Protein AF-0000000070404806 (afdb_homodimer)

Organism: Crassostrea virginica (NCBI:txid6565)

Structure (mmCIF, N/CA/C/O backbone):
data_AF-0000000070404806-model_v1
#
loop_
_entity.id
_entity.type
_entity.pdbx_description
1 polymer 'Nuclease EXOG, mitochondrial-like'
#
loop_
_atom_site.group_PDB
_atom_site.id
_atom_site.type_symbol
_atom_site.label_atom_id
_atom_site.label_alt_id
_atom_site.label_comp_id
_atom_site.label_asym_id
_atom_site.label_entity_id
_atom_site.label_seq_id
_atom_site.pdbx_PDB_ins_code
_atom_site.Cartn_x
_atom_site.Cartn_y
_atom_site.Cartn_z
_atom_site.occupancy
_atom_site.B_iso_or_equiv
_atom_site.auth_seq_id
_atom_site.auth_comp_id
_atom_site.auth_asym_id
_atom_site.auth_atom_id
_atom_site.pdbx_PDB_model_num
ATOM 1 N N . MET A 1 1 ? -76.688 -57.844 -38.062 1 23.19 1 MET A N 1
ATOM 2 C CA . MET A 1 1 ? -76 -57.188 -39.188 1 23.19 1 MET A CA 1
ATOM 3 C C . MET A 1 1 ? -75.875 -55.688 -38.969 1 23.19 1 MET A C 1
ATOM 5 O O . MET A 1 1 ? -75.75 -54.938 -39.938 1 23.19 1 MET A O 1
ATOM 9 N N . SER A 1 2 ? -76.188 -55.188 -37.781 1 25.5 2 SER A N 1
ATOM 10 C CA . SER A 1 2 ? -76.562 -53.875 -37.219 1 25.5 2 SER A CA 1
ATOM 11 C C . SER A 1 2 ? -75.375 -52.906 -37.312 1 25.5 2 SER A C 1
ATOM 13 O O . SER A 1 2 ? -74.5 -52.875 -36.469 1 25.5 2 SER A O 1
ATOM 15 N N . PHE A 1 3 ? -74.875 -52.625 -38.625 1 22.89 3 PHE A N 1
ATOM 16 C CA . PHE A 1 3 ? -73.625 -51.938 -38.938 1 22.89 3 PHE A CA 1
ATOM 17 C C . PHE A 1 3 ? -73.625 -50.531 -38.375 1 22.89 3 PHE A C 1
ATOM 19 O O . PHE A 1 3 ? -74.625 -49.969 -38.062 1 22.89 3 PHE A O 1
ATOM 26 N N . THR A 1 4 ? -72.438 -49.531 -38.531 1 22.14 4 THR A N 1
ATOM 27 C CA . THR A 1 4 ? -71.25 -48.781 -38.094 1 22.14 4 THR A CA 1
ATOM 28 C C . THR A 1 4 ? -71.438 -47.281 -38.406 1 22.14 4 THR A C 1
ATOM 30 O O . THR A 1 4 ? -70.5 -46.5 -38.219 1 22.14 4 THR A O 1
ATOM 33 N N . ARG A 1 5 ? -72.625 -46.75 -38.875 1 23.83 5 ARG A N 1
ATOM 34 C CA . ARG A 1 5 ? -72.375 -45.594 -39.719 1 23.83 5 ARG A CA 1
ATOM 35 C C . ARG A 1 5 ? -71.75 -44.438 -38.938 1 23.83 5 ARG A C 1
ATOM 37 O O . ARG A 1 5 ? -71.938 -44.344 -37.719 1 23.83 5 ARG A O 1
ATOM 44 N N . GLY A 1 6 ? -70.938 -43.438 -39.594 1 24.11 6 GLY A N 1
ATOM 45 C CA . GLY A 1 6 ? -69.812 -42.531 -39.688 1 24.11 6 GLY A CA 1
ATOM 46 C C . GLY A 1 6 ? -70.125 -41.125 -39.25 1 24.11 6 GLY A C 1
ATOM 47 O O . GLY A 1 6 ? -69.375 -40.188 -39.438 1 24.11 6 GLY A O 1
ATOM 48 N N . PHE A 1 7 ? -71.125 -40.844 -38.344 1 23.97 7 PHE A N 1
ATOM 49 C CA . PHE A 1 7 ? -71.562 -39.469 -38.312 1 23.97 7 PHE A CA 1
ATOM 50 C C . PHE A 1 7 ? -70.438 -38.531 -37.938 1 23.97 7 PHE A C 1
ATOM 52 O O . PHE A 1 7 ? -69.75 -38.781 -36.938 1 23.97 7 PHE A O 1
ATOM 59 N N . PHE A 1 8 ? -69.812 -37.688 -38.906 1 24.73 8 PHE A N 1
ATOM 60 C CA . PHE A 1 8 ? -68.75 -36.75 -39.094 1 24.73 8 PHE A CA 1
ATOM 61 C C . PHE A 1 8 ? -68.938 -35.469 -38.312 1 24.73 8 PHE A C 1
ATOM 63 O O . PHE A 1 8 ? -69.812 -34.625 -38.688 1 24.73 8 PHE A O 1
ATOM 70 N N . THR A 1 9 ? -69.375 -35.5 -37 1 24.45 9 THR A N 1
ATOM 71 C CA . THR A 1 9 ? -69.75 -34.25 -36.375 1 24.45 9 THR A CA 1
ATOM 72 C C . THR A 1 9 ? -68.625 -33.25 -36.406 1 24.45 9 THR A C 1
ATOM 74 O O . THR A 1 9 ? -67.5 -33.625 -36.094 1 24.45 9 THR A O 1
ATOM 77 N N . GLY A 1 10 ? -68.625 -32.188 -37.25 1 24.06 10 GLY A N 1
ATOM 78 C CA . GLY A 1 10 ? -67.812 -31.078 -37.656 1 24.06 10 GLY A CA 1
ATOM 79 C C . GLY A 1 10 ? -67.438 -30.125 -36.531 1 24.06 10 GLY A C 1
ATOM 80 O O . GLY A 1 10 ? -68.25 -29.219 -36.219 1 24.06 10 GLY A O 1
ATOM 81 N N . THR A 1 11 ? -67.062 -30.578 -35.312 1 23.62 11 THR A N 1
ATOM 82 C CA . THR A 1 11 ? -66.938 -29.625 -34.219 1 23.62 11 THR A CA 1
ATOM 83 C C . THR A 1 11 ? -65.938 -28.531 -34.531 1 23.62 11 THR A C 1
ATOM 85 O O . THR A 1 11 ? -64.812 -28.828 -34.906 1 23.62 11 THR A O 1
ATOM 88 N N . VAL A 1 12 ? -66.375 -27.359 -35.031 1 27.27 12 VAL A N 1
ATOM 89 C CA . VAL A 1 12 ? -65.688 -26.141 -35.469 1 27.27 12 VAL A CA 1
ATOM 90 C C . VAL A 1 12 ? -64.875 -25.578 -34.312 1 27.27 12 VAL A C 1
ATOM 92 O O . VAL A 1 12 ? -65.438 -25.188 -33.281 1 27.27 12 VAL A O 1
ATOM 95 N N . THR A 1 13 ? -63.75 -26.188 -33.906 1 23.08 13 THR A N 1
ATOM 96 C CA . THR A 1 13 ? -62.906 -25.812 -32.781 1 23.08 13 THR A CA 1
ATOM 97 C C . THR A 1 13 ? -62.344 -24.406 -32.969 1 23.08 13 THR A C 1
ATOM 99 O O . THR A 1 13 ? -61.688 -24.141 -33.969 1 23.08 13 THR A O 1
ATOM 102 N N . THR A 1 14 ? -63.125 -23.375 -32.562 1 23.31 14 THR A N 1
ATOM 103 C CA . THR A 1 14 ? -62.781 -21.969 -32.594 1 23.31 14 THR A CA 1
ATOM 104 C C . THR A 1 14 ? -61.375 -21.75 -31.984 1 23.31 14 THR A C 1
ATOM 106 O O . THR A 1 14 ? -61.125 -22.141 -30.844 1 23.31 14 THR A O 1
ATOM 109 N N . LEU A 1 15 ? -60.344 -21.703 -32.781 1 22.75 15 LEU A N 1
ATOM 110 C CA . LEU A 1 15 ? -58.938 -21.484 -32.531 1 22.75 15 LEU A CA 1
ATOM 111 C C . LEU A 1 15 ? -58.688 -20.125 -31.891 1 22.75 15 LEU A C 1
ATOM 113 O O . LEU A 1 15 ? -59 -19.094 -32.5 1 22.75 15 LEU A O 1
ATOM 117 N N . PHE A 1 16 ? -59.219 -19.906 -30.656 1 23.62 16 PHE A N 1
ATOM 118 C CA . PHE A 1 16 ? -58.969 -18.609 -30.016 1 23.62 16 PHE A CA 1
ATOM 119 C C . PHE A 1 16 ? -57.469 -18.297 -30.078 1 23.62 16 PHE A C 1
ATOM 121 O O . PHE A 1 16 ? -56.625 -19.125 -29.719 1 23.62 16 PHE A O 1
ATOM 128 N N . ALA A 1 17 ? -57 -17.484 -31.016 1 22.84 17 ALA A N 1
ATOM 129 C CA . ALA A 1 17 ? -55.688 -16.891 -31.266 1 22.84 17 ALA A CA 1
ATOM 130 C C . ALA A 1 17 ? -55.188 -16.125 -30.047 1 22.84 17 ALA A C 1
ATOM 132 O O . ALA A 1 17 ? -55.781 -15.086 -29.688 1 22.84 17 ALA A O 1
ATOM 133 N N . VAL A 1 18 ? -55 -16.766 -28.906 1 23.72 18 VAL A N 1
ATOM 134 C CA . VAL A 1 18 ? -54.438 -16.047 -27.766 1 23.72 18 VAL A CA 1
ATOM 135 C C . VAL A 1 18 ? -53.219 -15.266 -28.188 1 23.72 18 VAL A C 1
ATOM 137 O O . VAL A 1 18 ? -52.25 -15.844 -28.703 1 23.72 18 VAL A O 1
ATOM 140 N N . GLY A 1 19 ? -53.375 -14.008 -28.656 1 23.64 19 GLY A N 1
ATOM 141 C CA . GLY A 1 19 ? -52.344 -13.031 -28.906 1 23.64 19 GLY A CA 1
ATOM 142 C C . GLY A 1 19 ? -51.312 -12.922 -27.781 1 23.64 19 GLY A C 1
ATOM 143 O O . GLY A 1 19 ? -51.688 -12.602 -26.641 1 23.64 19 GLY A O 1
ATOM 144 N N . VAL A 1 20 ? -50.406 -13.844 -27.688 1 24.48 20 VAL A N 1
ATOM 145 C CA . VAL A 1 20 ? -49.281 -13.781 -26.734 1 24.48 20 VAL A CA 1
ATOM 146 C C . VAL A 1 20 ? -48.594 -12.422 -26.844 1 24.48 20 VAL A C 1
ATOM 148 O O . VAL A 1 20 ? -48 -12.094 -27.891 1 24.48 20 VAL A O 1
ATOM 151 N N . TYR A 1 21 ? -49.25 -11.344 -26.406 1 24.95 21 TYR A N 1
ATOM 152 C CA . TYR A 1 21 ? -48.5 -10.102 -26.203 1 24.95 21 TYR A CA 1
ATOM 153 C C . TYR A 1 21 ? -47.188 -10.367 -25.5 1 24.95 21 TYR A C 1
ATOM 155 O O . TYR A 1 21 ? -47.156 -10.898 -24.391 1 24.95 21 TYR A O 1
ATOM 163 N N . GLN A 1 22 ? -46.156 -10.773 -26.266 1 23.86 22 GLN A N 1
ATOM 164 C CA . GLN A 1 22 ? -44.75 -10.812 -25.812 1 23.86 22 GLN A CA 1
ATOM 165 C C . GLN A 1 22 ? -44.375 -9.516 -25.109 1 23.86 22 GLN A C 1
ATOM 167 O O . GLN A 1 22 ? -44.312 -8.461 -25.734 1 23.86 22 GLN A O 1
ATOM 172 N N . TYR A 1 23 ? -44.938 -9.219 -23.938 1 24.91 23 TYR A N 1
ATOM 173 C CA . TYR A 1 23 ? -44.344 -8.188 -23.094 1 24.91 23 TYR A CA 1
ATOM 174 C C . TYR A 1 23 ? -42.812 -8.312 -23.078 1 24.91 23 TYR A C 1
ATOM 176 O O . TYR A 1 23 ? -42.281 -9.305 -22.578 1 24.91 23 TYR A O 1
ATOM 184 N N . SER A 1 24 ? -42.156 -7.961 -24.188 1 26.05 24 SER A N 1
ATOM 185 C CA . SER A 1 24 ? -40.719 -7.73 -24.125 1 26.05 24 SER A CA 1
ATOM 186 C C . SER A 1 24 ? -40.344 -6.887 -22.922 1 26.05 24 SER A C 1
ATOM 188 O O . SER A 1 24 ? -40.719 -5.715 -22.828 1 26.05 24 SER A O 1
ATOM 190 N N . ASN A 1 25 ? -40.531 -7.395 -21.75 1 27.98 25 ASN A N 1
ATOM 191 C CA . ASN A 1 25 ? -39.938 -6.742 -20.594 1 27.98 25 ASN A CA 1
ATOM 192 C C . ASN A 1 25 ? -38.5 -6.316 -20.891 1 27.98 25 ASN A C 1
ATOM 194 O O . ASN A 1 25 ? -37.594 -7.148 -20.906 1 27.98 25 ASN A O 1
ATOM 198 N N . GLU A 1 26 ? -38.312 -5.488 -21.922 1 28.86 26 GLU A N 1
ATOM 199 C CA . GLU A 1 26 ? -37.031 -4.82 -21.922 1 28.86 26 GLU A CA 1
ATOM 200 C C . GLU A 1 26 ? -36.594 -4.414 -20.5 1 28.86 26 GLU A C 1
ATOM 202 O O . GLU A 1 26 ? -37.25 -3.576 -19.875 1 28.86 26 GLU A O 1
ATOM 207 N N . LEU A 1 27 ? -36.25 -5.355 -19.703 1 27.11 27 LEU A N 1
ATOM 208 C CA . LEU A 1 27 ? -35.594 -4.887 -18.5 1 27.11 27 LEU A CA 1
ATOM 209 C C . LEU A 1 27 ? -34.656 -3.725 -18.797 1 27.11 27 LEU A C 1
ATOM 211 O O . LEU A 1 27 ? -33.844 -3.797 -19.75 1 27.11 27 LEU A O 1
ATOM 215 N N . PRO A 1 28 ? -35.094 -2.5 -18.641 1 31.17 28 PRO A N 1
ATOM 216 C CA . PRO A 1 28 ? -34.094 -1.468 -18.906 1 31.17 28 PRO A CA 1
ATOM 217 C C . PRO A 1 28 ? -32.688 -1.881 -18.453 1 31.17 28 PRO A C 1
ATOM 219 O O . PRO A 1 28 ? -32.562 -2.713 -17.562 1 31.17 28 PRO A O 1
ATOM 222 N N . PRO A 1 29 ? -31.703 -1.835 -19.406 1 28.39 29 PRO A N 1
ATOM 223 C CA . PRO A 1 29 ? -30.359 -2.139 -18.906 1 28.39 29 PRO A CA 1
ATOM 224 C C . PRO A 1 29 ? -30.125 -1.625 -17.5 1 28.39 29 PRO A C 1
ATOM 226 O O . PRO A 1 29 ? -30.578 -0.529 -17.156 1 28.39 29 PRO A O 1
ATOM 229 N N . GLN A 1 30 ? -30.297 -2.465 -16.562 1 29.12 30 GLN A N 1
ATOM 230 C CA . GLN A 1 30 ? -29.734 -2.002 -15.305 1 29.12 30 GLN A CA 1
ATOM 231 C C . GLN A 1 30 ? -28.484 -1.146 -15.547 1 29.12 30 GLN A C 1
ATOM 233 O O . GLN A 1 30 ? -27.5 -1.626 -16.094 1 29.12 30 GLN A O 1
ATOM 238 N N . VAL A 1 31 ? -28.625 0.102 -15.961 1 28.36 31 VAL A N 1
ATOM 239 C CA . VAL A 1 31 ? -27.5 1.022 -15.828 1 28.36 31 VAL A CA 1
ATOM 240 C C . VAL A 1 31 ? -26.609 0.588 -14.664 1 28.36 31 VAL A C 1
ATOM 242 O O . VAL A 1 31 ? -27.062 0.504 -13.523 1 28.36 31 VAL A O 1
ATOM 245 N N . TYR A 1 32 ? -25.656 -0.231 -14.969 1 27.16 32 TYR A N 1
ATOM 246 C CA . TYR A 1 32 ? -24.562 -0.291 -13.992 1 27.16 32 TYR A CA 1
ATOM 247 C C . TYR A 1 32 ? -24.453 1.021 -13.227 1 27.16 32 TYR A C 1
ATOM 249 O O . TYR A 1 32 ? -24.234 2.08 -13.82 1 27.16 32 TYR A O 1
ATOM 257 N N . GLN A 1 33 ? -25.359 1.255 -12.352 1 31.94 33 GLN A N 1
ATOM 258 C CA . GLN A 1 33 ? -24.969 2.322 -11.438 1 31.94 33 GLN A CA 1
ATOM 259 C C . GLN A 1 33 ? -23.453 2.422 -11.336 1 31.94 33 GLN A C 1
ATOM 261 O O . GLN A 1 33 ? -22.781 1.444 -11 1 31.94 33 GLN A O 1
ATOM 266 N N . GLY A 1 34 ? -22.812 3.072 -12.281 1 31.02 34 GLY A N 1
ATOM 267 C CA . GLY A 1 34 ? -21.438 3.48 -12.102 1 31.02 34 GLY A CA 1
ATOM 268 C C . GLY A 1 34 ? -20.953 3.361 -10.664 1 31.02 34 GLY A C 1
ATOM 269 O O . GLY A 1 34 ? -21.766 3.301 -9.742 1 31.02 34 GLY A O 1
ATOM 270 N N . GLU A 1 35 ? -19.859 2.828 -10.469 1 34.16 35 GLU A N 1
ATOM 271 C CA . GLU A 1 35 ? -19.188 2.9 -9.18 1 34.16 35 GLU A CA 1
ATOM 272 C C . GLU A 1 35 ? -19.609 4.148 -8.406 1 34.16 35 GLU A C 1
ATOM 274 O O . GLU A 1 35 ? -19.422 5.27 -8.883 1 34.16 35 GLU A O 1
ATOM 279 N N . LYS A 1 36 ? -20.812 4.18 -7.816 1 38.28 36 LYS A N 1
ATOM 280 C CA . LYS A 1 36 ? -20.984 5.234 -6.824 1 38.28 36 LYS A CA 1
ATOM 281 C C . LYS A 1 36 ? -19.656 5.73 -6.293 1 38.28 36 LYS A C 1
ATOM 283 O O . LYS A 1 36 ? -18.953 5.008 -5.582 1 38.28 36 LYS A O 1
ATOM 288 N N . SER A 1 37 ? -18.938 6.301 -7.098 1 42.44 37 SER A N 1
ATOM 289 C CA . SER A 1 37 ? -17.953 7.086 -6.355 1 42.44 37 SER A CA 1
ATOM 290 C C . SER A 1 37 ? -18.516 7.547 -5.016 1 42.44 37 SER A C 1
ATOM 292 O O . SER A 1 37 ? -19.547 8.227 -4.965 1 42.44 37 SER A O 1
ATOM 294 N N . GLY A 1 38 ? -18.594 6.762 -4.082 1 48.91 38 GLY A N 1
ATOM 295 C CA . GLY A 1 38 ? -18.953 7.098 -2.711 1 48.91 38 GLY A CA 1
ATOM 296 C C . GLY A 1 38 ? -18.719 8.562 -2.377 1 48.91 38 GLY A C 1
ATOM 297 O O . GLY A 1 38 ? -18.359 8.898 -1.247 1 48.91 38 GLY A O 1
ATOM 298 N N . SER A 1 39 ? -18.656 9.289 -3.422 1 58.81 39 SER A N 1
ATOM 299 C CA . SER A 1 39 ? -18.422 10.672 -3.033 1 58.81 39 SER A CA 1
ATOM 300 C C . SER A 1 39 ? -19.609 11.242 -2.262 1 58.81 39 SER A C 1
ATOM 302 O O . SER A 1 39 ? -20.766 11.055 -2.66 1 58.81 39 SER A O 1
ATOM 304 N N . LEU A 1 40 ? -19.266 11.617 -1.059 1 71.12 40 LEU A N 1
ATOM 305 C CA . LEU A 1 40 ? -20.203 12.273 -0.147 1 71.12 40 LEU A CA 1
ATOM 306 C C . LEU A 1 40 ? -20.844 13.477 -0.812 1 71.12 40 LEU A C 1
ATOM 308 O O . LEU A 1 40 ? -21.875 13.977 -0.336 1 71.12 40 LEU A O 1
ATOM 312 N N . PHE A 1 41 ? -20.234 13.828 -2.051 1 83.25 41 PHE A N 1
ATOM 313 C CA . PHE A 1 41 ? -20.672 15.055 -2.707 1 83.25 41 PHE A CA 1
ATOM 314 C C . PHE A 1 41 ? -21.047 14.789 -4.16 1 83.25 41 PHE A C 1
ATOM 316 O O . PHE A 1 41 ? -20.562 13.836 -4.77 1 83.25 41 PHE A O 1
ATOM 323 N N . PRO A 1 42 ? -21.953 15.648 -4.645 1 86.44 42 PRO A N 1
ATOM 324 C CA . PRO A 1 42 ? -22.125 15.641 -6.098 1 86.44 42 PRO A CA 1
ATOM 325 C C . PRO A 1 42 ? -20.828 15.836 -6.863 1 86.44 42 PRO A C 1
ATOM 327 O O . PRO A 1 42 ? -19.875 16.438 -6.336 1 86.44 42 PRO A O 1
ATOM 330 N N . GLN A 1 43 ? -20.797 15.344 -8.031 1 86.81 43 GLN A N 1
ATOM 331 C CA . GLN A 1 43 ? -19.578 15.328 -8.844 1 86.81 43 GLN A CA 1
ATOM 332 C C . GLN A 1 43 ? -19 16.734 -8.977 1 86.81 43 GLN A C 1
ATOM 334 O O . GLN A 1 43 ? -17.781 16.922 -8.852 1 86.81 43 GLN A O 1
ATOM 339 N N . GLU A 1 44 ? -19.812 17.672 -9.227 1 88.5 44 GLU A N 1
ATOM 340 C CA . GLU A 1 44 ? -19.344 19.047 -9.414 1 88.5 44 GLU A CA 1
ATOM 341 C C . GLU A 1 44 ? -18.688 19.578 -8.156 1 88.5 44 GLU A C 1
ATOM 343 O O . GLU A 1 44 ? -17.656 20.25 -8.234 1 88.5 44 GLU A O 1
ATOM 348 N N . VAL A 1 45 ? -19.297 19.312 -7.039 1 90.38 45 VAL A N 1
ATOM 349 C CA . VAL A 1 45 ? -18.766 19.766 -5.762 1 90.38 45 VAL A CA 1
ATOM 350 C C . VAL A 1 45 ? -17.438 19.047 -5.477 1 90.38 45 VAL A C 1
ATOM 352 O O . VAL A 1 45 ? -16.469 19.672 -5.051 1 90.38 45 VAL A O 1
ATOM 355 N N . SER A 1 46 ? -17.406 17.812 -5.762 1 90.75 46 SER A N 1
ATOM 356 C CA . SER A 1 46 ? -16.188 17.031 -5.57 1 90.75 46 SER A CA 1
ATOM 357 C C . SER A 1 46 ? -15.047 17.578 -6.418 1 90.75 46 SER A C 1
ATOM 359 O O . SER A 1 46 ? -13.914 17.703 -5.938 1 90.75 46 SER A O 1
ATOM 361 N N . GLU A 1 47 ? -15.359 17.891 -7.613 1 92.31 47 GLU A N 1
ATOM 362 C CA . GLU A 1 47 ? -14.336 18.438 -8.508 1 92.31 47 GLU A CA 1
ATOM 363 C C . GLU A 1 47 ? -13.836 19.797 -8.016 1 92.31 47 GLU A C 1
ATOM 365 O O . GLU A 1 47 ? -12.648 20.094 -8.133 1 92.31 47 GLU A O 1
ATOM 370 N N . ALA A 1 48 ? -14.703 20.578 -7.52 1 93.94 48 ALA A N 1
ATOM 371 C CA . ALA A 1 48 ? -14.312 21.875 -6.98 1 93.94 48 ALA A CA 1
ATOM 372 C C . ALA A 1 48 ? -13.391 21.719 -5.773 1 93.94 48 ALA A C 1
ATOM 374 O O . ALA A 1 48 ? -12.414 22.438 -5.633 1 93.94 48 ALA A O 1
ATOM 375 N N . ILE A 1 49 ? -13.711 20.797 -4.945 1 95.06 49 ILE A N 1
ATOM 376 C CA . ILE A 1 49 ? -12.898 20.516 -3.764 1 95.06 49 ILE A CA 1
ATOM 377 C C . ILE A 1 49 ? -11.523 20.016 -4.191 1 95.06 49 ILE A C 1
ATOM 379 O O . ILE A 1 49 ? -10.5 20.469 -3.668 1 95.06 49 ILE A O 1
ATOM 383 N N . LYS A 1 50 ? -11.508 19.141 -5.141 1 94.75 50 LYS A N 1
ATOM 384 C CA . LYS A 1 50 ? -10.25 18.609 -5.652 1 94.75 50 LYS A CA 1
ATOM 385 C C . LYS A 1 50 ? -9.375 19.719 -6.223 1 94.75 50 LYS A C 1
ATOM 387 O O . LYS A 1 50 ? -8.172 19.766 -5.961 1 94.75 50 LYS A O 1
ATOM 392 N N . ARG A 1 51 ? -9.984 20.609 -6.926 1 94.56 51 ARG A N 1
ATOM 393 C CA . ARG A 1 51 ? -9.242 21.719 -7.531 1 94.56 51 ARG A CA 1
ATOM 394 C C . ARG A 1 51 ? -8.656 22.641 -6.461 1 94.56 51 ARG A C 1
ATOM 396 O O . ARG A 1 51 ? -7.551 23.156 -6.621 1 94.56 51 ARG A O 1
ATOM 403 N N . ARG A 1 52 ? -9.375 22.75 -5.43 1 95.12 52 ARG A N 1
ATOM 404 C CA . ARG A 1 52 ? -8.945 23.641 -4.359 1 95.12 52 ARG A CA 1
ATOM 405 C C . ARG A 1 52 ? -7.832 23.016 -3.533 1 95.12 52 ARG A C 1
ATOM 407 O O . ARG A 1 52 ? -6.809 23.641 -3.27 1 95.12 52 ARG A O 1
ATOM 414 N N . ILE A 1 53 ? -8.008 21.781 -3.174 1 96.88 53 ILE A N 1
ATOM 415 C CA . ILE A 1 53 ? -7.117 21.141 -2.215 1 96.88 53 ILE A CA 1
ATOM 416 C C . ILE A 1 53 ? -5.918 20.531 -2.945 1 96.88 53 ILE A C 1
ATOM 418 O O . ILE A 1 53 ? -4.785 20.609 -2.461 1 96.88 53 ILE A O 1
ATOM 422 N N . LEU A 1 54 ? -6.148 19.984 -4.07 1 96.75 54 LEU A N 1
ATOM 423 C CA . LEU A 1 54 ? -5.094 19.344 -4.848 1 96.75 54 LEU A CA 1
ATOM 424 C C . LEU A 1 54 ? -4.703 20.203 -6.047 1 96.75 54 LEU A C 1
ATOM 426 O O . LEU A 1 54 ? -4.617 19.703 -7.172 1 96.75 54 LEU A O 1
ATOM 430 N N . ARG A 1 55 ? -4.48 21.453 -5.758 1 94.25 55 ARG A N 1
ATOM 431 C CA . ARG A 1 55 ? -4.203 22.469 -6.758 1 94.25 55 ARG A CA 1
ATOM 432 C C . ARG A 1 55 ? -2.992 22.109 -7.609 1 94.25 55 ARG A C 1
ATOM 434 O O . ARG A 1 55 ? -2.936 22.438 -8.797 1 94.25 55 ARG A O 1
ATOM 441 N N . TYR A 1 56 ? -2.102 21.375 -7.027 1 95.81 56 TYR A N 1
ATOM 442 C CA . TYR A 1 56 ? -0.85 21.109 -7.727 1 95.81 56 TYR A CA 1
ATOM 443 C C . TYR A 1 56 ? -0.735 19.641 -8.109 1 95.81 56 TYR A C 1
ATOM 445 O O . TYR A 1 56 ? 0.369 19.109 -8.188 1 95.81 56 TYR A O 1
ATOM 453 N N . GLY A 1 57 ? -1.88 19.016 -8.258 1 96.12 57 GLY A N 1
ATOM 454 C CA . GLY A 1 57 ? -1.943 17.641 -8.758 1 96.12 57 GLY A CA 1
ATOM 455 C C . GLY A 1 57 ? -2.311 16.641 -7.691 1 96.12 57 GLY A C 1
ATOM 456 O O . GLY A 1 57 ? -1.982 16.812 -6.516 1 96.12 57 GLY A O 1
ATOM 457 N N . VAL A 1 58 ? -2.959 15.555 -8.141 1 96.06 58 VAL A N 1
ATOM 458 C CA . VAL A 1 58 ? -3.285 14.438 -7.262 1 96.06 58 VAL A CA 1
ATOM 459 C C . VAL A 1 58 ? -2.025 13.617 -6.973 1 96.06 58 VAL A C 1
ATOM 461 O O . VAL A 1 58 ? -1.321 13.211 -7.898 1 96.06 58 VAL A O 1
ATOM 464 N N . PRO A 1 59 ? -1.713 13.477 -5.664 1 97.31 59 PRO A N 1
ATOM 465 C CA . PRO A 1 59 ? -0.585 12.578 -5.383 1 97.31 59 PRO A CA 1
ATOM 466 C C . PRO A 1 59 ? -0.731 11.219 -6.051 1 97.31 59 PRO A C 1
ATOM 468 O O . PRO A 1 59 ? -1.82 10.641 -6.051 1 97.31 59 PRO A O 1
ATOM 471 N N . GLN A 1 60 ? 0.375 10.695 -6.641 1 94.19 60 GLN A N 1
ATOM 472 C CA . GLN A 1 60 ? 0.326 9.484 -7.449 1 94.19 60 GLN A CA 1
ATOM 473 C C . GLN A 1 60 ? 1.164 8.375 -6.824 1 94.19 60 GLN A C 1
ATOM 475 O O . GLN A 1 60 ? 2.355 8.555 -6.566 1 94.19 60 GLN A O 1
ATOM 480 N N . ARG A 1 61 ? 0.547 7.258 -6.652 1 92.88 61 ARG A N 1
ATOM 481 C CA . ARG A 1 61 ? 1.287 6.152 -6.055 1 92.88 61 ARG A CA 1
ATOM 482 C C . ARG A 1 61 ? 1.365 4.965 -7.012 1 92.88 61 ARG A C 1
ATOM 484 O O . ARG A 1 61 ? 1.624 3.838 -6.594 1 92.88 61 ARG A O 1
ATOM 491 N N . GLY A 1 62 ? 1.158 5.23 -8.273 1 88.25 62 GLY A N 1
ATOM 492 C CA . GLY A 1 62 ? 1.184 4.16 -9.258 1 88.25 62 GLY A CA 1
ATOM 493 C C . GLY A 1 62 ? -0.057 3.287 -9.219 1 88.25 62 GLY A C 1
ATOM 494 O O . GLY A 1 62 ? 0.041 2.061 -9.148 1 88.25 62 GLY A O 1
ATOM 495 N N . GLU A 1 63 ? -1.127 3.859 -9.414 1 82.31 63 GLU A N 1
ATOM 496 C CA . GLU A 1 63 ? -2.424 3.213 -9.234 1 82.31 63 GLU A CA 1
ATOM 497 C C . GLU A 1 63 ? -2.777 2.346 -10.438 1 82.31 63 GLU A C 1
ATOM 499 O O . GLU A 1 63 ? -3.412 1.299 -10.289 1 82.31 63 GLU A O 1
ATOM 504 N N . ALA A 1 64 ? -2.332 2.748 -11.555 1 88.62 64 ALA A N 1
ATOM 505 C CA . ALA A 1 64 ? -2.723 2.041 -12.773 1 88.62 64 ALA A CA 1
ATOM 506 C C . ALA A 1 64 ? -1.974 0.717 -12.898 1 88.62 64 ALA A C 1
ATOM 508 O O . ALA A 1 64 ? -0.767 0.652 -12.656 1 88.62 64 ALA A O 1
ATOM 509 N N . PRO A 1 65 ? -2.705 -0.317 -13.297 1 94.81 65 PRO A N 1
ATOM 510 C CA . PRO A 1 65 ? -2.02 -1.592 -13.523 1 94.81 65 PRO A CA 1
ATOM 511 C C . PRO A 1 65 ? -1.032 -1.533 -14.688 1 94.81 65 PRO A C 1
ATOM 513 O O . PRO A 1 65 ? -1.254 -0.798 -15.656 1 94.81 65 PRO A O 1
ATOM 516 N N . LEU A 1 66 ? 0.03 -2.27 -14.539 1 96.56 66 LEU A N 1
ATOM 517 C CA . LEU A 1 66 ? 0.997 -2.465 -15.617 1 96.56 66 LEU A CA 1
ATOM 518 C C . LEU A 1 66 ? 0.633 -3.682 -16.469 1 96.56 66 LEU A C 1
ATOM 520 O O . LEU A 1 66 ? 0.44 -4.777 -15.93 1 96.56 66 LEU A O 1
ATOM 524 N N . ILE A 1 67 ? 0.546 -3.451 -17.766 1 97.5 67 ILE A N 1
ATOM 525 C CA . ILE A 1 67 ? 0.069 -4.492 -18.672 1 97.5 67 ILE A CA 1
ATOM 526 C C . ILE A 1 67 ? 1.229 -5.02 -19.516 1 97.5 67 ILE A C 1
ATOM 528 O O . ILE A 1 67 ? 1.901 -4.246 -20.203 1 97.5 67 ILE A O 1
ATOM 532 N N . TYR A 1 68 ? 1.443 -6.32 -19.438 1 97.81 68 TYR A N 1
ATOM 533 C CA . TYR A 1 68 ? 2.439 -7.004 -20.25 1 97.81 68 TYR A CA 1
ATOM 534 C C . TYR A 1 68 ? 1.775 -7.992 -21.203 1 97.81 68 TYR A C 1
ATOM 536 O O . TYR A 1 68 ? 0.551 -7.992 -21.359 1 97.81 68 TYR A O 1
ATOM 544 N N . SER A 1 69 ? 2.559 -8.805 -21.875 1 96.88 69 SER A N 1
ATOM 545 C CA . SER A 1 69 ? 2.023 -9.688 -22.906 1 96.88 69 SER A CA 1
ATOM 546 C C . SER A 1 69 ? 1.101 -10.742 -22.312 1 96.88 69 SER A C 1
ATOM 548 O O . SER A 1 69 ? 0.088 -11.102 -22.906 1 96.88 69 SER A O 1
ATOM 550 N N . ASN A 1 70 ? 1.488 -11.25 -21.125 1 97.88 70 ASN A N 1
ATOM 551 C CA . ASN A 1 70 ? 0.715 -12.375 -20.609 1 97.88 70 ASN A CA 1
ATOM 552 C C . ASN A 1 70 ? 0.558 -12.305 -19.094 1 97.88 70 ASN A C 1
ATOM 554 O O . ASN A 1 70 ? 0.331 -13.32 -18.438 1 97.88 70 ASN A O 1
ATOM 558 N N . HIS A 1 71 ? 0.767 -11.148 -18.5 1 98.69 71 HIS A N 1
ATOM 559 C CA . HIS A 1 71 ? 0.433 -10.883 -17.109 1 98.69 71 HIS A CA 1
ATOM 560 C C . HIS A 1 71 ? 0.193 -9.398 -16.875 1 98.69 71 HIS A C 1
ATOM 562 O O . HIS A 1 71 ? 0.591 -8.562 -17.688 1 98.69 71 HIS A O 1
ATOM 568 N N . ILE A 1 72 ? -0.549 -9.133 -15.93 1 98.56 72 ILE A N 1
ATOM 569 C CA . ILE A 1 72 ? -0.864 -7.781 -15.477 1 98.56 72 ILE A CA 1
ATOM 570 C C . ILE A 1 72 ? -0.556 -7.652 -13.984 1 98.56 72 ILE A C 1
ATOM 572 O O . ILE A 1 72 ? -0.779 -8.586 -13.219 1 98.56 72 ILE A O 1
ATOM 576 N N . LEU A 1 73 ? -0.01 -6.473 -13.609 1 98.25 73 LEU A N 1
ATOM 577 C CA . LEU A 1 73 ? 0.292 -6.387 -12.188 1 98.25 73 LEU A CA 1
ATOM 578 C C . LEU A 1 73 ? 0.054 -4.973 -11.664 1 98.25 73 LEU A C 1
ATOM 580 O O . LEU A 1 73 ? -0.043 -4.027 -12.445 1 98.25 73 LEU A O 1
ATOM 584 N N . SER A 1 74 ? -0.263 -4.922 -10.406 1 97.81 74 SER A N 1
ATOM 585 C CA . SER A 1 74 ? -0.202 -3.705 -9.609 1 97.81 74 SER A CA 1
ATOM 586 C C . SER A 1 74 ? 1.07 -3.658 -8.766 1 97.81 74 SER A C 1
ATOM 588 O O . SER A 1 74 ? 1.489 -4.672 -8.211 1 97.81 74 SER A O 1
ATOM 590 N N . TYR A 1 75 ? 1.688 -2.465 -8.727 1 98 75 TYR A N 1
ATOM 591 C CA . TYR A 1 75 ? 3.018 -2.33 -8.141 1 98 75 TYR A CA 1
ATOM 592 C C . TYR A 1 75 ? 2.979 -1.456 -6.895 1 98 75 TYR A C 1
ATOM 594 O O . TYR A 1 75 ? 2.285 -0.436 -6.863 1 98 75 TYR A O 1
ATOM 602 N N . ASP A 1 76 ? 3.633 -1.895 -5.848 1 97.75 76 ASP A N 1
ATOM 603 C CA . ASP A 1 76 ? 3.854 -1.107 -4.637 1 97.75 76 ASP A CA 1
ATOM 604 C C . ASP A 1 76 ? 5.195 -0.376 -4.695 1 97.75 76 ASP A C 1
ATOM 606 O O . ASP A 1 76 ? 6.242 -0.971 -4.449 1 97.75 76 ASP A O 1
ATOM 610 N N . ARG A 1 77 ? 5.137 0.877 -4.891 1 97.81 77 ARG A N 1
ATOM 611 C CA . ARG A 1 77 ? 6.34 1.684 -5.086 1 97.81 77 ARG A CA 1
ATOM 612 C C . ARG A 1 77 ? 7.109 1.848 -3.781 1 97.81 77 ARG A C 1
ATOM 614 O O . ARG A 1 77 ? 8.32 2.088 -3.793 1 97.81 77 ARG A O 1
ATOM 621 N N . SER A 1 78 ? 6.473 1.762 -2.664 1 97.69 78 SER A N 1
ATOM 622 C CA . SER A 1 78 ? 7.141 1.921 -1.377 1 97.69 78 SER A CA 1
ATOM 623 C C . SER A 1 78 ? 7.934 0.67 -1.007 1 97.69 78 SER A C 1
ATOM 625 O O . SER A 1 78 ? 9.016 0.764 -0.427 1 97.69 78 SER A O 1
ATOM 627 N N . LYS A 1 79 ? 7.414 -0.477 -1.395 1 98.38 79 LYS A N 1
ATOM 628 C CA . LYS A 1 79 ? 8.062 -1.743 -1.059 1 98.38 79 LYS A CA 1
ATOM 629 C C . LYS A 1 79 ? 8.891 -2.266 -2.229 1 98.38 79 LYS A C 1
ATOM 631 O O . LYS A 1 79 ? 9.711 -3.172 -2.059 1 98.38 79 LYS A O 1
ATOM 636 N N . ARG A 1 80 ? 8.633 -1.75 -3.391 1 98.5 80 ARG A N 1
ATOM 637 C CA . ARG A 1 80 ? 9.289 -2.15 -4.633 1 98.5 80 ARG A CA 1
ATOM 638 C C . ARG A 1 80 ? 9.047 -3.627 -4.93 1 98.5 80 ARG A C 1
ATOM 640 O O . ARG A 1 80 ? 9.977 -4.355 -5.285 1 98.5 80 ARG A O 1
ATOM 647 N N . THR A 1 81 ? 7.836 -4.039 -4.699 1 98.62 81 THR A N 1
ATOM 648 C CA . THR A 1 81 ? 7.293 -5.355 -5.02 1 98.62 81 THR A CA 1
ATOM 649 C C . THR A 1 81 ? 5.891 -5.234 -5.609 1 98.62 81 THR A C 1
ATOM 651 O O . THR A 1 81 ? 5.242 -4.195 -5.473 1 98.62 81 THR A O 1
ATOM 654 N N . PRO A 1 82 ? 5.426 -6.289 -6.324 1 98.62 82 PRO A N 1
ATOM 655 C CA . PRO A 1 82 ? 4.031 -6.219 -6.758 1 98.62 82 PRO A CA 1
ATOM 656 C C . PRO A 1 82 ? 3.043 -6.289 -5.594 1 98.62 82 PRO A C 1
ATOM 658 O O . PRO A 1 82 ? 3.393 -6.766 -4.512 1 98.62 82 PRO A O 1
ATOM 661 N N . VAL A 1 83 ? 1.847 -5.691 -5.816 1 98.38 83 VAL A N 1
ATOM 662 C CA . VAL A 1 83 ? 0.718 -5.918 -4.922 1 98.38 83 VAL A CA 1
ATOM 663 C C . VAL A 1 83 ? -0.002 -7.207 -5.312 1 98.38 83 VAL A C 1
ATOM 665 O O . VAL A 1 83 ? -0.276 -8.055 -4.461 1 98.38 83 VAL A O 1
ATOM 668 N N . TRP A 1 84 ? -0.272 -7.312 -6.547 1 98.75 84 TRP A N 1
ATOM 669 C CA . TRP A 1 84 ? -0.812 -8.516 -7.168 1 98.75 84 TRP A CA 1
ATOM 670 C C . TRP A 1 84 ? -0.314 -8.664 -8.602 1 98.75 84 TRP A C 1
ATOM 672 O O . TRP A 1 84 ? -0.058 -7.668 -9.281 1 98.75 84 TRP A O 1
ATOM 682 N N . VAL A 1 85 ? -0.14 -9.867 -9 1 98.94 85 VAL A N 1
ATOM 683 C CA . VAL A 1 85 ? 0.145 -10.242 -10.383 1 98.94 85 VAL A CA 1
ATOM 684 C C . VAL A 1 85 ? -0.933 -11.195 -10.891 1 98.94 85 VAL A C 1
ATOM 686 O O . VAL A 1 85 ? -1.196 -12.234 -10.273 1 98.94 85 VAL A O 1
ATOM 689 N N . ALA A 1 86 ? -1.541 -10.844 -12.008 1 98.88 86 ALA A N 1
ATOM 690 C CA . ALA A 1 86 ? -2.631 -11.633 -12.578 1 98.88 86 ALA A CA 1
ATOM 691 C C . ALA A 1 86 ? -2.191 -12.336 -13.859 1 98.88 86 ALA A C 1
ATOM 693 O O . ALA A 1 86 ? -1.485 -11.742 -14.68 1 98.88 86 ALA A O 1
ATOM 694 N N . GLU A 1 87 ? -2.607 -13.547 -13.914 1 98.5 87 GLU A N 1
ATOM 695 C CA . GLU A 1 87 ? -2.414 -14.375 -15.102 1 98.5 87 GLU A CA 1
ATOM 696 C C . GLU A 1 87 ? -3.684 -15.148 -15.445 1 98.5 87 GLU A C 1
ATOM 698 O O . GLU A 1 87 ? -4.527 -15.391 -14.578 1 98.5 87 GLU A O 1
ATOM 703 N N . ARG A 1 88 ? -3.834 -15.398 -16.656 1 98.25 88 ARG A N 1
ATOM 704 C CA . ARG A 1 88 ? -4.719 -16.469 -17.109 1 98.25 88 ARG A CA 1
ATOM 705 C C . ARG A 1 88 ? -3.986 -17.406 -18.062 1 98.25 88 ARG A C 1
ATOM 707 O O . ARG A 1 88 ? -3.576 -17.016 -19.156 1 98.25 88 ARG A O 1
ATOM 714 N N . ILE A 1 89 ? -3.947 -18.688 -17.609 1 98 89 ILE A N 1
ATOM 715 C CA . ILE A 1 89 ? -3.129 -19.594 -18.406 1 98 89 ILE A CA 1
ATOM 716 C C . ILE A 1 89 ? -3.998 -20.719 -18.969 1 98 89 ILE A C 1
ATOM 718 O O . ILE A 1 89 ? -5.004 -21.094 -18.359 1 98 89 ILE A O 1
ATOM 722 N N . THR A 1 90 ? -3.617 -21.156 -20.094 1 97.25 90 THR A N 1
ATOM 723 C CA . THR A 1 90 ? -4.168 -22.328 -20.766 1 97.25 90 THR A CA 1
ATOM 724 C C . THR A 1 90 ? -3.07 -23.328 -21.094 1 97.25 90 THR A C 1
ATOM 726 O O . THR A 1 90 ? -1.883 -23.016 -21 1 97.25 90 THR A O 1
ATOM 729 N N . GLN A 1 91 ? -3.525 -24.469 -21.438 1 96.56 91 GLN A N 1
ATOM 730 C CA . GLN A 1 91 ? -2.557 -25.531 -21.734 1 96.56 91 GLN A CA 1
ATOM 731 C C . GLN A 1 91 ? -1.605 -25.094 -22.844 1 96.56 91 GLN A C 1
ATOM 733 O O . GLN A 1 91 ? -0.398 -25.328 -22.766 1 96.56 91 GLN A O 1
ATOM 738 N N . ASP A 1 92 ? -2.025 -24.453 -23.812 1 96.06 92 ASP A N 1
ATOM 739 C CA . ASP A 1 92 ? -1.232 -24.062 -24.984 1 96.06 92 ASP A CA 1
ATOM 740 C C . ASP A 1 92 ? -0.149 -23.062 -24.578 1 96.06 92 ASP A C 1
ATOM 742 O O . ASP A 1 92 ? 0.935 -23.047 -25.172 1 96.06 92 ASP A O 1
ATOM 746 N N . GLN A 1 93 ? -0.436 -22.25 -23.641 1 94.94 93 GLN A N 1
ATOM 747 C CA . GLN A 1 93 ? 0.499 -21.188 -23.25 1 94.94 93 GLN A CA 1
ATOM 748 C C . GLN A 1 93 ? 1.676 -21.766 -22.469 1 94.94 93 GLN A C 1
ATOM 750 O O . GLN A 1 93 ? 2.732 -21.141 -22.375 1 94.94 93 GLN A O 1
ATOM 755 N N . THR A 1 94 ? 1.464 -22.906 -21.844 1 95.38 94 THR A N 1
ATOM 756 C CA . THR A 1 94 ? 2.502 -23.5 -21 1 95.38 94 THR A CA 1
ATOM 757 C C . THR A 1 94 ? 3.414 -24.406 -21.812 1 95.38 94 THR A C 1
ATOM 759 O O . THR A 1 94 ? 4.336 -25.016 -21.281 1 95.38 94 THR A O 1
ATOM 762 N N . GLN A 1 95 ? 3.127 -24.484 -23.047 1 95.75 95 GLN A N 1
ATOM 763 C CA . GLN A 1 95 ? 3.93 -25.266 -24 1 95.75 95 GLN A CA 1
ATOM 764 C C . GLN A 1 95 ? 4.602 -24.359 -25.016 1 95.75 95 GLN A C 1
ATOM 766 O O . GLN A 1 95 ? 4.137 -23.234 -25.281 1 95.75 95 GLN A O 1
ATOM 771 N N . GLY A 1 96 ? 5.789 -24.844 -25.5 1 96.19 96 GLY A N 1
ATOM 772 C CA . GLY A 1 96 ? 6.484 -24.094 -26.531 1 96.19 96 GLY A CA 1
ATOM 773 C C . GLY A 1 96 ? 7.988 -24.031 -26.328 1 96.19 96 GLY A C 1
ATOM 774 O O . GLY A 1 96 ? 8.531 -24.781 -25.516 1 96.19 96 GLY A O 1
ATOM 775 N N . SER A 1 97 ? 8.617 -23.188 -27.094 1 96.56 97 SER A N 1
ATOM 776 C CA . SER A 1 97 ? 10.078 -23.25 -27.188 1 96.56 97 SER A CA 1
ATOM 777 C C . SER A 1 97 ? 10.734 -22.156 -26.359 1 96.56 97 SER A C 1
ATOM 779 O O . SER A 1 97 ? 11.953 -22.156 -26.188 1 96.56 97 SER A O 1
ATOM 781 N N . ALA A 1 98 ? 9.922 -21.25 -25.859 1 97.38 98 ALA A N 1
ATOM 782 C CA . ALA A 1 98 ? 10.539 -20.203 -25.031 1 97.38 98 ALA A CA 1
ATOM 783 C C . ALA A 1 98 ? 11.352 -20.812 -23.891 1 97.38 98 ALA A C 1
ATOM 785 O O . ALA A 1 98 ? 10.953 -21.828 -23.312 1 97.38 98 ALA A O 1
ATOM 786 N N . ASN A 1 99 ? 12.492 -20.188 -23.594 1 97.5 99 ASN A N 1
ATOM 787 C CA . ASN A 1 99 ? 13.445 -20.734 -22.641 1 97.5 99 ASN A CA 1
ATOM 788 C C . ASN A 1 99 ? 13.984 -19.656 -21.703 1 97.5 99 ASN A C 1
ATOM 790 O O . ASN A 1 99 ? 14.508 -18.641 -22.172 1 97.5 99 ASN A O 1
ATOM 794 N N . ARG A 1 100 ? 13.914 -19.953 -20.438 1 96.19 100 ARG A N 1
ATOM 795 C CA . ARG A 1 100 ? 14.297 -18.938 -19.438 1 96.19 100 ARG A CA 1
ATOM 796 C C . ARG A 1 100 ? 15.789 -18.656 -19.5 1 96.19 100 ARG A C 1
ATOM 798 O O . ARG A 1 100 ? 16.25 -17.625 -19 1 96.19 100 ARG A O 1
ATOM 805 N N . LYS A 1 101 ? 16.578 -19.5 -20.094 1 96.81 101 LYS A N 1
ATOM 806 C CA . LYS A 1 101 ? 18.016 -19.266 -20.266 1 96.81 101 LYS A CA 1
ATOM 807 C C . LYS A 1 101 ? 18.281 -18.031 -21.109 1 96.81 101 LYS A C 1
ATOM 809 O O . LYS A 1 101 ? 19.359 -17.453 -21.062 1 96.81 101 LYS A O 1
ATOM 814 N N . HIS A 1 102 ? 17.297 -17.641 -21.891 1 97.31 102 HIS A N 1
ATOM 815 C CA . HIS A 1 102 ? 17.438 -16.469 -22.766 1 97.31 102 HIS A CA 1
ATOM 816 C C . HIS A 1 102 ? 16.875 -15.219 -22.094 1 97.31 102 HIS A C 1
ATOM 818 O O . HIS A 1 102 ? 16.828 -14.148 -22.703 1 97.31 102 HIS A O 1
ATOM 824 N N . SER A 1 103 ? 16.422 -15.336 -20.906 1 98.44 103 SER A N 1
ATOM 825 C CA . SER A 1 103 ? 15.828 -14.227 -20.172 1 98.44 103 SER A CA 1
ATOM 826 C C . SER A 1 103 ? 16.766 -13.703 -19.094 1 98.44 103 SER A C 1
ATOM 828 O O . SER A 1 103 ? 17.547 -14.469 -18.516 1 98.44 103 SER A O 1
ATOM 830 N N . LYS A 1 104 ? 16.656 -12.375 -18.859 1 98.38 104 LYS A N 1
ATOM 831 C CA . LYS A 1 104 ? 17.484 -11.742 -17.828 1 98.38 104 LYS A CA 1
ATOM 832 C C . LYS A 1 104 ? 16.625 -10.875 -16.906 1 98.38 104 LYS A C 1
ATOM 834 O O . LYS A 1 104 ? 15.727 -10.172 -17.359 1 98.38 104 LYS A O 1
ATOM 839 N N . PHE A 1 105 ? 16.969 -11.008 -15.656 1 98.75 105 PHE A N 1
ATOM 840 C CA . PHE A 1 105 ? 16.328 -10.102 -14.711 1 98.75 105 PHE A CA 1
ATOM 841 C C . PHE A 1 105 ? 16.781 -8.664 -14.945 1 98.75 105 PHE A C 1
ATOM 843 O O . PHE A 1 105 ? 17.969 -8.375 -14.953 1 98.75 105 PHE A O 1
ATOM 850 N N . ILE A 1 106 ? 15.805 -7.754 -15.102 1 98.5 106 ILE A N 1
ATOM 851 C CA . ILE A 1 106 ? 16.125 -6.344 -15.305 1 98.5 106 ILE A CA 1
ATOM 852 C C . ILE A 1 106 ? 15.109 -5.469 -14.578 1 98.5 106 ILE A C 1
ATOM 854 O O . ILE A 1 106 ? 13.961 -5.883 -14.375 1 98.5 106 ILE A O 1
ATOM 858 N N . PRO A 1 107 ? 15.586 -4.258 -14.156 1 98.31 107 PRO A N 1
ATOM 859 C CA . PRO A 1 107 ? 14.578 -3.301 -13.695 1 98.31 107 PRO A CA 1
ATOM 860 C C . PRO A 1 107 ? 13.5 -3.033 -14.75 1 98.31 107 PRO A C 1
ATOM 862 O O . PRO A 1 107 ? 13.781 -3.055 -15.945 1 98.31 107 PRO A O 1
ATOM 865 N N . ASP A 1 108 ? 12.359 -2.861 -14.328 1 97.5 108 ASP A N 1
ATOM 866 C CA . ASP A 1 108 ? 11.258 -2.559 -15.242 1 97.5 108 ASP A CA 1
ATOM 867 C C . ASP A 1 108 ? 11.352 -1.127 -15.758 1 97.5 108 ASP A C 1
ATOM 869 O O . ASP A 1 108 ? 11.328 -0.173 -14.977 1 97.5 108 ASP A O 1
ATOM 873 N N . PRO A 1 109 ? 11.391 -0.899 -17.016 1 95.19 109 PRO A N 1
ATOM 874 C CA . PRO A 1 109 ? 11.547 0.447 -17.578 1 95.19 109 PRO A CA 1
ATOM 875 C C . PRO A 1 109 ? 10.312 1.323 -17.344 1 95.19 109 PRO A C 1
ATOM 877 O O . PRO A 1 109 ? 10.398 2.549 -17.453 1 95.19 109 PRO A O 1
ATOM 880 N N . GLY A 1 110 ? 9.234 0.704 -17.047 1 93.69 110 GLY A N 1
ATOM 881 C CA . GLY A 1 110 ? 8.008 1.459 -16.844 1 93.69 110 GLY A CA 1
ATOM 882 C C . GLY A 1 110 ? 7.91 2.076 -15.461 1 93.69 110 GLY A C 1
ATOM 883 O O . GLY A 1 110 ? 6.977 2.828 -15.172 1 93.69 110 GLY A O 1
ATOM 884 N N . ILE A 1 111 ? 8.828 1.812 -14.586 1 96.25 111 ILE A N 1
ATOM 885 C CA . ILE A 1 111 ? 8.812 2.32 -13.219 1 96.25 111 ILE A CA 1
ATOM 886 C C . ILE A 1 111 ? 9.828 3.445 -13.07 1 96.25 111 ILE A C 1
ATOM 888 O O . ILE A 1 111 ? 11.016 3.264 -13.375 1 96.25 111 ILE A O 1
ATOM 892 N N . PRO A 1 112 ? 9.375 4.641 -12.57 1 93.75 112 PRO A N 1
ATOM 893 C CA . PRO A 1 112 ? 10.352 5.703 -12.312 1 93.75 112 PRO A CA 1
ATOM 894 C C . PRO A 1 112 ? 11.477 5.258 -11.383 1 93.75 112 PRO A C 1
ATOM 896 O O . PRO A 1 112 ? 11.242 4.48 -10.453 1 93.75 112 PRO A O 1
ATOM 899 N N . SER A 1 113 ? 12.594 5.77 -11.547 1 92.19 113 SER A N 1
ATOM 900 C CA . SER A 1 113 ? 13.844 5.324 -10.945 1 92.19 113 SER A CA 1
ATOM 901 C C . SER A 1 113 ? 13.758 5.34 -9.422 1 92.19 113 SER A C 1
ATOM 903 O O . SER A 1 113 ? 14.203 4.398 -8.758 1 92.19 113 SER A O 1
ATOM 905 N N . PRO A 1 114 ? 13.148 6.305 -8.805 1 94.25 114 PRO A N 1
ATOM 906 C CA . PRO A 1 114 ? 13.148 6.301 -7.34 1 94.25 114 PRO A CA 1
ATOM 907 C C . PRO A 1 114 ? 12.32 5.16 -6.754 1 94.25 114 PRO A C 1
ATOM 909 O O . PRO A 1 114 ? 12.422 4.875 -5.555 1 94.25 114 PRO A O 1
ATOM 912 N N . PHE A 1 115 ? 11.547 4.52 -7.625 1 97 115 PHE A N 1
ATOM 913 C CA . PHE A 1 115 ? 10.602 3.529 -7.125 1 97 115 PHE A CA 1
ATOM 914 C C . PHE A 1 115 ? 10.969 2.133 -7.617 1 97 115 PHE A C 1
ATOM 916 O O . PHE A 1 115 ? 10.266 1.163 -7.328 1 97 115 PHE A O 1
ATOM 923 N N . THR A 1 116 ? 12.086 2.016 -8.305 1 95.81 116 THR A N 1
ATOM 924 C CA . THR A 1 116 ? 12.414 0.769 -8.992 1 95.81 116 THR A CA 1
ATOM 925 C C . THR A 1 116 ? 13.336 -0.094 -8.133 1 95.81 116 THR A C 1
ATOM 927 O O . THR A 1 116 ? 14.195 0.427 -7.414 1 95.81 116 THR A O 1
ATOM 930 N N . ALA A 1 117 ? 13.102 -1.39 -8.141 1 98.44 117 ALA A N 1
ATOM 931 C CA . ALA A 1 117 ? 14.102 -2.334 -7.645 1 98.44 117 ALA A CA 1
ATOM 932 C C . ALA A 1 117 ? 15.219 -2.529 -8.664 1 98.44 117 ALA A C 1
ATOM 934 O O . ALA A 1 117 ? 15 -2.396 -9.867 1 98.44 117 ALA A O 1
ATOM 935 N N . GLU A 1 118 ? 16.375 -2.82 -8.156 1 98.5 118 GLU A N 1
ATOM 936 C CA . GLU A 1 118 ? 17.547 -3.096 -8.992 1 98.5 118 GLU A CA 1
ATOM 937 C C . GLU A 1 118 ? 18.156 -4.445 -8.641 1 98.5 118 GLU A C 1
ATOM 939 O O . GLU A 1 118 ? 17.938 -4.977 -7.555 1 98.5 118 GLU A O 1
ATOM 944 N N . ASN A 1 119 ? 18.906 -4.977 -9.641 1 98.62 119 ASN A N 1
ATOM 945 C CA . ASN A 1 119 ? 19.594 -6.238 -9.375 1 98.62 119 ASN A CA 1
ATOM 946 C C . ASN A 1 119 ? 20.547 -6.125 -8.188 1 98.62 119 ASN A C 1
ATOM 948 O O . ASN A 1 119 ? 20.734 -7.09 -7.441 1 98.62 119 ASN A O 1
ATOM 952 N N . SER A 1 120 ? 21.109 -4.988 -7.996 1 98.44 120 SER A N 1
ATOM 953 C CA . SER A 1 120 ? 22.031 -4.75 -6.891 1 98.44 120 SER A CA 1
ATOM 954 C C . SER A 1 120 ? 21.328 -4.945 -5.543 1 98.44 120 SER A C 1
ATOM 956 O O . SER A 1 120 ? 21.984 -5.195 -4.531 1 98.44 120 SER A O 1
ATOM 958 N N . ASP A 1 121 ? 20.031 -4.84 -5.488 1 98.62 121 ASP A N 1
ATOM 959 C CA . ASP A 1 121 ? 19.297 -5.055 -4.25 1 98.62 121 ASP A CA 1
ATOM 960 C C . ASP A 1 121 ? 19.344 -6.523 -3.834 1 98.62 121 ASP A C 1
ATOM 962 O O . ASP A 1 121 ? 19.266 -6.84 -2.643 1 98.62 121 ASP A O 1
ATOM 966 N N . TYR A 1 122 ? 19.484 -7.379 -4.762 1 98.5 122 TYR A N 1
ATOM 967 C CA . TYR A 1 122 ? 19.359 -8.812 -4.512 1 98.5 122 TYR A CA 1
ATOM 968 C C . TYR A 1 122 ? 20.734 -9.453 -4.355 1 98.5 122 TYR A C 1
ATOM 970 O O . TYR A 1 122 ? 20.859 -10.555 -3.801 1 98.5 122 TYR A O 1
ATOM 978 N N . VAL A 1 123 ? 21.734 -8.867 -4.879 1 97.69 123 VAL A N 1
ATOM 979 C CA . VAL A 1 123 ? 23.094 -9.43 -4.832 1 97.69 123 VAL A CA 1
ATOM 980 C C . VAL A 1 123 ? 23.531 -9.586 -3.381 1 97.69 123 VAL A C 1
ATOM 982 O O . VAL A 1 123 ? 23.5 -8.625 -2.607 1 97.69 123 VAL A O 1
ATOM 985 N N . ARG A 1 124 ? 23.844 -10.789 -2.934 1 96 124 ARG A N 1
ATOM 986 C CA . ARG A 1 124 ? 24.344 -11.141 -1.605 1 96 124 ARG A CA 1
ATOM 987 C C . ARG A 1 124 ? 23.312 -10.781 -0.53 1 96 124 ARG A C 1
ATOM 989 O O . ARG A 1 124 ? 23.688 -10.359 0.568 1 96 124 ARG A O 1
ATOM 996 N N . SER A 1 125 ? 22.078 -10.82 -0.866 1 96.81 125 SER A N 1
ATOM 997 C CA . SER A 1 125 ? 21.016 -10.453 0.067 1 96.81 125 SER A CA 1
ATOM 998 C C . SER A 1 125 ? 20.625 -11.633 0.941 1 96.81 125 SER A C 1
ATOM 1000 O O . SER A 1 125 ? 20 -11.453 1.994 1 96.81 125 SER A O 1
ATOM 1002 N N . GLY A 1 126 ? 20.859 -12.82 0.454 1 96.38 126 GLY A N 1
ATOM 1003 C CA . GLY A 1 126 ? 20.375 -14.023 1.107 1 96.38 126 GLY A CA 1
ATOM 1004 C C . GLY A 1 126 ? 19 -14.445 0.628 1 96.38 126 GLY A C 1
ATOM 1005 O O . GLY A 1 126 ? 18.469 -15.469 1.071 1 96.38 126 GLY A O 1
ATOM 1006 N N . TRP A 1 127 ? 18.469 -13.727 -0.278 1 98.12 127 TRP A N 1
ATOM 1007 C CA . TRP A 1 127 ? 17.141 -14.023 -0.82 1 98.12 127 TRP A CA 1
ATOM 1008 C C . TRP A 1 127 ? 17.219 -14.25 -2.326 1 98.12 127 TRP A C 1
ATOM 1010 O O . TRP A 1 127 ? 18.031 -13.625 -3.018 1 98.12 127 TRP A O 1
ATOM 1020 N N . SER A 1 128 ? 16.344 -15.117 -2.791 1 98.56 128 SER A N 1
ATOM 1021 C CA . SER A 1 128 ? 16.25 -15.352 -4.23 1 98.56 128 SER A CA 1
ATOM 1022 C C . SER A 1 128 ? 15.242 -14.406 -4.879 1 98.56 128 SER A C 1
ATOM 1024 O O . SER A 1 128 ? 14.477 -13.742 -4.184 1 98.56 128 SER A O 1
ATOM 1026 N N . LYS A 1 129 ? 15.336 -14.312 -6.176 1 98.75 129 LYS A N 1
ATOM 1027 C CA . LYS A 1 129 ? 14.352 -13.594 -6.98 1 98.75 129 LYS A CA 1
ATOM 1028 C C . LYS A 1 129 ? 13.18 -14.492 -7.352 1 98.75 129 LYS A C 1
ATOM 1030 O O . LYS A 1 129 ? 13.242 -15.227 -8.336 1 98.75 129 LYS A O 1
ATOM 1035 N N . GLY A 1 130 ? 12.109 -14.367 -6.594 1 98.81 130 GLY A N 1
ATOM 1036 C CA . GLY A 1 130 ? 10.953 -15.227 -6.785 1 98.81 130 GLY A CA 1
ATOM 1037 C C . GLY A 1 130 ? 9.93 -14.641 -7.738 1 98.81 130 GLY A C 1
ATOM 1038 O O . GLY A 1 130 ? 9.438 -13.523 -7.527 1 98.81 130 GLY A O 1
ATOM 1039 N N . HIS A 1 131 ? 9.562 -15.398 -8.734 1 98.81 131 HIS A N 1
ATOM 1040 C CA . HIS A 1 131 ? 8.531 -14.984 -9.68 1 98.81 131 HIS A CA 1
ATOM 1041 C C . HIS A 1 131 ? 7.145 -15.055 -9.055 1 98.81 131 HIS A C 1
ATOM 1043 O O . HIS A 1 131 ? 6.844 -15.984 -8.305 1 98.81 131 HIS A O 1
ATOM 1049 N N . MET A 1 132 ? 6.336 -14.039 -9.344 1 98.88 132 MET A N 1
ATOM 1050 C CA . MET A 1 132 ? 4.902 -14.18 -9.102 1 98.88 132 MET A CA 1
ATOM 1051 C C . MET A 1 132 ? 4.211 -14.812 -10.305 1 98.88 132 MET A C 1
ATOM 1053 O O . MET A 1 132 ? 3.525 -15.828 -10.172 1 98.88 132 MET A O 1
ATOM 1057 N N . ALA A 1 133 ? 4.414 -14.25 -11.484 1 98.88 133 ALA A N 1
ATOM 1058 C CA . ALA A 1 133 ? 4.133 -14.945 -12.734 1 98.88 133 ALA A CA 1
ATOM 1059 C C . ALA A 1 133 ? 5.363 -15.703 -13.227 1 98.88 133 ALA A C 1
ATOM 1061 O O . ALA A 1 133 ? 6.297 -15.094 -13.758 1 98.88 133 ALA A O 1
ATOM 1062 N N . PRO A 1 134 ? 5.348 -17.031 -13.141 1 98.69 134 PRO A N 1
ATOM 1063 C CA . PRO A 1 134 ? 6.566 -17.797 -13.438 1 98.69 134 PRO A CA 1
ATOM 1064 C C . PRO A 1 134 ? 6.859 -17.875 -14.93 1 98.69 134 PRO A C 1
ATOM 1066 O O . PRO A 1 134 ? 5.934 -17.875 -15.75 1 98.69 134 PRO A O 1
ATOM 1069 N N . ALA A 1 135 ? 8.102 -18.031 -15.266 1 98.38 135 ALA A N 1
ATOM 1070 C CA . ALA A 1 135 ? 8.562 -18.156 -16.641 1 98.38 135 ALA A CA 1
ATOM 1071 C C . ALA A 1 135 ? 7.879 -19.344 -17.344 1 98.38 135 ALA A C 1
ATOM 1073 O O . ALA A 1 135 ? 7.484 -19.234 -18.5 1 98.38 135 ALA A O 1
ATOM 1074 N N . GLY A 1 136 ? 7.684 -20.422 -16.609 1 97.56 136 GLY A N 1
ATOM 1075 C CA . GLY A 1 136 ? 7.152 -21.641 -17.172 1 97.56 136 GLY A CA 1
ATOM 1076 C C . GLY A 1 136 ? 5.734 -21.5 -17.688 1 97.56 136 GLY A C 1
ATOM 1077 O O . GLY A 1 136 ? 5.258 -22.359 -18.438 1 97.56 136 GLY A O 1
ATOM 1078 N N . ASN A 1 137 ? 5.043 -20.484 -17.25 1 98.44 137 ASN A N 1
ATOM 1079 C CA . ASN A 1 137 ? 3.684 -20.25 -17.719 1 98.44 137 ASN A CA 1
ATOM 1080 C C . ASN A 1 137 ? 3.674 -19.562 -19.094 1 98.44 137 ASN A C 1
ATOM 1082 O O . ASN A 1 137 ? 2.607 -19.312 -19.656 1 98.44 137 ASN A O 1
ATOM 1086 N N . ASN A 1 138 ? 4.863 -19.266 -19.641 1 98.25 138 ASN A N 1
ATOM 1087 C CA . ASN A 1 138 ? 4.961 -18.438 -20.828 1 98.25 138 ASN A CA 1
ATOM 1088 C C . ASN A 1 138 ? 5.816 -19.094 -21.906 1 98.25 138 ASN A C 1
ATOM 1090 O O . ASN A 1 138 ? 6.473 -18.406 -22.703 1 98.25 138 ASN A O 1
ATOM 1094 N N . LYS A 1 139 ? 5.824 -20.375 -22.016 1 97.75 139 LYS A N 1
ATOM 1095 C CA . LYS A 1 139 ? 6.664 -21.109 -22.953 1 97.75 139 LYS A CA 1
ATOM 1096 C C . LYS A 1 139 ? 6.23 -20.859 -24.391 1 97.75 139 LYS A C 1
ATOM 1098 O O . LYS A 1 139 ? 7 -21.094 -25.328 1 97.75 139 LYS A O 1
ATOM 1103 N N . PHE A 1 140 ? 5.039 -20.375 -24.656 1 97.62 140 PHE A N 1
ATOM 1104 C CA . PHE A 1 140 ? 4.484 -20.156 -25.984 1 97.62 140 PHE A CA 1
ATOM 1105 C C . PHE A 1 140 ? 5.152 -18.969 -26.672 1 97.62 140 PHE A C 1
ATOM 1107 O O . PHE A 1 140 ? 5.043 -18.812 -27.891 1 97.62 140 PHE A O 1
ATOM 1114 N N . ASP A 1 141 ? 5.809 -18.109 -25.891 1 98.06 141 ASP A N 1
ATOM 1115 C CA . ASP A 1 141 ? 6.305 -16.859 -26.469 1 98.06 141 ASP A CA 1
ATOM 1116 C C . ASP A 1 141 ? 7.488 -16.312 -25.656 1 98.06 141 ASP A C 1
ATOM 1118 O O . ASP A 1 141 ? 7.375 -16.094 -24.453 1 98.06 141 ASP A O 1
ATOM 1122 N N . GLN A 1 142 ? 8.633 -16.047 -26.328 1 98.31 142 GLN A N 1
ATOM 1123 C CA . GLN A 1 142 ? 9.852 -15.617 -25.641 1 98.31 142 GLN A CA 1
ATOM 1124 C C . GLN A 1 142 ? 9.688 -14.234 -25.031 1 98.31 142 GLN A C 1
ATOM 1126 O O . GLN A 1 142 ? 10.195 -13.961 -23.953 1 98.31 142 GLN A O 1
ATOM 1131 N N . ARG A 1 143 ? 8.992 -13.391 -25.734 1 97.5 143 ARG A N 1
ATOM 1132 C CA . ARG A 1 143 ? 8.766 -12.055 -25.203 1 97.5 143 ARG A CA 1
ATOM 1133 C C . ARG A 1 143 ? 7.957 -12.109 -23.906 1 97.5 143 ARG A C 1
ATOM 1135 O O . ARG A 1 143 ? 8.297 -11.445 -22.922 1 97.5 143 ARG A O 1
ATOM 1142 N N . ALA A 1 144 ? 6.902 -12.859 -23.953 1 97.94 144 ALA A N 1
ATOM 1143 C CA . ALA A 1 144 ? 6.09 -13.031 -22.75 1 97.94 144 ALA A CA 1
ATOM 1144 C C . ALA A 1 144 ? 6.926 -13.562 -21.594 1 97.94 144 ALA A C 1
ATOM 1146 O O . ALA A 1 144 ? 6.805 -13.086 -20.453 1 97.94 144 ALA A O 1
ATOM 1147 N N . MET A 1 145 ? 7.766 -14.508 -21.875 1 98.69 145 MET A N 1
ATOM 1148 C CA . MET A 1 145 ? 8.648 -15.07 -20.859 1 98.69 145 MET A CA 1
ATOM 1149 C C . MET A 1 145 ? 9.633 -14.016 -20.359 1 98.69 145 MET A C 1
ATOM 1151 O O . MET A 1 145 ? 9.844 -13.875 -19.156 1 98.69 145 MET A O 1
ATOM 1155 N N . ASP A 1 146 ? 10.242 -13.242 -21.266 1 98.69 146 ASP A N 1
ATOM 1156 C CA . ASP A 1 146 ? 11.188 -12.203 -20.891 1 98.69 146 ASP A CA 1
ATOM 1157 C C . ASP A 1 146 ? 10.555 -11.203 -19.922 1 98.69 146 ASP A C 1
ATOM 1159 O O . ASP A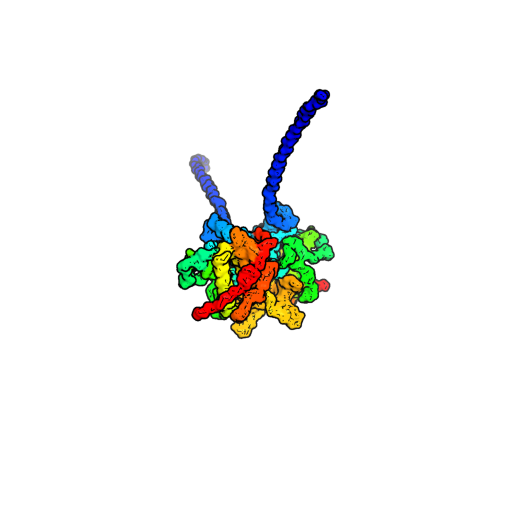 1 146 ? 11.195 -10.75 -18.969 1 98.69 146 ASP A O 1
ATOM 1163 N N . GLU A 1 147 ? 9.344 -10.891 -20.156 1 98.5 147 GLU A N 1
ATOM 1164 C CA . GLU A 1 147 ? 8.656 -9.875 -19.359 1 98.5 147 GLU A CA 1
ATOM 1165 C C . GLU A 1 147 ? 8.406 -10.352 -17.938 1 98.5 147 GLU A C 1
ATOM 1167 O O . GLU A 1 147 ? 8.188 -9.539 -17.031 1 98.5 147 GLU A O 1
ATOM 1172 N N . THR A 1 148 ? 8.398 -11.672 -17.703 1 98.75 148 THR A N 1
ATOM 1173 C CA . THR A 1 148 ? 8.266 -12.172 -16.344 1 98.75 148 THR A CA 1
ATOM 1174 C C . THR A 1 148 ? 9.539 -11.906 -15.539 1 98.75 148 THR A C 1
ATOM 1176 O O . THR A 1 148 ? 9.555 -12.062 -14.32 1 98.75 148 THR A O 1
ATOM 1179 N N . PHE A 1 149 ? 10.602 -11.453 -16.172 1 98.88 149 PHE A N 1
ATOM 1180 C CA . PHE A 1 149 ? 11.883 -11.219 -15.516 1 98.88 149 PHE A CA 1
ATOM 1181 C C . PHE A 1 149 ? 12.047 -9.75 -15.164 1 98.88 149 PHE A C 1
ATOM 1183 O O . PHE A 1 149 ? 13.07 -9.352 -14.602 1 98.88 149 PHE A O 1
ATOM 1190 N N . TYR A 1 150 ? 11.078 -8.969 -15.5 1 98.75 150 TYR A N 1
ATOM 1191 C CA . TYR A 1 150 ? 11.078 -7.637 -14.898 1 98.75 150 TYR A CA 1
ATOM 1192 C C . TYR A 1 150 ? 10.969 -7.719 -13.383 1 98.75 150 TYR A C 1
ATOM 1194 O O . TYR A 1 150 ? 10.172 -8.5 -12.852 1 98.75 150 TYR A O 1
ATOM 1202 N N . LEU A 1 151 ? 11.695 -6.852 -12.68 1 98.88 151 LEU A N 1
ATOM 1203 C CA . LEU A 1 151 ? 11.766 -6.934 -11.227 1 98.88 151 LEU A CA 1
ATOM 1204 C C . LEU A 1 151 ? 10.445 -6.508 -10.594 1 98.88 151 LEU A C 1
ATOM 1206 O O . LEU A 1 151 ? 10.211 -6.762 -9.406 1 98.88 151 LEU A O 1
ATOM 1210 N N . THR A 1 152 ? 9.508 -5.934 -11.375 1 98.62 152 THR A N 1
ATOM 1211 C CA . THR A 1 152 ? 8.18 -5.621 -10.867 1 98.62 152 THR A CA 1
ATOM 1212 C C . THR A 1 152 ? 7.379 -6.898 -10.633 1 98.62 152 THR A C 1
ATOM 1214 O O . THR A 1 152 ? 6.367 -6.879 -9.922 1 98.62 152 THR A O 1
ATOM 1217 N N . ASN A 1 153 ? 7.805 -8.023 -11.227 1 98.88 153 ASN A N 1
ATOM 1218 C CA . ASN A 1 153 ? 7.152 -9.32 -11.07 1 98.88 153 ASN A CA 1
ATOM 1219 C C . ASN A 1 153 ? 7.848 -10.18 -10.023 1 98.88 153 ASN A C 1
ATOM 1221 O O . ASN A 1 153 ? 7.531 -11.359 -9.875 1 98.88 153 ASN A O 1
ATOM 1225 N N . ILE A 1 154 ? 8.828 -9.609 -9.32 1 98.94 154 ILE A N 1
ATOM 1226 C CA . ILE A 1 154 ? 9.742 -10.383 -8.484 1 98.94 154 ILE A CA 1
ATOM 1227 C C . ILE A 1 154 ? 9.609 -9.938 -7.031 1 98.94 154 ILE A C 1
ATOM 1229 O O . ILE A 1 154 ? 9.406 -8.75 -6.754 1 98.94 154 ILE A O 1
ATOM 1233 N N . VAL A 1 155 ? 9.711 -10.891 -6.121 1 98.94 155 VAL A N 1
ATOM 1234 C CA . VAL A 1 155 ? 9.836 -10.609 -4.695 1 98.94 155 VAL A CA 1
ATOM 1235 C C . VAL A 1 155 ? 11.047 -11.336 -4.125 1 98.94 155 VAL A C 1
ATOM 1237 O O . VAL A 1 155 ? 11.43 -12.398 -4.625 1 98.94 155 VAL A O 1
ATOM 1240 N N . PRO A 1 156 ? 11.672 -10.719 -3.111 1 98.94 156 PRO A N 1
ATOM 1241 C CA . PRO A 1 156 ? 12.625 -11.547 -2.373 1 98.94 156 PRO A CA 1
ATOM 1242 C C . PRO A 1 156 ? 11.984 -12.773 -1.733 1 98.94 156 PRO A C 1
ATOM 1244 O O . PRO A 1 156 ? 11.031 -12.641 -0.959 1 98.94 156 PRO A O 1
ATOM 1247 N N . GLN A 1 157 ? 12.5 -13.938 -2.064 1 98.88 157 GLN A N 1
ATOM 1248 C CA . GLN A 1 157 ? 11.875 -15.18 -1.631 1 98.88 157 GLN A CA 1
ATOM 1249 C C . GLN A 1 157 ? 12.906 -16.141 -1.037 1 98.88 157 GLN A C 1
ATOM 1251 O O . GLN A 1 157 ? 14.047 -16.203 -1.503 1 98.88 157 GLN A O 1
ATOM 1256 N N . ASP A 1 158 ? 12.469 -16.828 0.012 1 98.62 158 ASP A N 1
ATOM 1257 C CA . ASP A 1 158 ? 13.312 -17.875 0.555 1 98.62 158 ASP A CA 1
ATOM 1258 C C . ASP A 1 158 ? 13.711 -18.875 -0.532 1 98.62 158 ASP A C 1
ATOM 1260 O O . ASP A 1 158 ? 12.859 -19.344 -1.29 1 98.62 158 ASP A O 1
ATOM 1264 N N . MET A 1 159 ? 14.938 -19.25 -0.538 1 97.69 159 MET A N 1
ATOM 1265 C CA . MET A 1 159 ? 15.484 -20.062 -1.62 1 97.69 159 MET A CA 1
ATOM 1266 C C . MET A 1 159 ? 14.875 -21.469 -1.611 1 97.69 159 MET A C 1
ATOM 1268 O O . MET A 1 159 ? 14.531 -22 -2.664 1 97.69 159 MET A O 1
ATOM 1272 N N . ASP A 1 160 ? 14.719 -22.062 -0.459 1 97.12 160 ASP A N 1
ATOM 1273 C CA . ASP A 1 160 ? 14.164 -23.406 -0.343 1 97.12 160 ASP A CA 1
ATOM 1274 C C . ASP A 1 160 ? 12.688 -23.422 -0.731 1 97.12 160 ASP A C 1
ATOM 1276 O O . ASP A 1 160 ? 12.219 -24.375 -1.364 1 97.12 160 ASP A O 1
ATOM 1280 N N . ASN A 1 161 ? 12.031 -22.406 -0.292 1 97.62 161 ASN A N 1
ATOM 1281 C CA . ASN A 1 161 ? 10.633 -22.281 -0.664 1 97.62 161 ASN A CA 1
ATOM 1282 C C . ASN A 1 161 ? 10.461 -22.078 -2.168 1 97.62 161 ASN A C 1
ATOM 1284 O O . ASN A 1 161 ? 9.641 -22.75 -2.799 1 97.62 161 ASN A O 1
ATOM 1288 N N . ASN A 1 162 ? 11.25 -21.219 -2.744 1 97.81 162 ASN A N 1
ATOM 1289 C CA . ASN A 1 162 ? 11.195 -20.859 -4.16 1 97.81 162 ASN A CA 1
ATOM 1290 C C . ASN A 1 162 ? 11.438 -22.078 -5.051 1 97.81 162 ASN A C 1
ATOM 1292 O O . ASN A 1 162 ? 10.703 -22.312 -6.012 1 97.81 162 ASN A O 1
ATOM 1296 N N . ALA A 1 163 ? 12.406 -22.875 -4.695 1 95.69 163 ALA A N 1
ATOM 1297 C CA . ALA A 1 163 ? 12.781 -24.031 -5.492 1 95.69 163 ALA A CA 1
ATOM 1298 C C . ALA A 1 163 ? 12 -25.266 -5.059 1 95.69 163 ALA A C 1
ATOM 1300 O O . ALA A 1 163 ? 12.102 -26.328 -5.691 1 95.69 163 ALA A O 1
ATOM 1301 N N . GLY A 1 164 ? 11.242 -25.188 -3.98 1 95.12 164 GLY A N 1
ATOM 1302 C CA . GLY A 1 164 ? 10.539 -26.328 -3.412 1 95.12 164 GLY A CA 1
ATOM 1303 C C . GLY A 1 164 ? 9.031 -26.172 -3.459 1 95.12 164 GLY A C 1
ATOM 1304 O O . GLY A 1 164 ? 8.414 -26.406 -4.5 1 95.12 164 GLY A O 1
ATOM 1305 N N . PHE A 1 165 ? 8.508 -25.828 -2.314 1 96.25 165 PHE A N 1
ATOM 1306 C CA . PHE A 1 165 ? 7.062 -25.828 -2.15 1 96.25 165 PHE A CA 1
ATOM 1307 C C . PHE A 1 165 ? 6.402 -24.891 -3.16 1 96.25 165 PHE A C 1
ATOM 1309 O O . PHE A 1 165 ? 5.441 -25.266 -3.832 1 96.25 165 PHE A O 1
ATOM 1316 N N . TRP A 1 166 ? 6.898 -23.672 -3.285 1 97.75 166 TRP A N 1
ATOM 1317 C CA . TRP A 1 166 ? 6.309 -22.688 -4.188 1 97.75 166 TRP A CA 1
ATOM 1318 C C . TRP A 1 166 ? 6.414 -23.156 -5.637 1 97.75 166 TRP A C 1
ATOM 1320 O O . TRP A 1 166 ? 5.469 -22.984 -6.418 1 97.75 166 TRP A O 1
ATOM 1330 N N . ASN A 1 167 ? 7.516 -23.703 -6.004 1 96.62 167 ASN A N 1
ATOM 1331 C CA . ASN A 1 167 ? 7.684 -24.25 -7.34 1 96.62 167 ASN A CA 1
ATOM 1332 C C . ASN A 1 167 ? 6.668 -25.359 -7.625 1 96.62 167 ASN A C 1
ATOM 1334 O O . ASN A 1 167 ? 6.121 -25.422 -8.727 1 96.62 167 ASN A O 1
ATOM 1338 N N . ARG A 1 168 ?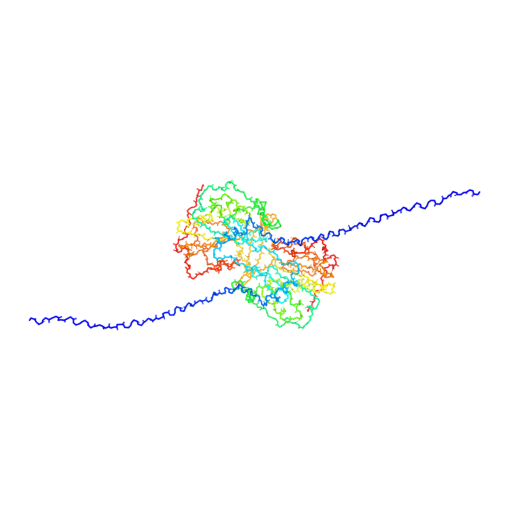 6.449 -26.203 -6.668 1 96.56 168 ARG A N 1
ATOM 1339 C CA . ARG A 1 168 ? 5.461 -27.266 -6.828 1 96.56 168 ARG A CA 1
ATOM 1340 C C . ARG A 1 168 ? 4.055 -26.688 -6.957 1 96.56 168 ARG A C 1
ATOM 1342 O O . ARG A 1 168 ? 3.229 -27.219 -7.699 1 96.56 168 ARG A O 1
ATOM 1349 N N . LEU A 1 169 ? 3.818 -25.656 -6.223 1 97.62 169 LEU A N 1
ATOM 1350 C CA . LEU A 1 169 ? 2.535 -24.969 -6.344 1 97.62 169 LEU A CA 1
ATOM 1351 C C . LEU A 1 169 ? 2.357 -24.391 -7.742 1 97.62 169 LEU A C 1
ATOM 1353 O O . LEU A 1 169 ? 1.272 -24.484 -8.32 1 97.62 169 LEU A O 1
ATOM 1357 N N . GLU A 1 170 ? 3.398 -23.797 -8.312 1 97.25 170 GLU A N 1
ATOM 1358 C CA . GLU A 1 170 ? 3.369 -23.281 -9.672 1 97.25 170 GLU A CA 1
ATOM 1359 C C . GLU A 1 170 ? 3.111 -24.391 -10.688 1 97.25 170 GLU A C 1
ATOM 1361 O O . GLU A 1 170 ? 2.314 -24.219 -11.609 1 97.25 170 GLU A O 1
ATOM 1366 N N . SER A 1 171 ? 3.768 -25.469 -10.492 1 96.44 171 SER A N 1
ATOM 1367 C CA . SER A 1 171 ? 3.576 -26.625 -11.359 1 96.44 171 SER A CA 1
ATOM 1368 C C . SER A 1 171 ? 2.146 -27.156 -11.281 1 96.44 171 SER A C 1
ATOM 1370 O O . SER A 1 171 ? 1.56 -27.531 -12.305 1 96.44 171 SER A O 1
ATOM 1372 N N . TYR A 1 172 ? 1.688 -27.188 -10.109 1 97.25 172 TYR A N 1
ATOM 1373 C CA . TYR A 1 172 ? 0.307 -27.625 -9.914 1 97.25 172 TYR A CA 1
ATOM 1374 C C . TYR A 1 172 ? -0.649 -26.766 -10.742 1 97.25 172 TYR A C 1
ATOM 1376 O O . TYR A 1 172 ? -1.562 -27.281 -11.383 1 97.25 172 TYR A O 1
ATOM 1384 N N . CYS A 1 173 ? -0.475 -25.453 -10.719 1 98 173 CYS A N 1
ATOM 1385 C CA . CYS A 1 173 ? -1.315 -24.547 -11.5 1 98 173 CYS A CA 1
ATOM 1386 C C . CYS A 1 173 ? -1.247 -24.891 -12.984 1 98 173 CYS A C 1
ATOM 1388 O O . CYS A 1 173 ? -2.271 -24.922 -13.672 1 98 173 CYS A O 1
ATOM 1390 N N . ARG A 1 174 ? -0.085 -25.156 -13.516 1 97.44 174 ARG A N 1
ATOM 1391 C CA . ARG A 1 174 ? 0.058 -25.547 -14.914 1 97.44 174 ARG A CA 1
ATOM 1392 C C . ARG A 1 174 ? -0.657 -26.859 -15.195 1 97.44 174 ARG A C 1
ATOM 1394 O O . ARG A 1 174 ? -1.3 -27.016 -16.234 1 97.44 174 ARG A O 1
ATOM 1401 N N . ASP A 1 175 ? -0.544 -27.781 -14.242 1 96.69 175 ASP A N 1
ATOM 1402 C CA . ASP A 1 175 ? -1.184 -29.078 -14.398 1 96.69 175 ASP A CA 1
ATOM 1403 C C . ASP A 1 175 ? -2.701 -28.938 -14.484 1 96.69 175 ASP A C 1
ATOM 1405 O O . ASP A 1 175 ? -3.365 -29.719 -15.172 1 96.69 175 ASP A O 1
ATOM 1409 N N . LEU A 1 176 ? -3.223 -27.984 -13.789 1 97.69 176 LEU A N 1
ATOM 1410 C CA . LEU A 1 176 ? -4.66 -27.75 -13.805 1 97.69 176 LEU A CA 1
ATOM 1411 C C . LEU A 1 176 ? -5.152 -27.453 -15.219 1 97.69 176 LEU A C 1
ATOM 1413 O O . LEU A 1 176 ? -6.301 -27.75 -15.555 1 97.69 176 LEU A O 1
ATOM 1417 N N . THR A 1 177 ? -4.309 -26.875 -16.078 1 97.38 177 THR A N 1
ATOM 1418 C CA . THR A 1 177 ? -4.707 -26.5 -17.422 1 97.38 177 THR A CA 1
ATOM 1419 C C . THR A 1 177 ? -5.012 -27.734 -18.266 1 97.38 177 THR A C 1
ATOM 1421 O O . THR A 1 177 ? -5.633 -27.625 -19.328 1 97.38 177 THR A O 1
ATOM 1424 N N . GLN A 1 178 ? -4.543 -28.875 -17.844 1 96.12 178 GLN A N 1
ATOM 1425 C CA . GLN A 1 178 ? -4.844 -30.125 -18.547 1 96.12 178 GLN A CA 1
ATOM 1426 C C . GLN A 1 178 ? -6.273 -30.578 -18.266 1 96.12 178 GLN A C 1
ATOM 1428 O O . GLN A 1 178 ? -6.84 -31.359 -19.031 1 96.12 178 GLN A O 1
ATOM 1433 N N . ARG A 1 179 ? -6.859 -30.094 -17.234 1 96 179 ARG A N 1
ATOM 1434 C CA . ARG A 1 179 ? -8.172 -30.562 -16.812 1 96 179 ARG A CA 1
ATOM 1435 C C . ARG A 1 179 ? -9.211 -29.453 -16.938 1 96 179 ARG A C 1
ATOM 1437 O O . ARG A 1 179 ? -10.414 -29.734 -17 1 96 179 ARG A O 1
ATOM 1444 N N . PHE A 1 180 ? -8.781 -28.219 -16.953 1 97.19 180 PHE A N 1
ATOM 1445 C CA . PHE A 1 180 ? -9.68 -27.078 -17.031 1 97.19 180 PHE A CA 1
ATOM 1446 C C . PHE A 1 180 ? -9.367 -26.219 -18.234 1 97.19 180 PHE A C 1
ATOM 1448 O O . PHE A 1 180 ? -8.234 -26.203 -18.719 1 97.19 180 PHE A O 1
ATOM 1455 N N . ASP A 1 181 ? -10.383 -25.391 -18.75 1 96.19 181 ASP A N 1
ATOM 1456 C CA . ASP A 1 181 ? -10.258 -24.562 -19.953 1 96.19 181 ASP A CA 1
ATOM 1457 C C . ASP A 1 181 ? -9.297 -23.406 -19.703 1 96.19 181 ASP A C 1
ATOM 1459 O O . ASP A 1 181 ? -8.609 -22.953 -20.625 1 96.19 181 ASP A O 1
ATOM 1463 N N . GLY A 1 182 ? -9.359 -22.906 -18.531 1 96.88 182 GLY A N 1
ATOM 1464 C CA . GLY A 1 182 ? -8.547 -21.766 -18.109 1 96.88 182 GLY A CA 1
ATOM 1465 C C . GLY A 1 182 ? -8.312 -21.734 -16.609 1 96.88 182 GLY A C 1
ATOM 1466 O O . GLY A 1 182 ? -9.133 -22.219 -15.836 1 96.88 182 GLY A O 1
ATOM 1467 N N . VAL A 1 183 ? -7.164 -21.266 -16.297 1 98.19 183 VAL A N 1
ATOM 1468 C CA . VAL A 1 183 ? -6.785 -21.078 -14.898 1 98.19 183 VAL A CA 1
ATOM 1469 C C . VAL A 1 183 ? -6.391 -19.625 -14.656 1 98.19 183 VAL A C 1
ATOM 1471 O O . VAL A 1 183 ? -5.363 -19.156 -15.156 1 98.19 183 VAL A O 1
ATOM 1474 N N . GLN A 1 184 ? -7.215 -18.906 -13.961 1 98 184 GLN A N 1
ATOM 1475 C CA . GLN A 1 184 ? -6.871 -17.547 -13.539 1 98 184 GLN A CA 1
ATOM 1476 C C . GLN A 1 184 ? -6.117 -17.562 -12.211 1 98 184 GLN A C 1
ATOM 1478 O O . GLN A 1 184 ? -6.555 -18.203 -11.25 1 98 184 GLN A O 1
ATOM 1483 N N . ILE A 1 185 ? -5.023 -16.859 -12.234 1 98.75 185 ILE A N 1
ATOM 1484 C CA . ILE A 1 185 ? -4.148 -16.875 -11.062 1 98.75 185 ILE A CA 1
ATOM 1485 C C . ILE A 1 185 ? -3.844 -15.453 -10.625 1 98.75 185 ILE A C 1
ATOM 1487 O O . ILE A 1 185 ? -3.543 -14.586 -11.453 1 98.75 185 ILE A O 1
ATOM 1491 N N . LEU A 1 186 ? -3.986 -15.195 -9.352 1 98.81 186 LEU A N 1
ATOM 1492 C CA . LEU A 1 186 ? -3.455 -14 -8.719 1 98.81 186 LEU A CA 1
ATOM 1493 C C . LEU A 1 186 ? -2.453 -14.359 -7.625 1 98.81 186 LEU A C 1
ATOM 1495 O O . LEU A 1 186 ? -2.732 -15.211 -6.777 1 98.81 186 LEU A O 1
ATOM 1499 N N . SER A 1 187 ? -1.311 -13.773 -7.684 1 98.88 187 SER A N 1
ATOM 1500 C CA . SER A 1 187 ? -0.27 -14.008 -6.688 1 98.88 187 SER A CA 1
ATOM 1501 C C . SER A 1 187 ? 0.342 -12.703 -6.199 1 98.88 187 SER A C 1
ATOM 1503 O O . SER A 1 187 ? 0.322 -11.695 -6.914 1 98.88 187 SER A O 1
ATOM 1505 N N . GLY A 1 188 ? 0.897 -12.742 -5.008 1 98.88 188 GLY A N 1
ATOM 1506 C CA . GLY A 1 188 ? 1.569 -11.57 -4.469 1 98.88 188 GLY A CA 1
ATOM 1507 C C . GLY A 1 188 ? 2.121 -11.797 -3.072 1 98.88 188 GLY A C 1
ATOM 1508 O O . GLY A 1 188 ? 1.986 -12.883 -2.51 1 98.88 188 GLY A O 1
ATOM 1509 N N . PRO A 1 189 ? 2.812 -10.781 -2.604 1 98.94 189 PRO A N 1
ATOM 1510 C CA . PRO A 1 189 ? 3.4 -10.805 -1.262 1 98.94 189 PRO A CA 1
ATOM 1511 C C . PRO A 1 189 ? 2.441 -10.305 -0.187 1 98.94 189 PRO A C 1
ATOM 1513 O O . PRO A 1 189 ? 1.458 -9.625 -0.499 1 98.94 189 PRO A O 1
ATOM 1516 N N . LEU A 1 190 ? 2.709 -10.711 1.024 1 98.88 190 LEU A N 1
ATOM 1517 C CA . LEU A 1 190 ? 2.055 -10.203 2.225 1 98.88 190 LEU A CA 1
ATOM 1518 C C . LEU A 1 190 ? 3.08 -9.898 3.314 1 98.88 190 LEU A C 1
ATOM 1520 O O . LEU A 1 190 ? 4.082 -10.609 3.445 1 98.88 190 LEU A O 1
ATOM 1524 N N . THR A 1 191 ? 2.859 -8.867 4.055 1 98.69 191 THR A N 1
ATOM 1525 C CA . THR A 1 191 ? 3.529 -8.625 5.328 1 98.69 191 THR A CA 1
ATOM 1526 C C . THR A 1 191 ? 2.541 -8.727 6.488 1 98.69 191 THR A C 1
ATOM 1528 O O . THR A 1 191 ? 1.771 -7.797 6.734 1 98.69 191 THR A O 1
ATOM 1531 N N . LEU A 1 192 ? 2.609 -9.844 7.148 1 98.75 192 LEU A N 1
ATOM 1532 C CA . LEU A 1 192 ? 1.651 -10.172 8.203 1 98.75 192 LEU A CA 1
ATOM 1533 C C . LEU A 1 192 ? 2.328 -10.188 9.57 1 98.75 192 LEU A C 1
ATOM 1535 O O . LEU A 1 192 ? 3.553 -10.305 9.656 1 98.75 192 LEU A O 1
ATOM 1539 N N . PRO A 1 193 ? 1.501 -10 10.617 1 98.44 193 PRO A N 1
ATOM 1540 C CA . PRO A 1 193 ? 2.082 -10.203 11.945 1 98.44 193 PRO A CA 1
ATOM 1541 C C . PRO A 1 193 ? 2.619 -11.617 12.148 1 98.44 193 PRO A C 1
ATOM 1543 O O . PRO A 1 193 ? 1.926 -12.594 11.852 1 98.44 193 PRO A O 1
ATOM 1546 N N . THR A 1 194 ? 3.877 -11.633 12.648 1 97.56 194 THR A N 1
ATOM 1547 C CA . THR A 1 194 ? 4.504 -12.938 12.812 1 97.56 194 THR A CA 1
ATOM 1548 C C . THR A 1 194 ? 5.062 -13.102 14.227 1 97.56 194 THR A C 1
ATOM 1550 O O . THR A 1 194 ? 5.516 -14.18 14.602 1 97.56 194 THR A O 1
ATOM 1553 N N . GLN A 1 195 ? 5.059 -12.031 14.953 1 96.94 195 GLN A N 1
ATOM 1554 C CA . GLN A 1 195 ? 5.605 -12.039 16.297 1 96.94 195 GLN A CA 1
ATOM 1555 C C . GLN A 1 195 ? 4.672 -11.336 17.281 1 96.94 195 GLN A C 1
ATOM 1557 O O . GLN A 1 195 ? 3.744 -10.633 16.859 1 96.94 195 GLN A O 1
ATOM 1562 N N . THR A 1 196 ? 4.875 -11.633 18.531 1 96.69 196 THR A N 1
ATOM 1563 C CA . THR A 1 196 ? 4.188 -10.953 19.625 1 96.69 196 THR A CA 1
ATOM 1564 C C . THR A 1 196 ? 5.188 -10.422 20.656 1 96.69 196 THR A C 1
ATOM 1566 O O . THR A 1 196 ? 6.141 -11.117 21.016 1 96.69 196 THR A O 1
ATOM 1569 N N . ASP A 1 197 ? 4.973 -9.188 21.016 1 93.75 197 ASP A N 1
ATOM 1570 C CA . ASP A 1 197 ? 5.891 -8.641 22.016 1 93.75 197 ASP A CA 1
ATOM 1571 C C . ASP A 1 197 ? 5.535 -9.133 23.422 1 93.75 197 ASP A C 1
ATOM 1573 O O . ASP A 1 197 ? 4.555 -9.852 23.594 1 93.75 197 ASP A O 1
ATOM 1577 N N . PRO A 1 198 ? 6.355 -8.781 24.391 1 92.56 198 PRO A N 1
ATOM 1578 C CA . PRO A 1 198 ? 6.125 -9.273 25.75 1 92.56 198 PRO A CA 1
ATOM 1579 C C . PRO A 1 198 ? 4.789 -8.812 26.328 1 92.56 198 PRO A C 1
ATOM 1581 O O . PRO A 1 198 ? 4.238 -9.461 27.219 1 92.56 198 PRO A O 1
ATOM 1584 N N . GLN A 1 199 ? 4.277 -7.754 25.875 1 91.31 199 GLN A N 1
ATOM 1585 C CA . GLN A 1 199 ? 3.016 -7.215 26.359 1 91.31 199 GLN A CA 1
ATOM 1586 C C . GLN A 1 199 ? 1.829 -7.793 25.594 1 91.31 199 GLN A C 1
ATOM 1588 O O . GLN A 1 199 ? 0.679 -7.438 25.859 1 91.31 199 GLN A O 1
ATOM 1593 N N . GLY A 1 200 ? 2.1 -8.656 24.609 1 92.94 200 GLY A N 1
ATOM 1594 C CA . GLY A 1 200 ? 1.045 -9.352 23.875 1 92.94 200 GLY A CA 1
ATOM 1595 C C . GLY A 1 200 ? 0.636 -8.641 22.594 1 92.94 200 GLY A C 1
ATOM 1596 O O . GLY A 1 200 ? -0.323 -9.047 21.938 1 92.94 200 GLY A O 1
ATOM 1597 N N . GLN A 1 201 ? 1.363 -7.699 22.312 1 95.06 201 GLN A N 1
ATOM 1598 C CA . GLN A 1 201 ? 1.048 -6.957 21.094 1 95.06 201 GLN A CA 1
ATOM 1599 C C . GLN A 1 201 ? 1.615 -7.656 19.859 1 95.06 201 GLN A C 1
ATOM 1601 O O . GLN A 1 201 ? 2.791 -8.031 19.844 1 95.06 201 GLN A O 1
ATOM 1606 N N . LYS A 1 202 ? 0.763 -7.832 18.844 1 98.19 202 LYS A N 1
ATOM 1607 C CA . LYS A 1 202 ? 1.202 -8.43 17.578 1 98.19 202 LYS A CA 1
ATOM 1608 C C . LYS A 1 202 ? 2.123 -7.484 16.812 1 98.19 202 LYS A C 1
ATOM 1610 O O . LYS A 1 202 ? 1.883 -6.273 16.766 1 98.19 202 LYS A O 1
ATOM 1615 N N . LEU A 1 203 ? 3.209 -8.078 16.234 1 98.69 203 LEU A N 1
ATOM 1616 C CA . LEU A 1 203 ? 4.203 -7.297 15.516 1 98.69 203 LEU A CA 1
ATOM 1617 C C . LEU A 1 203 ? 4.355 -7.805 14.086 1 98.69 203 LEU A C 1
ATOM 1619 O O . LEU A 1 203 ? 4.379 -9.016 13.844 1 98.69 203 LEU A O 1
ATOM 1623 N N . VAL A 1 204 ? 4.387 -6.902 13.164 1 98.81 204 VAL A N 1
ATOM 1624 C CA . VAL A 1 204 ? 4.871 -7.184 11.82 1 98.81 204 VAL A CA 1
ATOM 1625 C C . VAL A 1 204 ? 6.375 -6.93 11.75 1 98.81 204 VAL A C 1
ATOM 1627 O O . VAL A 1 204 ? 6.844 -5.848 12.094 1 98.81 204 VAL A O 1
ATOM 1630 N N . VAL A 1 205 ? 7.117 -7.949 11.32 1 98.62 205 VAL A N 1
ATOM 1631 C CA . VAL A 1 205 ? 8.57 -7.871 11.219 1 98.62 205 VAL A CA 1
ATOM 1632 C C . VAL A 1 205 ? 9.023 -8.43 9.875 1 98.62 205 VAL A C 1
ATOM 1634 O O . VAL A 1 205 ? 8.742 -9.586 9.547 1 98.62 205 VAL A O 1
ATOM 1637 N N . TYR A 1 206 ? 9.734 -7.645 9.109 1 98.69 206 TYR A N 1
ATOM 1638 C CA . TYR A 1 206 ? 10.281 -8.156 7.859 1 98.69 206 TYR A CA 1
ATOM 1639 C C . TYR A 1 206 ? 11.547 -7.414 7.473 1 98.69 206 TYR A C 1
ATOM 1641 O O . TYR A 1 206 ? 11.703 -6.227 7.781 1 98.69 206 TYR A O 1
ATOM 1649 N N . PRO A 1 207 ? 12.5 -8.078 6.816 1 98.56 207 PRO A N 1
ATOM 1650 C CA . PRO A 1 207 ? 13.711 -7.406 6.348 1 98.56 207 PRO A CA 1
ATOM 1651 C C . PRO A 1 207 ? 13.484 -6.598 5.07 1 98.56 207 PRO A C 1
ATOM 1653 O O . PRO A 1 207 ? 12.477 -6.793 4.383 1 98.56 207 PRO A O 1
ATOM 1656 N N . VAL A 1 208 ? 14.344 -5.68 4.84 1 98.81 208 VAL A N 1
ATOM 1657 C CA . VAL A 1 208 ? 14.492 -5.039 3.539 1 98.81 208 VAL A CA 1
ATOM 1658 C C . VAL A 1 208 ? 15.891 -5.297 2.988 1 98.81 208 VAL A C 1
ATOM 1660 O O . VAL A 1 208 ? 16.844 -5.422 3.752 1 98.81 208 VAL A O 1
ATOM 1663 N N . ILE A 1 209 ? 15.992 -5.348 1.647 1 98.69 209 ILE A N 1
ATOM 1664 C CA . ILE A 1 209 ? 17.281 -5.738 1.092 1 98.69 209 ILE A CA 1
ATOM 1665 C C . ILE A 1 209 ? 17.766 -4.66 0.126 1 98.69 209 ILE A C 1
ATOM 1667 O O . ILE A 1 209 ? 16.969 -4.031 -0.573 1 98.69 209 ILE A O 1
ATOM 1671 N N . GLY A 1 210 ? 19.141 -4.445 0.093 1 97.81 210 GLY A N 1
ATOM 1672 C CA . GLY A 1 210 ? 19.812 -3.617 -0.893 1 97.81 210 GLY A CA 1
ATOM 1673 C C . GLY A 1 210 ? 19.672 -2.131 -0.619 1 97.81 210 GLY A C 1
ATOM 1674 O O . GLY A 1 210 ? 19.078 -1.734 0.387 1 97.81 210 GLY A O 1
ATOM 1675 N N . PRO A 1 211 ? 20.281 -1.357 -1.578 1 96.69 211 PRO A N 1
ATOM 1676 C CA . PRO A 1 211 ? 20.297 0.097 -1.404 1 96.69 211 PRO A CA 1
ATOM 1677 C C . PRO A 1 211 ? 18.906 0.709 -1.506 1 96.69 211 PRO A C 1
ATOM 1679 O O . PRO A 1 211 ? 18.641 1.767 -0.925 1 96.69 211 PRO A O 1
ATOM 1682 N N . ASN A 1 212 ? 17.984 -0.026 -2.197 1 97.88 212 ASN A N 1
ATOM 1683 C CA . ASN A 1 212 ? 16.656 0.52 -2.387 1 97.88 212 ASN A CA 1
ATOM 1684 C C . ASN A 1 212 ? 15.664 -0.054 -1.374 1 97.88 212 ASN A C 1
ATOM 1686 O O . ASN A 1 212 ? 14.469 0.235 -1.435 1 97.88 212 ASN A O 1
ATOM 1690 N N . GLU A 1 213 ? 16.141 -0.888 -0.52 1 98.06 213 GLU A N 1
ATOM 1691 C CA . GLU A 1 213 ? 15.359 -1.421 0.594 1 98.06 213 GLU A CA 1
ATOM 1692 C C . GLU A 1 213 ? 14.102 -2.135 0.097 1 98.06 213 GLU A C 1
ATOM 1694 O O . GLU A 1 213 ? 12.992 -1.854 0.565 1 98.06 213 GLU A O 1
ATOM 1699 N N . VAL A 1 214 ? 14.305 -3.115 -0.804 1 98.88 214 VAL A N 1
ATOM 1700 C CA . VAL A 1 214 ? 13.203 -3.936 -1.29 1 98.88 214 VAL A CA 1
ATOM 1701 C C . VAL A 1 214 ? 12.656 -4.789 -0.15 1 98.88 214 VAL A C 1
ATOM 1703 O O . VAL A 1 214 ? 13.414 -5.473 0.545 1 98.88 214 VAL A O 1
ATOM 1706 N N . ALA A 1 215 ? 11.398 -4.785 0.05 1 98.94 215 ALA A N 1
ATOM 1707 C CA . ALA A 1 215 ? 10.773 -5.48 1.174 1 98.94 215 ALA A CA 1
ATOM 1708 C C . ALA A 1 215 ? 10.773 -6.988 0.955 1 98.94 215 ALA A C 1
ATOM 1710 O O . ALA A 1 215 ? 10.398 -7.465 -0.12 1 98.94 215 ALA A O 1
ATOM 1711 N N . VAL A 1 216 ? 11.141 -7.707 1.958 1 98.94 216 VAL A N 1
ATOM 1712 C CA . VAL A 1 216 ? 10.992 -9.156 1.972 1 98.94 216 VAL A CA 1
ATOM 1713 C C . VAL A 1 216 ? 9.656 -9.539 2.605 1 98.94 216 VAL A C 1
ATOM 1715 O O . VAL A 1 216 ? 9.43 -9.289 3.793 1 98.94 216 VAL A O 1
ATOM 1718 N N . PRO A 1 217 ? 8.805 -10.133 1.8 1 98.88 217 PRO A N 1
ATOM 1719 C CA . PRO A 1 217 ? 7.5 -10.453 2.383 1 98.88 217 PRO A CA 1
ATOM 1720 C C . PRO A 1 217 ? 7.574 -11.555 3.436 1 98.88 217 PRO A C 1
ATOM 1722 O O . PRO A 1 217 ? 8.406 -12.461 3.328 1 98.88 217 PRO A O 1
ATOM 1725 N N . THR A 1 218 ? 6.668 -11.508 4.402 1 98.88 218 THR A N 1
ATOM 1726 C CA . THR A 1 218 ? 6.57 -12.578 5.391 1 98.88 218 THR A CA 1
ATOM 1727 C C . THR A 1 218 ? 5.844 -13.781 4.812 1 98.88 218 THR A C 1
ATOM 1729 O O . THR A 1 218 ? 6.086 -14.922 5.23 1 98.88 218 THR A O 1
ATOM 1732 N N . HIS A 1 219 ? 4.945 -13.539 3.953 1 98.94 219 HIS A N 1
ATOM 1733 C CA . HIS A 1 219 ? 4.129 -14.562 3.314 1 98.94 219 HIS A CA 1
ATOM 1734 C C . HIS A 1 219 ? 3.92 -14.258 1.835 1 98.94 219 HIS A C 1
ATOM 1736 O O . HIS A 1 219 ? 4.195 -13.141 1.381 1 98.94 219 HIS A O 1
ATOM 1742 N N . LEU A 1 220 ? 3.479 -15.203 1.13 1 98.94 220 LEU A N 1
ATOM 1743 C CA . LEU A 1 220 ? 2.996 -15.094 -0.242 1 98.94 220 LEU A CA 1
ATOM 1744 C C . LEU A 1 220 ? 1.588 -15.664 -0.372 1 98.94 220 LEU A C 1
ATOM 1746 O O . LEU A 1 220 ? 1.217 -16.578 0.361 1 98.94 220 LEU A O 1
ATOM 1750 N N . TYR A 1 221 ? 0.836 -15.109 -1.283 1 98.94 221 TYR A N 1
ATOM 1751 C CA . TYR A 1 221 ? -0.49 -15.672 -1.518 1 98.94 221 TYR A CA 1
ATOM 1752 C C . TYR A 1 221 ? -0.671 -16.047 -2.984 1 98.94 221 TYR A C 1
ATOM 1754 O O . TYR A 1 221 ? 0.035 -15.531 -3.855 1 98.94 221 TYR A O 1
ATOM 1762 N N . LYS A 1 222 ? -1.544 -16.938 -3.213 1 98.88 222 LYS A N 1
ATOM 1763 C CA . LYS A 1 222 ? -1.977 -17.344 -4.547 1 98.88 222 LYS A CA 1
ATOM 1764 C C . LYS A 1 222 ? -3.465 -17.672 -4.566 1 98.88 222 LYS A C 1
ATOM 1766 O O . LYS A 1 222 ? -3.941 -18.453 -3.74 1 98.88 222 LYS A O 1
ATOM 1771 N N . ILE A 1 223 ? -4.191 -17.062 -5.438 1 98.81 223 ILE A N 1
ATOM 1772 C CA . ILE A 1 223 ? -5.59 -17.359 -5.727 1 98.81 223 ILE A CA 1
ATOM 1773 C C . ILE A 1 223 ? -5.703 -18.062 -7.074 1 98.81 223 ILE A C 1
ATOM 1775 O O . ILE A 1 223 ? -5.172 -17.578 -8.078 1 98.81 223 ILE A O 1
ATOM 1779 N N . ILE A 1 224 ? -6.363 -19.188 -7.043 1 98.62 224 ILE A N 1
ATOM 1780 C CA . ILE A 1 224 ? -6.512 -20 -8.25 1 98.62 224 ILE A CA 1
ATOM 1781 C C . ILE A 1 224 ? -7.992 -20.172 -8.578 1 98.62 224 ILE A C 1
ATOM 1783 O O . ILE A 1 224 ? -8.734 -20.781 -7.797 1 98.62 224 ILE A O 1
ATOM 1787 N N . LEU A 1 225 ? -8.43 -19.641 -9.672 1 98.06 225 LEU A N 1
ATOM 1788 C CA . LEU A 1 225 ? -9.781 -19.797 -10.188 1 98.06 225 LEU A CA 1
ATOM 1789 C C . LEU A 1 225 ? -9.781 -20.609 -11.477 1 98.06 225 LEU A C 1
ATOM 1791 O O . LEU A 1 225 ? -9.141 -20.234 -12.461 1 98.06 225 LEU A O 1
ATOM 1795 N N . VAL A 1 226 ? -10.492 -21.734 -11.469 1 97.69 226 VAL A N 1
ATOM 1796 C CA . VAL A 1 226 ? -10.508 -22.594 -12.656 1 97.69 226 VAL A CA 1
ATOM 1797 C C . VAL A 1 226 ? -11.844 -22.438 -13.383 1 97.69 226 VAL A C 1
ATOM 1799 O O . VAL A 1 226 ? -12.867 -22.156 -12.758 1 97.69 226 VAL A O 1
ATOM 1802 N N . GLU A 1 227 ? -11.719 -22.594 -14.633 1 96 227 GLU A N 1
ATOM 1803 C CA . GLU A 1 227 ? -12.891 -22.469 -15.508 1 96 227 GLU A CA 1
ATOM 1804 C C . GLU A 1 227 ? -13.227 -23.797 -16.172 1 96 227 GLU A C 1
ATOM 1806 O O . GLU A 1 227 ? -12.344 -24.516 -16.641 1 96 227 GLU A O 1
ATOM 1811 N N . SER A 1 228 ? -14.461 -24.141 -16.094 1 94.56 228 SER A N 1
ATOM 1812 C CA . SER A 1 228 ? -15.016 -25.281 -16.828 1 94.56 228 SER A CA 1
ATOM 1813 C C . SER A 1 228 ? -16.125 -24.828 -17.781 1 94.56 228 SER A C 1
ATOM 1815 O O . SER A 1 228 ? -17.047 -24.141 -17.391 1 94.56 228 SER A O 1
ATOM 1817 N N . ASN A 1 229 ? -15.992 -25.266 -19 1 93.81 229 ASN A N 1
ATOM 1818 C CA . ASN A 1 229 ? -16.938 -24.875 -20.047 1 93.81 229 ASN A CA 1
ATOM 1819 C C . ASN A 1 229 ? -17.047 -23.359 -20.172 1 93.81 229 ASN A C 1
ATOM 1821 O O . ASN A 1 229 ? -18.156 -22.812 -20.25 1 93.81 229 ASN A O 1
ATOM 1825 N N . GLY A 1 230 ? -15.992 -22.75 -19.938 1 88.88 230 GLY A N 1
ATOM 1826 C CA . GLY A 1 230 ? -15.883 -21.312 -20.172 1 88.88 230 GLY A CA 1
ATOM 1827 C C . GLY A 1 230 ? -16.375 -20.484 -19 1 88.88 230 GLY A C 1
ATOM 1828 O O . GLY A 1 230 ? -16.422 -19.25 -19.078 1 88.88 230 GLY A O 1
ATOM 1829 N N . THR A 1 231 ? -16.75 -21.156 -17.922 1 92.62 231 THR A N 1
ATOM 1830 C CA . THR A 1 231 ? -17.266 -20.438 -16.766 1 92.62 231 THR A CA 1
ATOM 1831 C C . THR A 1 231 ? -16.484 -20.781 -15.508 1 92.62 231 THR A C 1
ATOM 1833 O O . THR A 1 231 ? -15.938 -21.891 -15.398 1 92.62 231 THR A O 1
ATOM 1836 N N . PRO A 1 232 ? -16.438 -19.859 -14.609 1 95.69 232 PRO A N 1
ATOM 1837 C CA . PRO A 1 232 ? -15.766 -20.188 -13.352 1 95.69 232 PRO A CA 1
ATOM 1838 C C . PRO A 1 232 ? -16.422 -21.344 -12.609 1 95.69 232 PRO A C 1
ATOM 1840 O O . PRO A 1 232 ? -17.656 -21.375 -12.492 1 95.69 232 PRO A O 1
ATOM 1843 N N . SER A 1 233 ? -15.625 -22.234 -12.094 1 95.62 233 SER A N 1
ATOM 1844 C CA . SER A 1 233 ? -16.219 -23.438 -11.516 1 95.62 233 SER A CA 1
ATOM 1845 C C . SER A 1 233 ? -15.719 -23.688 -10.094 1 95.62 233 SER A C 1
ATOM 1847 O O . SER A 1 233 ? -16.469 -24.156 -9.242 1 95.62 233 SER A O 1
ATOM 1849 N N . ALA A 1 234 ? -14.445 -23.391 -9.859 1 97.25 234 ALA A N 1
ATOM 1850 C CA . ALA A 1 234 ? -13.883 -23.609 -8.523 1 97.25 234 ALA A CA 1
ATOM 1851 C C . ALA A 1 234 ? -12.781 -22.594 -8.219 1 97.25 234 ALA A C 1
ATOM 1853 O O . ALA A 1 234 ? -12.156 -22.047 -9.133 1 97.25 234 ALA A O 1
ATOM 1854 N N . ILE A 1 235 ? -12.586 -22.375 -6.895 1 97.81 235 ILE A N 1
ATOM 1855 C CA . ILE A 1 235 ? -11.586 -21.406 -6.453 1 97.81 235 ILE A CA 1
ATOM 1856 C C . ILE A 1 235 ? -10.82 -21.969 -5.254 1 97.81 235 ILE A C 1
ATOM 1858 O O . ILE A 1 235 ? -11.391 -22.656 -4.418 1 97.81 235 ILE A O 1
ATOM 1862 N N . GLY A 1 236 ? -9.562 -21.812 -5.281 1 98.06 236 GLY A N 1
ATOM 1863 C CA . GLY A 1 236 ? -8.68 -22.062 -4.156 1 98.06 236 GLY A CA 1
ATOM 1864 C C . GLY A 1 236 ? -7.797 -20.891 -3.805 1 98.06 236 GLY A C 1
ATOM 1865 O O . GLY A 1 236 ? -7.242 -20.234 -4.691 1 98.06 236 GLY A O 1
ATOM 1866 N N . CYS A 1 237 ? -7.711 -20.547 -2.521 1 98.56 237 CYS A N 1
ATOM 1867 C CA . CYS A 1 237 ? -6.867 -19.469 -2.02 1 98.56 237 CYS A CA 1
ATOM 1868 C C . CYS A 1 237 ? -5.879 -20 -0.982 1 98.56 237 CYS A C 1
ATOM 1870 O O . CYS A 1 237 ? -6.23 -20.828 -0.143 1 98.56 237 CYS A O 1
ATOM 1872 N N . PHE A 1 238 ? -4.652 -19.469 -1.066 1 98.81 238 PHE A N 1
ATOM 1873 C CA . PHE A 1 238 ? -3.594 -19.984 -0.209 1 98.81 238 PHE A CA 1
ATOM 1874 C C . PHE A 1 238 ? -2.697 -18.859 0.283 1 98.81 238 PHE A C 1
ATOM 1876 O O . PHE A 1 238 ? -2.387 -17.938 -0.469 1 98.81 238 PHE A O 1
ATOM 1883 N N . ILE A 1 239 ? -2.332 -18.906 1.52 1 98.81 239 ILE A N 1
ATOM 1884 C CA . ILE A 1 239 ? -1.286 -18.062 2.094 1 98.81 239 ILE A CA 1
ATOM 1885 C C . ILE A 1 239 ? -0.156 -18.938 2.627 1 98.81 239 ILE A C 1
ATOM 1887 O O . ILE A 1 239 ? -0.375 -19.781 3.502 1 98.81 239 ILE A O 1
ATOM 1891 N N . VAL A 1 240 ? 1.012 -18.703 2.076 1 98.56 240 VAL A N 1
ATOM 1892 C CA . VAL A 1 240 ? 2.172 -19.547 2.332 1 98.56 240 VAL A CA 1
ATOM 1893 C C . VAL A 1 240 ? 3.287 -18.719 2.965 1 98.56 240 VAL A C 1
ATOM 1895 O O . VAL A 1 240 ? 3.654 -17.656 2.445 1 98.56 240 VAL A O 1
ATOM 1898 N N . PRO A 1 241 ? 3.861 -19.203 4.117 1 98.44 241 PRO A N 1
ATOM 1899 C CA . PRO A 1 241 ? 4.98 -18.453 4.695 1 98.44 241 PRO A CA 1
ATOM 1900 C C . PRO A 1 241 ? 6.195 -18.406 3.771 1 98.44 241 PRO A C 1
ATOM 1902 O O . PRO A 1 241 ? 6.492 -19.375 3.08 1 98.44 241 PRO A O 1
ATOM 1905 N N . ASN A 1 242 ? 6.863 -17.266 3.727 1 98.69 242 ASN A N 1
ATOM 1906 C CA . ASN A 1 242 ? 8.102 -17.109 2.975 1 98.69 242 ASN A CA 1
ATOM 1907 C C . ASN A 1 242 ? 9.305 -17.641 3.762 1 98.69 242 ASN A C 1
ATOM 1909 O O . ASN A 1 242 ? 10.234 -16.875 4.059 1 98.69 242 ASN A O 1
ATOM 1913 N N . LYS A 1 243 ? 9.258 -18.859 4.051 1 97.94 243 LYS A N 1
ATOM 1914 C CA . LYS A 1 243 ? 10.266 -19.625 4.785 1 97.94 243 LYS A CA 1
ATOM 1915 C C . LYS A 1 243 ? 10.383 -21.047 4.238 1 97.94 243 LYS A C 1
ATOM 1917 O O . LYS A 1 243 ? 9.555 -21.484 3.43 1 97.94 243 LYS A O 1
ATOM 1922 N N . PRO A 1 244 ? 11.391 -21.734 4.66 1 97.06 244 PRO A N 1
ATOM 1923 C CA . PRO A 1 244 ? 11.438 -23.141 4.227 1 97.06 244 PRO A CA 1
ATOM 1924 C C . PRO A 1 244 ? 10.211 -23.938 4.652 1 97.06 244 PRO A C 1
ATOM 1926 O O . PRO A 1 244 ? 9.766 -23.828 5.801 1 97.06 244 PRO A O 1
ATOM 1929 N N . ILE A 1 245 ? 9.672 -24.641 3.711 1 95.06 245 ILE A N 1
ATOM 1930 C CA . ILE A 1 245 ? 8.531 -25.516 3.973 1 95.06 245 ILE A CA 1
ATOM 1931 C C . ILE A 1 245 ? 8.891 -26.953 3.604 1 95.06 245 ILE A C 1
ATOM 1933 O O . ILE A 1 245 ? 9.352 -27.219 2.49 1 95.06 245 ILE A O 1
ATOM 1937 N N . LYS A 1 246 ? 8.617 -27.844 4.48 1 88.94 246 LYS A N 1
ATOM 1938 C CA . LYS A 1 246 ? 8.984 -29.234 4.285 1 88.94 246 LYS A CA 1
ATOM 1939 C C . LYS A 1 246 ? 8.141 -29.891 3.189 1 88.94 246 LYS A C 1
ATOM 1941 O O . LYS A 1 246 ? 6.98 -29.516 2.994 1 88.94 246 LYS A O 1
ATOM 1946 N N . ASN A 1 247 ? 8.656 -30.875 2.654 1 83.94 247 ASN A N 1
ATOM 1947 C CA . ASN A 1 247 ? 8.008 -31.562 1.548 1 83.94 247 ASN A CA 1
ATOM 1948 C C . ASN A 1 247 ? 6.715 -32.25 1.993 1 83.94 247 ASN A C 1
ATOM 1950 O O . ASN A 1 247 ? 5.797 -32.438 1.19 1 83.94 247 ASN A O 1
ATOM 1954 N N . LYS A 1 248 ? 6.68 -32.562 3.162 1 82.19 248 LYS A N 1
ATOM 1955 C CA . LYS A 1 248 ? 5.531 -33.312 3.664 1 82.19 248 LYS A CA 1
ATOM 1956 C C . LYS A 1 248 ? 4.305 -32.406 3.801 1 82.19 248 LYS A C 1
ATOM 1958 O O . LYS A 1 248 ? 3.184 -32.906 3.947 1 82.19 248 LYS A O 1
ATOM 1963 N N . ASN A 1 249 ? 4.508 -31.188 3.76 1 83.06 249 ASN A N 1
ATOM 1964 C CA . ASN A 1 249 ? 3.371 -30.281 3.902 1 83.06 249 ASN A CA 1
ATOM 1965 C C . ASN A 1 249 ? 2.486 -30.297 2.66 1 83.06 249 ASN A C 1
ATOM 1967 O O . ASN A 1 249 ? 2.988 -30.328 1.535 1 83.06 249 ASN A O 1
ATOM 1971 N N . SER A 1 250 ? 1.183 -30.328 2.975 1 89.5 250 SER A N 1
ATOM 1972 C CA . SER A 1 250 ? 0.199 -30.281 1.899 1 89.5 250 SER A CA 1
ATOM 1973 C C . SER A 1 250 ? -0.241 -28.844 1.627 1 89.5 250 SER A C 1
ATOM 1975 O O . SER A 1 250 ? -0.197 -28 2.52 1 89.5 250 SER A O 1
ATOM 1977 N N . LEU A 1 251 ? -0.672 -28.594 0.392 1 94.88 251 LEU A N 1
ATOM 1978 C CA . LEU A 1 251 ? -1.167 -27.266 0.011 1 94.88 251 LEU A CA 1
ATOM 1979 C C . LEU A 1 251 ? -2.396 -26.891 0.833 1 94.88 251 LEU A C 1
ATOM 1981 O O . LEU A 1 251 ? -2.588 -25.719 1.169 1 94.88 251 LEU A O 1
ATOM 1985 N N . LYS A 1 252 ? -3.178 -27.891 1.187 1 95.12 252 LYS A N 1
ATOM 1986 C CA . LYS A 1 252 ? -4.426 -27.688 1.915 1 95.12 252 LYS A CA 1
ATOM 1987 C C . LYS A 1 252 ? -4.168 -27.078 3.285 1 95.12 252 LYS A C 1
ATOM 1989 O O . LYS A 1 252 ? -5.012 -26.344 3.811 1 95.12 252 LYS A O 1
ATOM 1994 N N . GLU A 1 253 ? -3.014 -27.344 3.834 1 95.56 253 GLU A N 1
ATOM 1995 C CA . GLU A 1 253 ? -2.66 -26.797 5.141 1 95.56 253 GLU A CA 1
ATOM 1996 C C . GLU A 1 253 ? -2.584 -25.281 5.094 1 95.56 253 GLU A C 1
ATOM 1998 O O . GLU A 1 253 ? -2.674 -24.609 6.133 1 95.56 253 GLU A O 1
ATOM 2003 N N . PHE A 1 254 ? -2.457 -24.734 3.924 1 97.62 254 PHE A N 1
ATOM 2004 C CA . PHE A 1 254 ? -2.258 -23.297 3.773 1 97.62 254 PHE A CA 1
ATOM 2005 C C . PHE A 1 254 ? -3.477 -22.641 3.133 1 97.62 254 PHE A C 1
ATOM 2007 O O . PHE A 1 254 ? -3.441 -21.469 2.773 1 97.62 254 PHE A O 1
ATOM 2014 N N . GLN A 1 255 ? -4.523 -23.438 2.932 1 98.06 255 GLN A N 1
ATOM 2015 C CA . GLN A 1 255 ? -5.727 -22.922 2.285 1 98.06 255 GLN A CA 1
ATOM 2016 C C . GLN A 1 255 ? -6.469 -21.938 3.195 1 98.06 255 GLN A C 1
ATOM 2018 O O . GLN A 1 255 ? -6.59 -22.188 4.398 1 98.06 255 GLN A O 1
ATOM 2023 N N . VAL A 1 256 ? -6.891 -20.844 2.643 1 98.38 256 VAL A N 1
ATOM 2024 C CA . VAL A 1 256 ? -7.711 -19.859 3.326 1 98.38 256 VAL A CA 1
ATOM 2025 C C . VAL A 1 256 ? -8.883 -19.453 2.436 1 98.38 256 VAL A C 1
ATOM 2027 O O . VAL A 1 256 ? -8.961 -19.859 1.278 1 98.38 256 VAL A O 1
ATOM 2030 N N . SER A 1 257 ? -9.797 -18.703 3.014 1 97.06 257 SER A N 1
ATOM 2031 C CA . SER A 1 257 ? -10.914 -18.188 2.225 1 97.06 257 SER A CA 1
ATOM 2032 C C . SER A 1 257 ? -10.484 -17 1.373 1 97.06 257 SER A C 1
ATOM 2034 O O . SER A 1 257 ? -9.469 -16.359 1.652 1 97.06 257 SER A O 1
ATOM 2036 N N . LEU A 1 258 ? -11.227 -16.766 0.299 1 97 258 LEU A N 1
ATOM 2037 C CA . LEU A 1 258 ? -10.992 -15.562 -0.502 1 97 258 LEU A CA 1
ATOM 2038 C C . LEU A 1 258 ? -11.102 -14.305 0.354 1 97 258 LEU A C 1
ATOM 2040 O O . LEU A 1 258 ? -10.328 -13.359 0.177 1 97 258 LEU A O 1
ATOM 2044 N N . GLU A 1 259 ? -12.039 -14.281 1.298 1 96.38 259 GLU A N 1
ATOM 2045 C CA . GLU A 1 259 ? -12.242 -13.148 2.191 1 96.38 259 GLU A CA 1
ATOM 2046 C C . GLU A 1 259 ? -10.992 -12.859 3.012 1 96.38 259 GLU A C 1
ATOM 2048 O O . GLU A 1 259 ? -10.633 -11.695 3.219 1 96.38 259 GLU A O 1
ATOM 2053 N N . GLU A 1 260 ? -10.367 -13.891 3.395 1 97.75 260 GLU A N 1
ATOM 2054 C CA . GLU A 1 260 ? -9.156 -13.719 4.191 1 97.75 260 GLU A CA 1
ATOM 2055 C C . GLU A 1 260 ? -8.031 -13.094 3.371 1 97.75 260 GLU A C 1
ATOM 2057 O O . GLU A 1 260 ? -7.336 -12.195 3.846 1 97.75 260 GLU A O 1
ATOM 2062 N N . VAL A 1 261 ? -7.863 -13.578 2.164 1 98.5 261 VAL A N 1
ATOM 2063 C CA . VAL A 1 261 ? -6.836 -13 1.307 1 98.5 261 VAL A CA 1
ATOM 2064 C C . VAL A 1 261 ? -7.152 -11.523 1.044 1 98.5 261 VAL A C 1
ATOM 2066 O O . VAL A 1 261 ? -6.262 -10.672 1.086 1 98.5 261 VAL A O 1
ATOM 2069 N N . GLN A 1 262 ? -8.414 -11.258 0.77 1 98 262 GLN A N 1
ATOM 2070 C CA . GLN A 1 262 ? -8.828 -9.891 0.506 1 98 262 GLN A CA 1
ATOM 2071 C C . GLN A 1 262 ? -8.578 -8.992 1.718 1 98 262 GLN A C 1
ATOM 2073 O O . GLN A 1 262 ? -8.047 -7.887 1.58 1 98 262 GLN A O 1
ATOM 2078 N N . LYS A 1 263 ? -8.898 -9.477 2.836 1 97.62 263 LYS A N 1
ATOM 2079 C CA . LYS A 1 263 ? -8.703 -8.711 4.07 1 97.62 263 LYS A CA 1
ATOM 2080 C C . LYS A 1 263 ? -7.223 -8.414 4.301 1 97.62 263 LYS A C 1
ATOM 2082 O O . LYS A 1 263 ? -6.859 -7.289 4.648 1 97.62 263 LYS A O 1
ATOM 2087 N N . ARG A 1 264 ? -6.387 -9.375 4.051 1 98 264 ARG A N 1
ATOM 2088 C CA . ARG A 1 264 ? -4.965 -9.25 4.344 1 98 264 ARG A CA 1
ATOM 2089 C C . ARG A 1 264 ? -4.262 -8.391 3.303 1 98 264 ARG A C 1
ATOM 2091 O O . ARG A 1 264 ? -3.307 -7.676 3.621 1 98 264 ARG A O 1
ATOM 2098 N N . THR A 1 265 ? -4.75 -8.422 2.115 1 98.19 265 THR A N 1
ATOM 2099 C CA . THR A 1 265 ? -4.117 -7.664 1.042 1 98.19 265 THR A CA 1
ATOM 2100 C C . THR A 1 265 ? -4.703 -6.258 0.951 1 98.19 265 THR A C 1
ATOM 2102 O O . THR A 1 265 ? -4.074 -5.352 0.406 1 98.19 265 THR A O 1
ATOM 2105 N N . GLY A 1 266 ? -5.906 -6.133 1.381 1 97.56 266 GLY A N 1
ATOM 2106 C CA . GLY A 1 266 ? -6.645 -4.898 1.144 1 97.56 266 GLY A CA 1
ATOM 2107 C C . GLY A 1 266 ? -7.16 -4.781 -0.278 1 97.56 266 GLY A C 1
ATOM 2108 O O . GLY A 1 266 ? -7.453 -3.678 -0.745 1 97.56 266 GLY A O 1
ATOM 2109 N N . VAL A 1 267 ? -7.219 -5.91 -1.003 1 97.94 267 VAL A N 1
ATOM 2110 C CA . VAL A 1 267 ? -7.594 -5.918 -2.414 1 97.94 267 VAL A CA 1
ATOM 2111 C C . VAL A 1 267 ? -8.875 -6.723 -2.604 1 97.94 267 VAL A C 1
ATOM 2113 O O . VAL A 1 267 ? -9.023 -7.812 -2.049 1 97.94 267 VAL A O 1
ATOM 2116 N N . GLU A 1 268 ? -9.852 -6.168 -3.277 1 96.81 268 GLU A N 1
ATOM 2117 C CA . GLU A 1 268 ? -11 -6.941 -3.74 1 96.81 268 GLU A CA 1
ATOM 2118 C C . GLU A 1 268 ? -10.695 -7.648 -5.059 1 96.81 268 GLU A C 1
ATOM 2120 O O . GLU A 1 268 ? -10.461 -7 -6.078 1 96.81 268 GLU A O 1
ATOM 2125 N N . PHE A 1 269 ? -10.719 -8.938 -4.965 1 97.12 269 PHE A N 1
ATOM 2126 C CA . PHE A 1 269 ? -10.414 -9.719 -6.156 1 97.12 269 PHE A CA 1
ATOM 2127 C C . PHE A 1 269 ? -11.695 -10.164 -6.855 1 97.12 269 PHE A C 1
ATOM 2129 O O . PHE A 1 269 ? -12.711 -10.398 -6.203 1 97.12 269 PHE A O 1
ATOM 2136 N N . PHE A 1 270 ? -11.688 -10.203 -8.156 1 96.56 270 PHE A N 1
ATOM 2137 C CA . PHE A 1 270 ? -12.781 -10.672 -9.008 1 96.56 270 PHE A CA 1
ATOM 2138 C C . PHE A 1 270 ? -14.07 -9.914 -8.695 1 96.56 270 PHE A C 1
ATOM 2140 O O . PHE A 1 270 ? -15.109 -10.523 -8.445 1 96.56 270 PHE A O 1
ATOM 2147 N N . PRO A 1 271 ? -14.023 -8.617 -8.844 1 94.25 271 PRO A N 1
ATOM 2148 C CA . PRO A 1 271 ? -15.203 -7.844 -8.445 1 94.25 271 PRO A CA 1
ATOM 2149 C C . PRO A 1 271 ? -16.422 -8.117 -9.328 1 94.25 271 PRO A C 1
ATOM 2151 O O . PRO A 1 271 ? -17.547 -7.801 -8.953 1 94.25 271 PRO A O 1
ATOM 2154 N N . MET A 1 272 ? -16.25 -8.742 -10.438 1 93.56 272 MET A N 1
ATOM 2155 C CA . MET A 1 272 ? -17.359 -8.984 -11.359 1 93.56 272 MET A CA 1
ATOM 2156 C C . MET A 1 272 ? -17.828 -10.438 -11.273 1 93.56 272 MET A C 1
ATOM 2158 O O . MET A 1 272 ? -18.734 -10.844 -12 1 93.56 272 MET A O 1
ATOM 2162 N N . LEU A 1 273 ? -17.141 -11.156 -10.406 1 91.75 273 LEU A N 1
ATOM 2163 C CA . LEU A 1 273 ? -17.469 -12.57 -10.273 1 91.75 273 LEU A CA 1
ATOM 2164 C C . LEU A 1 273 ? -18.641 -12.766 -9.32 1 91.75 273 LEU A C 1
ATOM 2166 O O . LEU A 1 273 ? -18.672 -12.18 -8.234 1 91.75 273 LEU A O 1
ATOM 2170 N N . ASP A 1 274 ? -19.672 -13.508 -9.797 1 83.88 274 ASP A N 1
ATOM 2171 C CA . ASP A 1 274 ? -20.703 -14 -8.883 1 83.88 274 ASP A CA 1
ATOM 2172 C C . ASP A 1 274 ? -20.188 -15.203 -8.086 1 83.88 274 ASP A C 1
ATOM 2174 O O . ASP A 1 274 ? -20 -16.281 -8.633 1 83.88 274 ASP A O 1
ATOM 2178 N N . HIS A 1 275 ? -19.938 -15.062 -6.863 1 75.06 275 HIS A N 1
ATOM 2179 C CA . HIS A 1 275 ? -19.25 -16.047 -6.031 1 75.06 275 HIS A CA 1
ATOM 2180 C C . HIS A 1 275 ? -20.203 -17.172 -5.629 1 75.06 275 HIS A C 1
ATOM 2182 O O . HIS A 1 275 ? -19.75 -18.234 -5.168 1 75.06 275 HIS A O 1
ATOM 2188 N N . VAL A 1 276 ? -21.422 -17.109 -5.848 1 73.06 276 VAL A N 1
ATOM 2189 C CA . VAL A 1 276 ? -22.422 -18.016 -5.289 1 73.06 276 VAL A CA 1
ATOM 2190 C C . VAL A 1 276 ? -22.219 -19.422 -5.84 1 73.06 276 VAL A C 1
ATOM 2192 O O . VAL A 1 276 ? -22.375 -20.406 -5.117 1 73.06 276 VAL A O 1
ATOM 2195 N N . ASN A 1 277 ? -21.547 -19.594 -6.918 1 82.19 277 ASN A N 1
ATOM 2196 C CA . ASN A 1 277 ? -21.547 -20.938 -7.477 1 82.19 277 ASN A CA 1
ATOM 2197 C C . ASN A 1 277 ? -20.125 -21.469 -7.625 1 82.19 277 ASN A C 1
ATOM 2199 O O . ASN A 1 277 ? -19.891 -22.422 -8.375 1 82.19 277 ASN A O 1
ATOM 2203 N N . LEU A 1 278 ? -19.234 -20.969 -6.777 1 93.12 278 LEU A N 1
ATOM 2204 C CA . LEU A 1 278 ? -17.875 -21.469 -6.898 1 93.12 278 LEU A CA 1
ATOM 2205 C C . LEU A 1 278 ? -17.609 -22.594 -5.891 1 93.12 278 LEU A C 1
ATOM 2207 O O . LEU A 1 278 ? -17.922 -22.453 -4.707 1 93.12 278 LEU A O 1
ATOM 2211 N N . LYS A 1 279 ? -17.125 -23.688 -6.406 1 95.12 279 LYS A N 1
ATOM 2212 C CA . LYS A 1 279 ? -16.734 -24.781 -5.527 1 95.12 279 LYS A CA 1
ATOM 2213 C C . LYS A 1 279 ? -15.32 -24.547 -4.973 1 95.12 279 LYS A C 1
ATOM 2215 O O . LYS A 1 279 ? -14.586 -23.703 -5.469 1 95.12 279 LYS A O 1
ATOM 2220 N N . ASN A 1 280 ? -15.062 -25.312 -3.936 1 96.38 280 ASN A N 1
ATOM 2221 C CA . ASN A 1 280 ? -13.703 -25.344 -3.398 1 96.38 280 ASN A CA 1
ATOM 2222 C C . ASN A 1 280 ? -12.766 -26.156 -4.293 1 96.38 280 ASN A C 1
ATOM 2224 O O . ASN A 1 280 ? -13.008 -27.344 -4.539 1 96.38 280 ASN A O 1
ATOM 2228 N N . LEU A 1 281 ? -11.727 -25.531 -4.73 1 97.25 281 LEU A N 1
ATOM 2229 C CA . LEU A 1 281 ? -10.805 -26.156 -5.668 1 97.25 281 LEU A CA 1
ATOM 2230 C C . LEU A 1 281 ? -10.242 -27.453 -5.098 1 97.25 281 LEU A C 1
ATOM 2232 O O . LEU A 1 281 ? -10.109 -28.453 -5.816 1 97.25 281 LEU A O 1
ATOM 2236 N N . CYS A 1 282 ? -9.961 -27.484 -3.758 1 95.12 282 CYS A N 1
ATOM 2237 C CA . CYS A 1 282 ? -9.289 -28.625 -3.158 1 95.12 282 CYS A CA 1
ATOM 2238 C C . CYS A 1 282 ? -10.266 -29.781 -2.955 1 95.12 282 CYS A C 1
ATOM 2240 O O . CYS A 1 282 ? -9.859 -30.906 -2.691 1 95.12 282 CYS A O 1
ATOM 2242 N N . TYR A 1 283 ? -11.484 -29.5 -3.102 1 93 283 TYR A N 1
ATOM 2243 C CA . TYR A 1 283 ? -12.477 -30.562 -3.111 1 93 283 TYR A CA 1
ATOM 2244 C C . TYR A 1 283 ? -12.664 -31.125 -4.516 1 93 283 TYR A C 1
ATOM 2246 O O . TYR A 1 283 ? -12.852 -32.344 -4.691 1 93 283 TYR A O 1
ATOM 2254 N N . VAL A 1 284 ? -12.508 -30.234 -5.465 1 92.81 284 VAL A N 1
ATOM 2255 C CA . VAL A 1 284 ? -12.75 -30.625 -6.852 1 92.81 284 VAL A CA 1
ATOM 2256 C C . VAL A 1 284 ? -11.508 -31.312 -7.414 1 92.81 284 VAL A C 1
ATOM 2258 O O . VAL A 1 284 ? -11.617 -32.281 -8.18 1 92.81 284 VAL A O 1
ATOM 2261 N N . ASP A 1 285 ? -10.211 -30.875 -7.148 1 90.06 285 ASP A N 1
ATOM 2262 C CA . ASP A 1 285 ? -8.977 -31.375 -7.73 1 90.06 285 ASP A CA 1
ATOM 2263 C C . ASP A 1 285 ? -8 -31.828 -6.641 1 90.06 285 ASP A C 1
ATOM 2265 O O . ASP A 1 285 ? -6.84 -32.125 -6.926 1 90.06 285 ASP A O 1
ATOM 2269 N N . SER A 1 286 ? -8.25 -31.969 -5.445 1 84.81 286 SER A N 1
ATOM 2270 C CA . SER A 1 286 ? -7.555 -32.5 -4.273 1 84.81 286 SER A CA 1
ATOM 2271 C C . SER A 1 286 ? -6.438 -31.562 -3.822 1 84.81 286 SER A C 1
ATOM 2273 O O . SER A 1 286 ? -5.973 -31.641 -2.684 1 84.81 286 SER A O 1
ATOM 2275 N N . CYS A 1 287 ? -5.816 -30.75 -4.664 1 88.06 287 CYS A N 1
ATOM 2276 C CA . CYS A 1 287 ? -4.754 -29.812 -4.332 1 88.06 287 CYS A CA 1
ATOM 2277 C C . CYS A 1 287 ? -3.496 -30.547 -3.879 1 88.06 287 CYS A C 1
ATOM 2279 O O . CYS A 1 287 ? -2.799 -30.094 -2.975 1 88.06 287 CYS A O 1
ATOM 2281 N N . ASN A 1 288 ? -3.225 -31.703 -4.457 1 88.12 288 ASN A N 1
ATOM 2282 C CA . ASN A 1 288 ? -2 -32.469 -4.203 1 88.12 288 ASN A CA 1
ATOM 2283 C C . ASN A 1 288 ? -0.846 -31.953 -5.066 1 88.12 288 ASN A C 1
ATOM 2285 O O . ASN A 1 288 ? -0.967 -31.891 -6.293 1 88.12 288 ASN A O 1
ATOM 2289 N N . LEU A 1 289 ? 0.194 -31.641 -4.305 1 88.38 289 LEU A N 1
ATOM 2290 C CA . LEU A 1 289 ? 1.367 -31.156 -5.02 1 88.38 289 LEU A CA 1
ATOM 2291 C C . LEU A 1 289 ? 2.277 -32.312 -5.422 1 88.38 289 LEU A C 1
ATOM 2293 O O . LEU A 1 289 ? 2.42 -33.281 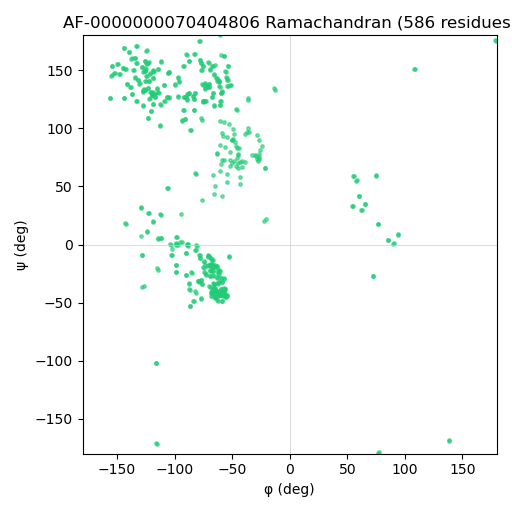-4.676 1 88.38 289 LEU A O 1
ATOM 2297 N N . GLY A 1 290 ? 2.678 -32.375 -6.707 1 75.44 290 GLY A N 1
ATOM 2298 C CA . GLY A 1 290 ? 3.582 -33.406 -7.16 1 75.44 290 GLY A CA 1
ATOM 2299 C C . GLY A 1 290 ? 4.895 -33.438 -6.398 1 75.44 290 GLY A C 1
ATOM 2300 O O . GLY A 1 290 ? 5.16 -32.562 -5.582 1 75.44 290 GLY A O 1
ATOM 2301 N N . LYS A 1 291 ? 5.648 -34.594 -6.488 1 65.94 291 LYS A N 1
ATOM 2302 C CA . LYS A 1 291 ? 6.941 -34.75 -5.828 1 65.94 291 LYS A CA 1
ATOM 2303 C C . LYS A 1 291 ? 7.965 -33.781 -6.383 1 65.94 291 LYS A C 1
ATOM 2305 O O . LYS A 1 291 ? 7.793 -33.25 -7.48 1 65.94 291 LYS A O 1
ATOM 2310 N N . ARG A 1 292 ? 8.883 -33.219 -5.488 1 59.19 292 ARG A N 1
ATOM 2311 C CA . ARG A 1 292 ? 9.984 -32.344 -5.898 1 59.19 292 ARG A CA 1
ATOM 2312 C C . ARG A 1 292 ? 10.719 -32.938 -7.102 1 59.19 292 ARG A C 1
ATOM 2314 O O . ARG A 1 292 ? 10.984 -34.125 -7.152 1 59.19 292 ARG A O 1
ATOM 2321 N N . HIS A 1 293 ? 10.664 -32.188 -8.258 1 45.66 293 HIS A N 1
ATOM 2322 C CA . HIS A 1 293 ? 11.539 -32.656 -9.32 1 45.66 293 HIS A CA 1
ATOM 2323 C C . HIS A 1 293 ? 13 -32.562 -8.914 1 45.66 293 HIS A C 1
ATOM 2325 O O . HIS A 1 293 ? 13.469 -31.484 -8.492 1 45.66 293 HIS A O 1
ATOM 2331 N N . THR A 1 294 ? 13.5 -33.5 -8.109 1 37.34 294 THR A N 1
ATOM 2332 C CA . THR A 1 294 ? 14.945 -33.531 -7.93 1 37.34 294 THR A CA 1
ATOM 2333 C C . THR A 1 294 ? 15.672 -33.406 -9.266 1 37.34 294 THR A C 1
ATOM 2335 O O . THR A 1 294 ? 15.484 -34.219 -10.164 1 37.34 294 THR A O 1
ATOM 2338 N N . GLY A 1 295 ? 15.625 -32.188 -9.742 1 30.61 295 GLY A N 1
ATOM 2339 C CA . GLY A 1 295 ? 16.594 -32.156 -10.828 1 30.61 295 GLY A CA 1
ATOM 2340 C C . GLY A 1 295 ? 18 -32.5 -10.383 1 30.61 295 GLY A C 1
ATOM 2341 O O . GLY A 1 295 ? 18.328 -32.375 -9.203 1 30.61 295 GLY A O 1
ATOM 2342 N N . MET B 1 1 ? 30.922 87.312 -56.5 1 22.66 1 MET B N 1
ATOM 2343 C CA . MET B 1 1 ? 29.516 87.188 -56.781 1 22.66 1 MET B CA 1
ATOM 2344 C C . MET B 1 1 ? 29.109 85.688 -56.875 1 22.66 1 MET B C 1
ATOM 2346 O O . MET B 1 1 ? 27.938 85.375 -56.812 1 22.66 1 MET B O 1
ATOM 2350 N N . SER B 1 2 ? 30.031 84.938 -57.438 1 22.17 2 SER B N 1
ATOM 2351 C CA . SER B 1 2 ? 29.438 83.875 -58.219 1 22.17 2 SER B CA 1
ATOM 2352 C C . SER B 1 2 ? 28.547 82.938 -57.375 1 22.17 2 SER B C 1
ATOM 2354 O O . SER B 1 2 ? 28.688 82.938 -56.125 1 22.17 2 SER B O 1
ATOM 2356 N N . PHE B 1 3 ? 27.656 82.125 -58 1 23.53 3 PHE B N 1
ATOM 2357 C CA . PHE B 1 3 ? 26.344 81.562 -58.281 1 23.53 3 PHE B CA 1
ATOM 2358 C C . PHE B 1 3 ? 26.203 80.188 -57.625 1 23.53 3 PHE B C 1
ATOM 2360 O O . PHE B 1 3 ? 25.281 79.438 -57.938 1 23.53 3 PHE B O 1
ATOM 2367 N N . THR B 1 4 ? 27.219 79.562 -56.938 1 25.69 4 THR B N 1
ATOM 2368 C CA . THR B 1 4 ? 27.281 78.062 -56.844 1 25.69 4 THR B CA 1
ATOM 2369 C C . THR B 1 4 ? 26.016 77.562 -56.219 1 25.69 4 THR B C 1
ATOM 2371 O O . THR B 1 4 ? 25.734 77.812 -55.062 1 25.69 4 THR B O 1
ATOM 2374 N N . ARG B 1 5 ? 24.984 77.188 -57.031 1 24.55 5 ARG B N 1
ATOM 2375 C CA . ARG B 1 5 ? 23.594 76.812 -56.938 1 24.55 5 ARG B CA 1
ATOM 2376 C C . ARG B 1 5 ? 23.438 75.562 -56.094 1 24.55 5 ARG B C 1
ATOM 2378 O O . ARG B 1 5 ? 24.344 74.688 -56.062 1 24.55 5 ARG B O 1
ATOM 2385 N N . GLY B 1 6 ? 22.391 75.438 -55.188 1 24.22 6 GLY B N 1
ATOM 2386 C CA . GLY B 1 6 ? 21.828 74.75 -54.031 1 24.22 6 GLY B CA 1
ATOM 2387 C C . GLY B 1 6 ? 21.25 73.375 -54.344 1 24.22 6 GLY B C 1
ATOM 2388 O O . GLY B 1 6 ? 20.031 73.25 -54.469 1 24.22 6 GLY B O 1
ATOM 2389 N N . PHE B 1 7 ? 21.922 72.562 -55.281 1 24.59 7 PHE B N 1
ATOM 2390 C CA . PHE B 1 7 ? 21.203 71.438 -55.812 1 24.59 7 PHE B CA 1
ATOM 2391 C C . PHE B 1 7 ? 20.641 70.562 -54.656 1 24.59 7 PHE B C 1
ATOM 2393 O O . PHE B 1 7 ? 21.359 70.25 -53.719 1 24.59 7 PHE B O 1
ATOM 2400 N N . PHE B 1 8 ? 19.281 70.625 -54.344 1 24.28 8 PHE B N 1
ATOM 2401 C CA . PHE B 1 8 ? 18.312 70.125 -53.406 1 24.28 8 PHE B CA 1
ATOM 2402 C C . PHE B 1 8 ? 18.172 68.625 -53.562 1 24.28 8 PHE B C 1
ATOM 2404 O O . PHE B 1 8 ? 17.594 68.125 -54.531 1 24.28 8 PHE B O 1
ATOM 2411 N N . THR B 1 9 ? 19.281 67.812 -53.562 1 25.09 9 THR B N 1
ATOM 2412 C CA . THR B 1 9 ? 19.203 66.375 -53.875 1 25.09 9 THR B CA 1
ATOM 2413 C C . THR B 1 9 ? 18.172 65.688 -52.969 1 25.09 9 THR B C 1
ATOM 2415 O O . THR B 1 9 ? 18.25 65.812 -51.75 1 25.09 9 THR B O 1
ATOM 2418 N N . GLY B 1 10 ? 16.891 65.562 -53.375 1 23.91 10 GLY B N 1
ATOM 2419 C CA . GLY B 1 10 ? 15.664 65 -52.844 1 23.91 10 GLY B CA 1
ATOM 2420 C C . GLY B 1 10 ? 15.789 63.562 -52.438 1 23.91 10 GLY B C 1
ATOM 2421 O O . GLY B 1 10 ? 15.906 62.688 -53.312 1 23.91 10 GLY B O 1
ATOM 2422 N N . THR B 1 11 ? 16.734 63.156 -51.594 1 24.03 11 THR B N 1
ATOM 2423 C CA . THR B 1 11 ? 16.969 61.75 -51.281 1 24.03 11 THR B CA 1
ATOM 2424 C C . THR B 1 11 ? 15.695 61.094 -50.75 1 24.03 11 THR B C 1
ATOM 2426 O O . THR B 1 11 ? 15.125 61.562 -49.75 1 24.03 11 THR B O 1
ATOM 2429 N N . VAL B 1 12 ? 14.789 60.625 -51.656 1 26.88 12 VAL B N 1
ATOM 2430 C CA . VAL B 1 12 ? 13.516 59.938 -51.406 1 26.88 12 VAL B CA 1
ATOM 2431 C C . VAL B 1 12 ? 13.727 58.781 -50.438 1 26.88 12 VAL B C 1
ATOM 2433 O O . VAL B 1 12 ? 14.523 57.875 -50.719 1 26.88 12 VAL B O 1
ATOM 2436 N N . THR B 1 13 ? 13.617 58.969 -49.125 1 23.28 13 THR B N 1
ATOM 2437 C CA . THR B 1 13 ? 13.742 58.062 -47.969 1 23.28 13 THR B CA 1
ATOM 2438 C C . THR B 1 13 ? 12.711 56.938 -48.062 1 23.28 13 THR B C 1
ATOM 2440 O O . THR B 1 13 ? 11.508 57.188 -48.031 1 23.28 13 THR B O 1
ATOM 2443 N N . THR B 1 14 ? 12.867 56 -49.031 1 23.17 14 THR B N 1
ATOM 2444 C CA . THR B 1 14 ? 11.953 54.875 -49.188 1 23.17 14 THR B CA 1
ATOM 2445 C C . THR B 1 14 ? 11.734 54.188 -47.844 1 23.17 14 THR B C 1
ATOM 2447 O O . THR B 1 14 ? 12.695 53.719 -47.219 1 23.17 14 THR B O 1
ATOM 2450 N N . LEU B 1 15 ? 10.75 54.594 -47.094 1 22.62 15 LEU B N 1
ATOM 2451 C CA . LEU B 1 15 ? 10.289 54.062 -45.812 1 22.62 15 LEU B CA 1
ATOM 2452 C C . LEU B 1 15 ? 9.93 52.562 -45.938 1 22.62 15 LEU B C 1
ATOM 2454 O O . LEU B 1 15 ? 9.07 52.219 -46.75 1 22.62 15 LEU B O 1
ATOM 2458 N N . PHE B 1 16 ? 10.914 51.688 -46.062 1 23.52 16 PHE B N 1
ATOM 2459 C CA . PHE B 1 16 ? 10.664 50.25 -46.094 1 23.52 16 PHE B CA 1
ATOM 2460 C C . PHE B 1 16 ? 9.781 49.812 -44.938 1 23.52 16 PHE B C 1
ATOM 2462 O O . PHE B 1 16 ? 10.078 50.125 -43.781 1 23.52 16 PHE B O 1
ATOM 2469 N N . ALA B 1 17 ? 8.477 49.812 -45.094 1 23.02 17 ALA B N 1
ATOM 2470 C CA . ALA B 1 17 ? 7.453 49.312 -44.188 1 23.02 17 ALA B CA 1
ATOM 2471 C C . ALA B 1 17 ? 7.746 47.875 -43.75 1 23.02 17 ALA B C 1
ATOM 2473 O O . ALA B 1 17 ? 7.746 46.969 -44.594 1 23.02 17 ALA B O 1
ATOM 2474 N N . VAL B 1 18 ? 8.703 47.625 -42.906 1 23.73 18 VAL B N 1
ATOM 2475 C CA . VAL B 1 18 ? 8.992 46.281 -42.344 1 23.73 18 VAL B CA 1
ATOM 2476 C C . VAL B 1 18 ? 7.723 45.688 -41.75 1 23.73 18 VAL B C 1
ATOM 2478 O O . VAL B 1 18 ? 7.137 46.25 -40.844 1 23.73 18 VAL B O 1
ATOM 2481 N N . GLY B 1 19 ? 6.82 45.125 -42.594 1 23.22 19 GLY B N 1
ATOM 2482 C CA . GLY B 1 19 ? 5.688 44.344 -42.125 1 23.22 19 GLY B CA 1
ATOM 2483 C C . GLY B 1 19 ? 6.055 43.312 -41.062 1 23.22 19 GLY B C 1
ATOM 2484 O O . GLY B 1 19 ? 6.914 42.469 -41.312 1 23.22 19 GLY B O 1
ATOM 2485 N N . VAL B 1 20 ? 6.109 43.719 -39.812 1 24.84 20 VAL B N 1
ATOM 2486 C CA . VAL B 1 20 ? 6.281 42.844 -38.656 1 24.84 20 VAL B CA 1
ATOM 2487 C C . VAL B 1 20 ? 5.25 41.719 -38.688 1 24.84 20 VAL B C 1
ATOM 2489 O O . VAL B 1 20 ? 4.047 41.969 -38.594 1 24.84 20 VAL B O 1
ATOM 2492 N N . TYR B 1 21 ? 5.324 40.781 -39.656 1 24.72 21 TYR B N 1
ATOM 2493 C CA . TYR B 1 21 ? 4.535 39.562 -39.5 1 24.72 21 TYR B CA 1
ATOM 2494 C C . TYR B 1 21 ? 4.656 39 -38.094 1 24.72 21 TYR B C 1
ATOM 2496 O O . TYR B 1 21 ? 5.758 38.688 -37.625 1 24.72 21 TYR B O 1
ATOM 2504 N N . GLN B 1 22 ? 3.895 39.5 -37.156 1 24.09 22 GLN B N 1
ATOM 2505 C CA . GLN B 1 22 ? 3.711 38.875 -35.844 1 24.09 22 GLN B CA 1
ATOM 2506 C C . GLN B 1 22 ? 3.408 37.406 -35.969 1 24.09 22 GLN B C 1
ATOM 2508 O O . GLN B 1 22 ? 2.369 37 -36.531 1 24.09 22 GLN B O 1
ATOM 2513 N N . TYR B 1 23 ? 4.363 36.562 -36.344 1 24.7 23 TYR B N 1
ATOM 2514 C CA . TYR B 1 23 ? 4.254 35.125 -36.156 1 24.7 23 TYR B CA 1
ATOM 2515 C C . TYR B 1 23 ? 3.662 34.781 -34.781 1 24.7 23 TYR B C 1
ATOM 2517 O O . TYR B 1 23 ? 4.277 35.062 -33.75 1 24.7 23 TYR B O 1
ATOM 2525 N N . SER B 1 24 ? 2.41 35.125 -34.562 1 26.23 24 SER B N 1
ATOM 2526 C CA . SER B 1 24 ? 1.755 34.531 -33.406 1 26.23 24 SER B CA 1
ATOM 2527 C C . SER B 1 24 ? 2.037 33.062 -33.312 1 26.23 24 SER B C 1
ATOM 2529 O O . SER B 1 24 ? 1.633 32.281 -34.156 1 26.23 24 SER B O 1
ATOM 2531 N N . ASN B 1 25 ? 3.252 32.688 -33 1 27.61 25 ASN B N 1
ATOM 2532 C CA . ASN B 1 25 ? 3.559 31.312 -32.594 1 27.61 25 ASN B CA 1
ATOM 2533 C C . ASN B 1 25 ? 2.508 30.766 -31.625 1 27.61 25 ASN B C 1
ATOM 2535 O O . ASN B 1 25 ? 2.539 31.047 -30.422 1 27.61 25 ASN B O 1
ATOM 2539 N N . GLU B 1 26 ? 1.248 30.859 -32 1 28.5 26 GLU B N 1
ATOM 2540 C CA . GLU B 1 26 ? 0.384 30 -31.188 1 28.5 26 GLU B CA 1
ATOM 2541 C C . GLU B 1 26 ? 1.015 28.641 -30.969 1 28.5 26 GLU B C 1
ATOM 2543 O O . GLU B 1 26 ? 1.204 27.875 -31.922 1 28.5 26 GLU B O 1
ATOM 2548 N N . LEU B 1 27 ? 2.041 28.578 -30.172 1 27.55 27 LEU B N 1
ATOM 2549 C CA . LEU B 1 27 ? 2.42 27.234 -29.75 1 27.55 27 LEU B CA 1
ATOM 2550 C C . LEU B 1 27 ? 1.186 26.375 -29.531 1 27.55 27 LEU B C 1
ATOM 2552 O O . LEU B 1 27 ? 0.232 26.797 -28.875 1 27.55 27 LEU B O 1
ATOM 2556 N N . PRO B 1 28 ? 0.809 25.578 -30.547 1 31.8 28 PRO B N 1
ATOM 2557 C CA . PRO B 1 28 ? -0.334 24.75 -30.172 1 31.8 28 PRO B CA 1
ATOM 2558 C C . PRO B 1 28 ? -0.294 24.297 -28.719 1 31.8 28 PRO B C 1
ATOM 2560 O O . PRO B 1 28 ? 0.782 24.219 -28.125 1 31.8 28 PRO B O 1
ATOM 2563 N N . PRO B 1 29 ? -1.379 24.547 -27.938 1 28.55 29 PRO B N 1
ATOM 2564 C CA . PRO B 1 29 ? -1.314 24 -26.578 1 28.55 29 PRO B CA 1
ATOM 2565 C C . PRO B 1 29 ? -0.612 22.641 -26.516 1 28.55 29 PRO B C 1
ATOM 2567 O O . PRO B 1 29 ? -0.752 21.844 -27.438 1 28.55 29 PRO B O 1
ATOM 2570 N N . GLN B 1 30 ? 0.608 22.656 -26.125 1 28.91 30 GLN B N 1
ATOM 2571 C CA . GLN B 1 30 ? 1.132 21.359 -25.75 1 28.91 30 GLN B CA 1
ATOM 2572 C C . GLN B 1 30 ? 0.025 20.453 -25.219 1 28.91 30 GLN B C 1
ATOM 2574 O O . GLN B 1 30 ? -0.585 20.75 -24.188 1 28.91 30 GLN B O 1
ATOM 2579 N N . VAL B 1 31 ? -0.823 19.891 -26.078 1 28.86 31 VAL B N 1
ATOM 2580 C CA . VAL B 1 31 ? -1.605 18.75 -25.609 1 28.86 31 VAL B CA 1
ATOM 2581 C C . VAL B 1 31 ? -0.841 18 -24.516 1 28.86 31 VAL B C 1
ATOM 2583 O O . VAL B 1 31 ? 0.287 17.562 -24.734 1 28.86 31 VAL B O 1
ATOM 2586 N N . TYR B 1 32 ? -1.127 18.344 -23.297 1 27.22 32 TYR B N 1
ATOM 2587 C CA . TYR B 1 32 ? -0.733 17.391 -22.266 1 27.22 32 TYR B CA 1
ATOM 2588 C C . TYR B 1 32 ? -0.709 15.977 -22.812 1 27.22 32 TYR B C 1
ATOM 2590 O O . TYR B 1 32 ? -1.732 15.461 -23.266 1 27.22 32 TYR B O 1
ATOM 2598 N N . GLN B 1 33 ? 0.275 15.68 -23.656 1 31.62 33 GLN B N 1
ATOM 2599 C CA . GLN B 1 33 ? 0.436 14.234 -23.812 1 31.62 33 GLN B CA 1
ATOM 2600 C C . GLN B 1 33 ? -0.1 13.484 -22.594 1 31.62 33 GLN B C 1
ATOM 2602 O O . GLN B 1 33 ? 0.313 13.75 -21.469 1 31.62 33 GLN B O 1
ATOM 2607 N N . GLY B 1 34 ? -1.37 13.219 -22.547 1 31.38 34 GLY B N 1
ATOM 2608 C CA . GLY B 1 34 ? -1.898 12.25 -21.594 1 31.38 34 GLY B CA 1
ATOM 2609 C C . GLY B 1 34 ? -0.824 11.391 -20.953 1 31.38 34 GLY B C 1
ATOM 2610 O O . GLY B 1 34 ? 0.281 11.273 -21.5 1 31.38 34 GLY B O 1
ATOM 2611 N N . GLU B 1 35 ? -0.857 11.203 -19.75 1 34.72 35 GLU B N 1
ATOM 2612 C CA . GLU B 1 35 ? -0.034 10.188 -19.094 1 34.72 35 GLU B CA 1
ATOM 2613 C C . GLU B 1 35 ? 0.307 9.055 -20.062 1 34.72 35 GLU B C 1
ATOM 2615 O O . GLU B 1 35 ? -0.589 8.406 -20.609 1 34.72 35 GLU B O 1
ATOM 2620 N N . LYS B 1 36 ? 1.251 9.195 -20.984 1 37.91 36 LYS B N 1
ATOM 2621 C CA . LYS B 1 36 ? 1.734 7.961 -21.594 1 37.91 36 LYS B CA 1
ATOM 2622 C C . LYS B 1 36 ? 1.437 6.762 -20.688 1 37.91 36 LYS B C 1
ATOM 2624 O O . LYS B 1 36 ? 2.006 6.633 -19.609 1 37.91 36 LYS B O 1
ATOM 2629 N N . SER B 1 37 ? 0.268 6.465 -20.5 1 42.72 37 SER B N 1
ATOM 2630 C CA . SER B 1 37 ? 0.157 5.094 -20.016 1 42.72 37 SER B CA 1
ATOM 2631 C C . SER B 1 37 ? 1.314 4.238 -20.516 1 42.72 37 SER B C 1
ATOM 2633 O O . SER B 1 37 ? 1.52 4.109 -21.719 1 42.72 37 SER B O 1
ATOM 2635 N N . GLY B 1 38 ? 2.441 4.363 -20.047 1 48.84 38 GLY B N 1
ATOM 2636 C CA . GLY B 1 38 ? 3.584 3.502 -20.312 1 48.84 38 GLY B CA 1
ATOM 2637 C C . GLY B 1 38 ? 3.191 2.137 -20.828 1 48.84 38 GLY B C 1
ATOM 2638 O O . GLY B 1 38 ? 3.836 1.134 -20.516 1 48.84 38 GLY B O 1
ATOM 2639 N N . SER B 1 39 ? 2.018 2.145 -21.344 1 58.78 39 SER B N 1
ATOM 2640 C CA . SER B 1 39 ? 1.707 0.808 -21.828 1 58.78 39 SER B CA 1
ATOM 2641 C C . SER B 1 39 ? 2.625 0.419 -22.984 1 58.78 39 SER B C 1
ATOM 2643 O O . SER B 1 39 ? 2.859 1.217 -23.891 1 58.78 39 SER B O 1
ATOM 2645 N N . LEU B 1 40 ? 3.324 -0.652 -22.703 1 70.62 40 LEU B N 1
ATOM 2646 C CA . LEU B 1 40 ? 4.215 -1.282 -23.672 1 70.62 40 LEU B CA 1
ATOM 2647 C C . LEU B 1 40 ? 3.484 -1.563 -24.984 1 70.62 40 LEU B C 1
ATOM 2649 O O . LEU B 1 40 ? 4.117 -1.805 -26.016 1 70.62 40 LEU B O 1
ATOM 2653 N N . PHE B 1 41 ? 2.068 -1.379 -24.891 1 83.19 41 PHE B N 1
ATOM 2654 C CA . PHE B 1 41 ? 1.242 -1.77 -26.031 1 83.19 41 PHE B CA 1
ATOM 2655 C C . PHE B 1 41 ? 0.31 -0.635 -26.438 1 83.19 41 PHE B C 1
ATOM 2657 O O . PHE B 1 41 ? -0.033 0.219 -25.609 1 83.19 41 PHE B O 1
ATOM 2664 N N . PRO B 1 42 ? -0.036 -0.647 -27.734 1 86.5 42 PRO B N 1
ATOM 2665 C CA . PRO B 1 42 ? -1.148 0.221 -28.125 1 86.5 42 PRO B CA 1
ATOM 2666 C C . PRO B 1 42 ? -2.402 -0.011 -27.281 1 86.5 42 PRO B C 1
ATOM 2668 O O . PRO B 1 42 ? -2.594 -1.103 -26.734 1 86.5 42 PRO B O 1
ATOM 2671 N N . GLN B 1 43 ? -3.18 0.989 -27.188 1 86.75 43 GLN B N 1
ATOM 2672 C CA . GLN B 1 43 ? -4.352 0.974 -26.312 1 86.75 43 GLN B CA 1
ATOM 2673 C C . GLN B 1 43 ? -5.25 -0.22 -26.625 1 86.75 43 GLN B C 1
ATOM 2675 O O . GLN B 1 43 ? -5.73 -0.894 -25.703 1 86.75 43 GLN B O 1
ATOM 2680 N N . GLU B 1 44 ? -5.469 -0.476 -27.844 1 88.56 44 GLU B N 1
ATOM 2681 C CA . GLU B 1 44 ? -6.352 -1.568 -28.25 1 88.56 44 GLU B CA 1
ATOM 2682 C C . GLU B 1 44 ? -5.805 -2.916 -27.781 1 88.56 44 GLU B C 1
ATOM 2684 O O . GLU B 1 44 ? -6.562 -3.768 -27.312 1 88.56 44 GLU B O 1
ATOM 2689 N N . VAL B 1 45 ? -4.535 -3.1 -27.953 1 90.56 45 VAL B N 1
ATOM 2690 C CA . VAL B 1 45 ? -3.887 -4.34 -27.531 1 90.56 45 VAL B CA 1
ATOM 2691 C C . VAL B 1 45 ? -3.938 -4.473 -26.016 1 90.56 45 VAL B C 1
ATOM 2693 O O . VAL B 1 45 ? -4.242 -5.543 -25.484 1 90.56 45 VAL B O 1
ATOM 2696 N N . SER B 1 46 ? -3.701 -3.402 -25.359 1 91.06 46 SER B N 1
ATOM 2697 C CA . SER B 1 46 ? -3.76 -3.396 -23.906 1 91.06 46 SER B CA 1
ATOM 2698 C C . SER B 1 46 ? -5.148 -3.781 -23.406 1 91.06 46 SER B C 1
ATOM 2700 O O . SER B 1 46 ? -5.277 -4.559 -22.453 1 91.06 46 SER B O 1
ATOM 2702 N N . GLU B 1 47 ? -6.121 -3.242 -24.031 1 92.31 47 GLU B N 1
ATOM 2703 C CA . GLU B 1 47 ? -7.492 -3.547 -23.625 1 92.31 47 GLU B CA 1
ATOM 2704 C C . GLU B 1 47 ? -7.828 -5.016 -23.891 1 92.31 47 GLU B C 1
ATOM 2706 O O . GLU B 1 47 ? -8.539 -5.641 -23.094 1 92.31 47 GLU B O 1
ATOM 2711 N N . ALA B 1 48 ? -7.355 -5.531 -24.953 1 94 48 ALA B N 1
ATOM 2712 C CA . ALA B 1 48 ? -7.578 -6.941 -25.25 1 94 48 ALA B CA 1
ATOM 2713 C C . ALA B 1 48 ? -6.918 -7.836 -24.203 1 94 48 ALA B C 1
ATOM 2715 O O . ALA B 1 48 ? -7.5 -8.836 -23.781 1 94 48 ALA B O 1
ATOM 2716 N N . ILE B 1 49 ? -5.746 -7.488 -23.828 1 95.19 49 ILE B N 1
ATOM 2717 C CA . ILE B 1 49 ? -5.016 -8.242 -22.812 1 95.19 49 ILE B CA 1
ATOM 2718 C C . ILE B 1 49 ? -5.758 -8.172 -21.484 1 95.19 49 ILE B C 1
ATOM 2720 O O . ILE B 1 49 ? -5.938 -9.188 -20.812 1 95.19 49 ILE B O 1
ATOM 2724 N N . LYS B 1 50 ? -6.207 -7 -21.141 1 94.75 50 LYS B N 1
ATOM 2725 C CA . LYS B 1 50 ? -6.957 -6.812 -19.906 1 94.75 50 LYS B CA 1
ATOM 2726 C C . LYS B 1 50 ? -8.227 -7.664 -19.906 1 94.75 50 LYS B C 1
ATOM 2728 O O . LYS B 1 50 ? -8.539 -8.305 -18.906 1 94.75 50 LYS B O 1
ATOM 2733 N N . ARG B 1 51 ? -8.875 -7.711 -21 1 94.62 51 ARG B N 1
ATOM 2734 C CA . ARG B 1 51 ? -10.109 -8.484 -21.094 1 94.62 51 ARG B CA 1
ATOM 2735 C C . ARG B 1 51 ? -9.836 -9.977 -20.953 1 94.62 51 ARG B C 1
ATOM 2737 O O . ARG B 1 51 ? -10.633 -10.703 -20.344 1 94.62 51 ARG B O 1
ATOM 2744 N N . ARG B 1 52 ? -8.742 -10.344 -21.422 1 95.19 52 ARG B N 1
ATOM 2745 C CA . ARG B 1 52 ? -8.391 -11.766 -21.391 1 95.19 52 ARG B CA 1
ATOM 2746 C C . ARG B 1 52 ? -7.941 -12.172 -19.984 1 95.19 52 ARG B C 1
ATOM 2748 O O . ARG B 1 52 ? -8.406 -13.18 -19.453 1 95.19 52 ARG B O 1
ATOM 2755 N N . ILE B 1 53 ? -7.098 -11.391 -19.406 1 97 53 ILE B N 1
ATOM 2756 C CA . ILE B 1 53 ? -6.434 -11.773 -18.156 1 97 53 ILE B CA 1
ATOM 2757 C C . ILE B 1 53 ? -7.309 -11.391 -16.969 1 97 53 ILE B C 1
ATOM 2759 O O . ILE B 1 53 ? -7.414 -12.141 -16 1 97 53 ILE B O 1
ATOM 2763 N N . LEU B 1 54 ? -7.93 -10.281 -17.047 1 96.88 54 LEU B N 1
ATOM 2764 C CA . LEU B 1 54 ? -8.766 -9.789 -15.953 1 96.88 54 LEU B CA 1
ATOM 2765 C C . LEU B 1 54 ? -10.242 -9.914 -16.297 1 96.88 54 LEU B C 1
ATOM 2767 O O . LEU B 1 54 ? -11.008 -8.969 -16.141 1 96.88 54 LEU B O 1
ATOM 2771 N N . ARG B 1 55 ? -10.586 -11.086 -16.75 1 94.12 55 ARG B N 1
ATOM 2772 C CA . ARG B 1 55 ? -11.914 -11.406 -17.25 1 94.12 55 ARG B CA 1
ATOM 2773 C C . ARG B 1 55 ? -12.977 -11.133 -16.188 1 94.12 55 ARG B C 1
ATOM 2775 O O . ARG B 1 55 ? -14.102 -10.75 -16.516 1 94.12 55 ARG B O 1
ATOM 2782 N N . TYR B 1 56 ? -12.602 -11.258 -14.977 1 95.88 56 TYR B N 1
ATOM 2783 C CA . TYR B 1 56 ? -13.609 -11.164 -13.922 1 95.88 56 TYR B CA 1
ATOM 2784 C C . TYR B 1 56 ? -13.406 -9.906 -13.086 1 95.88 56 TYR B C 1
ATOM 2786 O O . TYR B 1 56 ? -13.727 -9.883 -11.898 1 95.88 56 TYR B O 1
ATOM 2794 N N . GLY B 1 57 ? -12.797 -8.914 -13.695 1 96.19 57 GLY B N 1
ATOM 2795 C CA . GLY B 1 57 ? -12.656 -7.605 -13.086 1 96.19 57 GLY B CA 1
ATOM 2796 C C . GLY B 1 57 ? -11.234 -7.297 -12.656 1 96.19 57 GLY B C 1
ATOM 2797 O O . GLY B 1 57 ? -10.484 -8.203 -12.281 1 96.19 57 GLY B O 1
ATOM 2798 N N . VAL B 1 58 ? -10.914 -5.996 -12.672 1 96.19 58 VAL B N 1
ATOM 2799 C CA . VAL B 1 58 ? -9.625 -5.523 -12.18 1 96.19 58 VAL B CA 1
ATOM 2800 C C . VAL B 1 58 ? -9.609 -5.559 -10.656 1 96.19 58 VAL B C 1
ATOM 2802 O O . VAL B 1 58 ? -10.508 -5.016 -10 1 96.19 58 VAL B O 1
ATOM 2805 N N . PRO B 1 59 ? -8.609 -6.285 -10.094 1 97.38 59 PRO B N 1
ATOM 2806 C CA . PRO B 1 59 ? -8.508 -6.211 -8.641 1 97.38 59 PRO B CA 1
ATOM 2807 C C . PRO B 1 59 ? -8.477 -4.773 -8.125 1 97.38 59 PRO B C 1
ATOM 2809 O O . PRO B 1 59 ? -7.793 -3.924 -8.703 1 97.38 59 PRO B O 1
ATOM 2812 N N . GLN B 1 60 ? -9.219 -4.496 -7.02 1 94.38 60 GLN B N 1
ATOM 2813 C CA . GLN B 1 60 ? -9.398 -3.133 -6.527 1 94.38 60 GLN B CA 1
ATOM 2814 C C . GLN B 1 60 ? -8.805 -2.973 -5.129 1 94.38 60 GLN B C 1
ATOM 2816 O O . GLN B 1 60 ? -9.164 -3.711 -4.211 1 94.38 60 GLN B O 1
ATOM 2821 N N . ARG B 1 61 ? -7.98 -2.002 -4.996 1 93.19 61 ARG B N 1
ATOM 2822 C CA . ARG B 1 61 ? -7.379 -1.787 -3.682 1 93.19 61 ARG B CA 1
ATOM 2823 C C . ARG B 1 61 ? -7.746 -0.414 -3.129 1 93.19 61 ARG B C 1
ATOM 2825 O O . ARG B 1 61 ? -7.086 0.093 -2.223 1 93.19 61 ARG B O 1
ATOM 2832 N N . GLY B 1 62 ? -8.797 0.168 -3.666 1 88.5 62 GLY B N 1
ATOM 2833 C CA . GLY B 1 62 ? -9.203 1.493 -3.225 1 88.5 62 GLY B CA 1
ATOM 2834 C C . GLY B 1 62 ? -8.305 2.598 -3.754 1 88.5 62 GLY B C 1
ATOM 2835 O O . GLY B 1 62 ? -7.82 3.43 -2.984 1 88.5 62 GLY B O 1
ATOM 2836 N N . GLU B 1 63 ? -8.234 2.688 -4.977 1 82.69 63 GLU B N 1
ATOM 2837 C CA . GLU B 1 63 ? -7.289 3.566 -5.66 1 82.69 63 GLU B CA 1
ATOM 2838 C C . GLU B 1 63 ? -7.785 5.008 -5.672 1 82.69 63 GLU B C 1
ATOM 2840 O O . GLU B 1 63 ? -6.988 5.945 -5.582 1 82.69 63 GLU B O 1
ATOM 2845 N N . ALA B 1 64 ? -9.039 5.16 -5.711 1 88.56 64 ALA B N 1
ATOM 2846 C CA . ALA B 1 64 ? -9.594 6.504 -5.848 1 88.56 64 ALA B CA 1
ATOM 2847 C C . ALA B 1 64 ? -9.508 7.27 -4.531 1 88.56 64 ALA B C 1
ATOM 2849 O O . ALA B 1 64 ? -9.797 6.723 -3.465 1 88.56 64 ALA B O 1
ATOM 2850 N N . PRO B 1 65 ? -9.133 8.539 -4.625 1 94.81 65 PRO B N 1
ATOM 2851 C CA . PRO B 1 65 ? -9.117 9.344 -3.404 1 94.81 65 PRO B CA 1
ATOM 2852 C C . PRO B 1 65 ? -10.516 9.555 -2.818 1 94.81 65 PRO B C 1
ATOM 2854 O O . PRO B 1 65 ? -11.5 9.617 -3.562 1 94.81 65 PRO B O 1
ATOM 2857 N N . LEU B 1 66 ? -10.555 9.617 -1.537 1 96.56 66 LEU B N 1
ATOM 2858 C CA . LEU B 1 66 ? -11.773 9.977 -0.813 1 96.56 66 LEU B CA 1
ATOM 2859 C C . LEU B 1 66 ? -11.844 11.484 -0.584 1 96.56 66 LEU B C 1
ATOM 2861 O O . LEU B 1 66 ? -10.898 12.078 -0.054 1 96.56 66 LEU B O 1
ATOM 2865 N N . ILE B 1 67 ? -12.969 12.062 -0.985 1 97.44 67 ILE B N 1
ATOM 2866 C CA . ILE B 1 67 ? -13.102 13.508 -0.954 1 97.44 67 ILE B CA 1
ATOM 2867 C C . ILE B 1 67 ? -14.086 13.914 0.146 1 97.44 67 ILE B C 1
ATOM 2869 O O . ILE B 1 67 ? -15.227 13.461 0.162 1 97.44 67 ILE B O 1
ATOM 2873 N N . TYR B 1 68 ? -13.602 14.758 1.041 1 97.81 68 TYR B N 1
ATOM 2874 C CA . TYR B 1 68 ? -14.43 15.328 2.098 1 97.81 68 TYR B CA 1
ATOM 2875 C C . TYR B 1 68 ? -14.547 16.844 1.938 1 97.81 68 TYR B C 1
ATOM 2877 O O . TYR B 1 68 ? -14.156 17.391 0.91 1 97.81 68 TYR B O 1
ATOM 2885 N N . SER B 1 69 ? -15.109 17.516 2.922 1 96.81 69 SER B N 1
ATOM 2886 C CA . SER B 1 69 ? -15.391 18.938 2.799 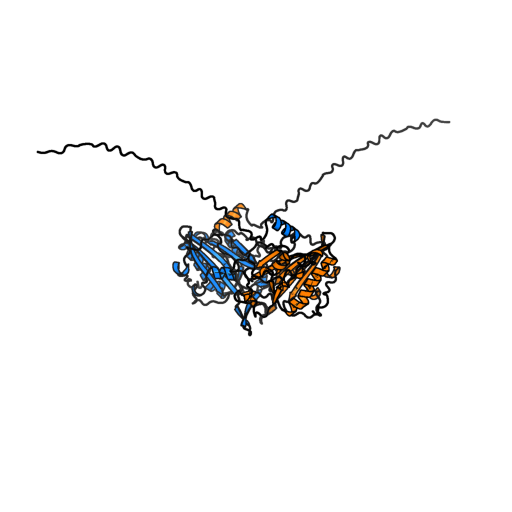1 96.81 69 SER B CA 1
ATOM 2887 C C . SER B 1 69 ? -14.102 19.75 2.719 1 96.81 69 SER B C 1
ATOM 2889 O O . SER B 1 69 ? -14.023 20.734 1.983 1 96.81 69 SER B O 1
ATOM 2891 N N . ASN B 1 70 ? -13.094 19.328 3.514 1 97.81 70 ASN B N 1
ATOM 2892 C CA . ASN B 1 70 ? -11.906 20.172 3.584 1 97.81 70 ASN B CA 1
ATOM 2893 C C . ASN B 1 70 ? -10.625 19.344 3.662 1 97.81 70 ASN B C 1
ATOM 2895 O O . ASN B 1 70 ? -9.594 19.828 4.133 1 97.81 70 ASN B O 1
ATOM 2899 N N . HIS B 1 71 ? -10.688 18.078 3.299 1 98.69 71 HIS B N 1
ATOM 2900 C CA . HIS B 1 71 ? -9.5 17.25 3.111 1 98.69 71 HIS B CA 1
ATOM 2901 C C . HIS B 1 71 ? -9.781 16.109 2.139 1 98.69 71 HIS B C 1
ATOM 2903 O O . HIS B 1 71 ? -10.938 15.781 1.875 1 98.69 71 HIS B O 1
ATOM 2909 N N . ILE B 1 72 ? -8.805 15.688 1.527 1 98.56 72 ILE B N 1
ATOM 2910 C CA . ILE B 1 72 ? -8.82 14.562 0.604 1 98.56 72 ILE B CA 1
ATOM 2911 C C . ILE B 1 72 ? -7.777 13.531 1.035 1 98.56 72 ILE B C 1
ATOM 2913 O O . ILE B 1 72 ? -6.691 13.891 1.495 1 98.56 72 ILE B O 1
ATOM 2917 N N . LEU B 1 73 ? -8.156 12.234 0.896 1 98.31 73 LEU B N 1
ATOM 2918 C CA . LEU B 1 73 ? -7.145 11.273 1.333 1 98.31 73 LEU B CA 1
ATOM 2919 C C . LEU B 1 73 ? -7.16 10.031 0.45 1 98.31 73 LEU B C 1
ATOM 2921 O O . LEU B 1 73 ? -8.125 9.797 -0.278 1 98.31 73 LEU B O 1
ATOM 2925 N N . SER B 1 74 ? -6.016 9.422 0.369 1 97.81 74 SER B N 1
ATOM 2926 C CA . SER B 1 74 ? -5.855 8.055 -0.11 1 97.81 74 SER B CA 1
ATOM 2927 C C . SER B 1 74 ? -5.727 7.078 1.052 1 97.81 74 SER B C 1
ATOM 2929 O O . SER B 1 74 ? -5.059 7.367 2.045 1 97.81 74 SER B O 1
ATOM 2931 N N . TYR B 1 75 ? -6.414 5.93 0.913 1 98 75 TYR B N 1
ATOM 2932 C CA . TYR B 1 75 ? -6.551 4.996 2.027 1 98 75 TYR B CA 1
ATOM 2933 C C . TYR B 1 75 ? -5.852 3.678 1.724 1 98 75 TYR B C 1
ATOM 2935 O O . TYR B 1 75 ? -5.934 3.168 0.604 1 98 75 TYR B O 1
ATOM 2943 N N . ASP B 1 76 ? -5.098 3.176 2.674 1 97.75 76 ASP B N 1
ATOM 2944 C CA . ASP B 1 76 ? -4.504 1.843 2.621 1 97.75 76 ASP B CA 1
ATOM 2945 C C . ASP B 1 76 ? -5.402 0.816 3.311 1 97.75 76 ASP B C 1
ATOM 2947 O O . ASP B 1 76 ? -5.406 0.715 4.539 1 97.75 76 ASP B O 1
ATOM 2951 N N . ARG B 1 77 ? -6.012 0.018 2.541 1 97.81 77 ARG B N 1
ATOM 2952 C CA . ARG B 1 77 ? -6.992 -0.936 3.051 1 97.81 77 ARG B CA 1
ATOM 2953 C C . ARG B 1 77 ? -6.309 -2.07 3.809 1 97.81 77 ARG B C 1
ATOM 2955 O O . ARG B 1 77 ? -6.918 -2.705 4.672 1 97.81 77 ARG B O 1
ATOM 2962 N N . SER B 1 78 ? -5.098 -2.379 3.521 1 97.69 78 SER B N 1
ATOM 2963 C CA . SER B 1 78 ? -4.387 -3.461 4.195 1 97.69 78 SER B CA 1
ATOM 2964 C C . SER B 1 78 ? -3.938 -3.041 5.594 1 97.69 78 SER B C 1
ATOM 2966 O O . SER B 1 78 ? -3.953 -3.848 6.523 1 97.69 78 SER B O 1
ATOM 2968 N N . LYS B 1 79 ? -3.594 -1.778 5.738 1 98.38 79 LYS B N 1
ATOM 2969 C CA . LYS B 1 79 ? -3.1 -1.271 7.016 1 98.38 79 LYS B CA 1
ATOM 2970 C C . LYS B 1 79 ? -4.207 -0.567 7.793 1 98.38 79 LYS B C 1
ATOM 2972 O O . LYS B 1 79 ? -4.066 -0.311 8.992 1 98.38 79 LYS B O 1
ATOM 2977 N N . ARG B 1 80 ? -5.258 -0.21 7.109 1 98.5 80 ARG B N 1
ATOM 2978 C CA . ARG B 1 80 ? -6.395 0.515 7.664 1 98.5 80 ARG B CA 1
ATOM 2979 C C . ARG B 1 80 ? -5.965 1.865 8.227 1 98.5 80 ARG B C 1
ATOM 2981 O O . ARG B 1 80 ? -6.367 2.244 9.328 1 98.5 80 ARG B O 1
ATOM 2988 N N . THR B 1 81 ? -5.102 2.521 7.488 1 98.62 81 THR B N 1
ATOM 2989 C CA . THR B 1 81 ? -4.625 3.883 7.711 1 98.62 81 THR B CA 1
ATOM 2990 C C . THR B 1 81 ? -4.562 4.656 6.395 1 98.62 81 THR B C 1
ATOM 2992 O O . THR B 1 81 ? -4.582 4.059 5.316 1 98.62 81 THR B O 1
ATOM 2995 N N . PRO B 1 82 ? -4.551 6.008 6.477 1 98.62 82 PRO B N 1
ATOM 2996 C CA . PRO B 1 82 ? -4.344 6.734 5.219 1 98.62 82 PRO B CA 1
ATOM 2997 C C . PRO B 1 82 ? -2.945 6.523 4.641 1 98.62 82 PRO B C 1
ATOM 2999 O O . PRO B 1 82 ? -2.021 6.152 5.367 1 98.62 82 PRO B O 1
ATOM 3002 N N . VAL B 1 83 ? -2.846 6.66 3.291 1 98.38 83 VAL B N 1
ATOM 3003 C CA . VAL B 1 83 ? -1.547 6.773 2.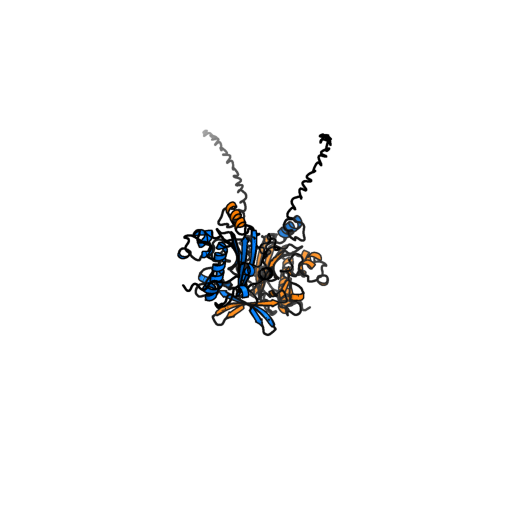637 1 98.38 83 VAL B CA 1
ATOM 3004 C C . VAL B 1 83 ? -1.066 8.227 2.688 1 98.38 83 VAL B C 1
ATOM 3006 O O . VAL B 1 83 ? 0.075 8.492 3.068 1 98.38 83 VAL B O 1
ATOM 3009 N N . TRP B 1 84 ? -1.928 9.086 2.322 1 98.75 84 TRP B N 1
ATOM 3010 C CA . TRP B 1 84 ? -1.741 10.531 2.438 1 98.75 84 TRP B CA 1
ATOM 3011 C C . TRP B 1 84 ? -3.072 11.234 2.688 1 98.75 84 TRP B C 1
ATOM 3013 O O . TRP B 1 84 ? -4.121 10.766 2.242 1 98.75 84 TRP B O 1
ATOM 3023 N N . VAL B 1 85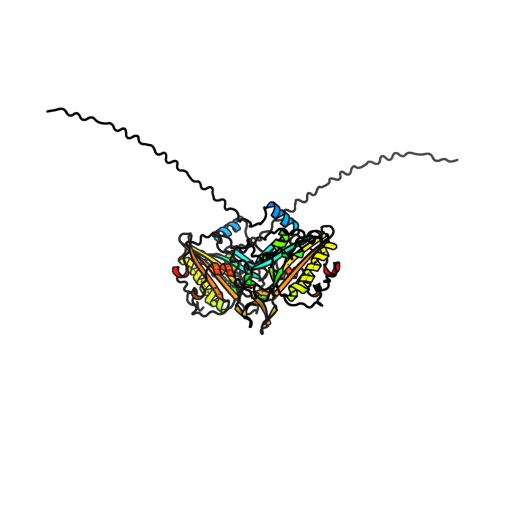 ? -3.01 12.281 3.418 1 98.94 85 VAL B N 1
ATOM 3024 C CA . VAL B 1 85 ? -4.117 13.203 3.629 1 98.94 85 VAL B CA 1
ATOM 3025 C C . VAL B 1 85 ? -3.709 14.609 3.186 1 98.94 85 VAL B C 1
ATOM 3027 O O . VAL B 1 85 ? -2.693 15.141 3.641 1 98.94 85 VAL B O 1
ATOM 3030 N N . ALA B 1 86 ? -4.496 15.195 2.307 1 98.88 86 ALA B N 1
ATOM 3031 C CA . ALA B 1 86 ? -4.199 16.516 1.751 1 98.88 86 ALA B CA 1
ATOM 3032 C C . ALA B 1 86 ? -5.168 17.562 2.279 1 98.88 86 ALA B C 1
ATOM 3034 O O . ALA B 1 86 ? -6.367 17.312 2.396 1 98.88 86 ALA B O 1
ATOM 3035 N N . GLU B 1 87 ? -4.574 18.656 2.6 1 98.5 87 GLU B N 1
ATOM 3036 C CA . GLU B 1 87 ? -5.312 19.844 3.014 1 98.5 87 GLU B CA 1
ATOM 3037 C C . GLU B 1 87 ? -4.758 21.094 2.338 1 98.5 87 GLU B C 1
ATOM 3039 O O . GLU B 1 87 ? -3.6 21.125 1.919 1 98.5 87 GLU B O 1
ATOM 3044 N N . ARG B 1 88 ? -5.594 22 2.148 1 98.31 88 ARG B N 1
ATOM 3045 C CA . ARG B 1 88 ? -5.18 23.391 1.932 1 98.31 88 ARG B CA 1
ATOM 3046 C C . ARG B 1 88 ? -5.898 24.328 2.893 1 98.31 88 ARG B C 1
ATOM 3048 O O . ARG B 1 88 ? -7.121 24.469 2.826 1 98.31 88 ARG B O 1
ATOM 3055 N N . ILE B 1 89 ? -5.051 25 3.703 1 97.94 89 ILE B N 1
ATOM 3056 C CA . ILE B 1 89 ? -5.711 25.797 4.734 1 97.94 89 ILE B CA 1
ATOM 3057 C C . ILE B 1 89 ? -5.371 27.281 4.543 1 97.94 89 ILE B C 1
ATOM 3059 O O . ILE B 1 89 ? -4.305 27.609 4.023 1 97.94 89 ILE B O 1
ATOM 3063 N N . THR B 1 90 ? -6.281 28.062 4.914 1 97.19 90 THR B N 1
ATOM 3064 C CA . THR B 1 90 ? -6.152 29.516 4.988 1 97.19 90 THR B CA 1
ATOM 3065 C C . THR B 1 90 ? -6.5 30.031 6.387 1 97.19 90 THR B C 1
ATOM 3067 O O . THR B 1 90 ? -7.047 29.281 7.203 1 97.19 90 THR B O 1
ATOM 3070 N N . GLN B 1 91 ? -6.156 31.234 6.59 1 96.5 91 GLN B N 1
ATOM 3071 C CA . GLN B 1 91 ? -6.406 31.812 7.91 1 96.5 91 GLN B CA 1
ATOM 3072 C C . GLN B 1 91 ? -7.887 31.734 8.273 1 96.5 91 GLN B C 1
ATOM 3074 O O . GLN B 1 91 ? -8.234 31.391 9.406 1 96.5 91 GLN B O 1
ATOM 3079 N N . ASP B 1 92 ? -8.75 31.953 7.41 1 96 92 ASP B N 1
ATOM 3080 C CA . ASP B 1 92 ? -10.188 31.984 7.652 1 96 92 ASP B CA 1
ATOM 3081 C C . ASP B 1 92 ? -10.703 30.609 8.062 1 96 92 ASP B C 1
ATOM 3083 O O . ASP B 1 92 ? -11.641 30.5 8.852 1 96 92 ASP B O 1
ATOM 3087 N N . GLN B 1 93 ? -10.125 29.594 7.535 1 94.81 93 GLN B N 1
ATOM 3088 C CA . GLN B 1 93 ? -10.609 28.25 7.793 1 94.81 93 GLN B CA 1
ATOM 3089 C C . GLN B 1 93 ? -10.242 27.781 9.203 1 94.81 93 GLN B C 1
ATOM 3091 O O . GLN B 1 93 ? -10.852 26.859 9.742 1 94.81 93 GLN B O 1
ATOM 3096 N N . THR B 1 94 ? -9.188 28.391 9.758 1 95.12 94 THR B N 1
ATOM 3097 C CA . THR B 1 94 ? -8.711 27.969 11.062 1 95.12 94 THR B CA 1
ATOM 3098 C C . THR B 1 94 ? -9.414 28.734 12.172 1 95.12 94 THR B C 1
ATOM 3100 O O . THR B 1 94 ? -9.125 28.547 13.359 1 95.12 94 THR B O 1
ATOM 3103 N N . GLN B 1 95 ? -10.289 29.578 11.773 1 95.5 95 GLN B N 1
ATOM 3104 C CA . GLN B 1 95 ? -11.102 30.359 12.703 1 95.5 95 GLN B CA 1
ATOM 3105 C C . GLN B 1 95 ? -12.578 29.984 12.594 1 95.5 95 GLN B C 1
ATOM 3107 O O . GLN B 1 95 ? -13.016 29.453 11.562 1 95.5 95 GLN B O 1
ATOM 3112 N N . GLY B 1 96 ? -13.289 30.156 13.758 1 96.12 96 GLY B N 1
ATOM 3113 C CA . GLY B 1 96 ? -14.719 29.891 13.75 1 96.12 96 GLY B CA 1
ATOM 3114 C C . GLY B 1 96 ? -15.203 29.156 14.984 1 96.12 96 GLY B C 1
ATOM 3115 O O . GLY B 1 96 ? -14.469 29.062 15.977 1 96.12 96 GLY B O 1
ATOM 3116 N N . SER B 1 97 ? -16.422 28.688 14.914 1 96.44 97 SER B N 1
ATOM 3117 C CA . SER B 1 97 ? -17.078 28.219 16.125 1 96.44 97 SER B CA 1
ATOM 3118 C C . SER B 1 97 ? -17.094 26.703 16.203 1 96.44 97 SER B C 1
ATOM 3120 O O . SER B 1 97 ? -17.484 26.125 17.234 1 96.44 97 SER B O 1
ATOM 3122 N N . ALA B 1 98 ? -16.703 26.062 15.125 1 97.25 98 ALA B N 1
ATOM 3123 C CA . ALA B 1 98 ? -16.688 24.609 15.195 1 97.25 98 ALA B CA 1
ATOM 3124 C C . ALA B 1 98 ? -15.867 24.125 16.391 1 97.25 98 ALA B C 1
ATOM 3126 O O . ALA B 1 98 ? -14.836 24.719 16.719 1 97.25 98 ALA B O 1
ATOM 3127 N N . ASN B 1 99 ? -16.344 23.062 17.031 1 97.44 99 ASN B N 1
ATOM 3128 C CA . ASN B 1 99 ? -15.75 22.578 18.266 1 97.44 99 ASN B CA 1
ATOM 3129 C C . ASN B 1 99 ? -15.633 21.047 18.266 1 97.44 99 ASN B C 1
ATOM 3131 O O . ASN B 1 99 ? -16.625 20.344 18.062 1 97.44 99 ASN B O 1
ATOM 3135 N N . ARG B 1 100 ? -14.445 20.594 18.578 1 96.06 100 ARG B N 1
ATOM 3136 C CA . ARG B 1 100 ? -14.172 19.156 18.5 1 96.06 100 ARG B CA 1
ATOM 3137 C C . ARG B 1 100 ? -14.969 18.406 19.562 1 96.06 100 ARG B C 1
ATOM 3139 O O . ARG B 1 100 ? -15.148 17.188 19.453 1 96.06 100 ARG B O 1
ATOM 3146 N N . LYS B 1 101 ? -15.477 19.062 20.562 1 96.75 101 LYS B N 1
ATOM 3147 C CA . LYS B 1 101 ? -16.297 18.422 21.594 1 96.75 101 LYS B CA 1
ATOM 3148 C C . LYS B 1 101 ? -17.578 17.859 20.984 1 96.75 101 LYS B C 1
ATOM 3150 O O . LYS B 1 101 ? -18.219 17 21.578 1 96.75 101 LYS B O 1
ATOM 3155 N N . HIS B 1 102 ? -17.969 18.391 19.844 1 97.25 102 HIS B N 1
ATOM 3156 C CA . HIS B 1 102 ? -19.188 17.938 19.172 1 97.25 102 HIS B CA 1
ATOM 3157 C C . HIS B 1 102 ? -18.875 16.859 18.141 1 97.25 102 HIS B C 1
ATOM 3159 O O . HIS B 1 102 ? -19.781 16.406 17.422 1 97.25 102 HIS B O 1
ATOM 3165 N N . SER B 1 103 ? -17.672 16.469 18.031 1 98.38 103 SER B N 1
ATOM 3166 C CA . SER B 1 103 ? -17.25 15.477 17.062 1 98.38 103 SER B CA 1
ATOM 3167 C C . SER B 1 103 ? -16.953 14.133 17.719 1 98.38 103 SER B C 1
ATOM 3169 O O . SER B 1 103 ? -16.516 14.086 18.875 1 98.38 103 SER B O 1
ATOM 3171 N N . LYS B 1 104 ? -17.234 13.062 16.938 1 98.38 104 LYS B N 1
ATOM 3172 C CA . LYS B 1 104 ? -16.969 11.711 17.438 1 98.38 104 LYS B CA 1
ATOM 3173 C C . LYS B 1 104 ? -16.188 10.891 16.422 1 98.38 104 LYS B C 1
ATOM 3175 O O . LYS B 1 104 ? -16.453 10.969 15.211 1 98.38 104 LYS B O 1
ATOM 3180 N N . PHE B 1 105 ? -15.266 10.172 16.969 1 98.75 105 PHE B N 1
ATOM 3181 C CA . PHE B 1 105 ? -14.562 9.227 16.109 1 98.75 105 PHE B CA 1
ATOM 3182 C C . PHE B 1 105 ? -15.5 8.117 15.648 1 98.75 105 PHE B C 1
ATOM 3184 O O . PHE B 1 105 ? -16.125 7.445 16.469 1 98.75 105 PHE B O 1
ATOM 3191 N N . ILE B 1 106 ? -15.57 7.906 14.328 1 98.5 106 ILE B N 1
ATOM 3192 C CA . ILE B 1 106 ? -16.422 6.844 13.789 1 98.5 106 ILE B CA 1
ATOM 3193 C C . ILE B 1 106 ? -15.727 6.195 12.594 1 98.5 106 ILE B C 1
ATOM 3195 O O . ILE B 1 106 ? -14.922 6.832 11.914 1 98.5 106 ILE B O 1
ATOM 3199 N N . PRO B 1 107 ? -16.047 4.871 12.383 1 98.31 107 PRO B N 1
ATOM 3200 C CA . PRO B 1 107 ? -15.625 4.297 11.109 1 98.31 107 PRO B CA 1
ATOM 3201 C C . PRO B 1 107 ? -16.125 5.09 9.906 1 98.31 107 PRO B C 1
ATOM 3203 O O . PRO B 1 107 ? -17.234 5.648 9.945 1 98.31 107 PRO B O 1
ATOM 3206 N N . ASP B 1 108 ? -15.367 5.184 8.945 1 97.5 108 ASP B N 1
ATOM 3207 C CA . ASP B 1 108 ? -15.766 5.879 7.727 1 97.5 108 ASP B CA 1
ATOM 3208 C C . ASP B 1 108 ? -16.781 5.062 6.938 1 97.5 108 ASP B C 1
ATOM 3210 O O . ASP B 1 108 ? -16.5 3.938 6.523 1 97.5 108 ASP B O 1
ATOM 3214 N N . PRO B 1 109 ? -17.922 5.59 6.641 1 95.25 109 PRO B N 1
ATOM 3215 C CA . PRO B 1 109 ? -18.969 4.832 5.941 1 95.25 109 PRO B CA 1
ATOM 3216 C C . PRO B 1 109 ? -18.609 4.531 4.488 1 95.25 109 PRO B C 1
ATOM 3218 O O . PRO B 1 109 ? -19.203 3.648 3.869 1 95.25 109 PRO B O 1
ATOM 3221 N N . GLY B 1 110 ? -17.656 5.23 3.984 1 93.75 110 GLY B N 1
ATOM 3222 C CA . GLY B 1 110 ? -17.266 5.027 2.6 1 93.75 110 GLY B CA 1
ATOM 3223 C C . GLY B 1 110 ? -16.328 3.848 2.412 1 93.75 110 GLY B C 1
ATOM 3224 O O . GLY B 1 110 ? -15.984 3.492 1.281 1 93.75 110 GLY B O 1
ATOM 3225 N N . ILE B 1 111 ? -15.898 3.205 3.459 1 96.38 111 ILE B N 1
ATOM 3226 C CA . ILE B 1 111 ? -14.961 2.086 3.393 1 96.38 111 ILE B CA 1
ATOM 3227 C C . ILE B 1 111 ? -15.711 0.776 3.641 1 96.38 111 ILE B C 1
ATOM 3229 O O . ILE B 1 111 ? -16.391 0.623 4.66 1 96.38 111 ILE B O 1
ATOM 3233 N N . PRO B 1 112 ? -15.555 -0.206 2.695 1 93.81 112 PRO B N 1
ATOM 3234 C CA . PRO B 1 112 ? -16.172 -1.511 2.955 1 93.81 112 PRO B CA 1
ATOM 3235 C C . PRO B 1 112 ? -15.711 -2.127 4.273 1 93.81 112 PRO B C 1
ATOM 3237 O O . PRO B 1 112 ? -14.555 -1.969 4.664 1 93.81 112 PRO B O 1
ATOM 3240 N N . SER B 1 113 ? -16.516 -2.855 4.883 1 92.19 113 SER B N 1
ATOM 3241 C CA . SER B 1 113 ? -16.375 -3.342 6.25 1 92.19 113 SER B CA 1
ATOM 3242 C C . SER B 1 113 ? -15.102 -4.148 6.422 1 92.19 113 SER B C 1
ATOM 3244 O O . SER B 1 113 ? -14.391 -3.988 7.414 1 92.19 113 SER B O 1
ATOM 3246 N N . PRO B 1 114 ? -14.711 -4.957 5.496 1 94.19 114 PRO B N 1
ATOM 3247 C CA . PRO B 1 114 ? -13.508 -5.758 5.738 1 94.19 114 PRO B CA 1
ATOM 3248 C C . PRO B 1 114 ? -12.242 -4.914 5.789 1 94.19 114 PRO B C 1
ATOM 3250 O O . PRO B 1 114 ? -11.188 -5.398 6.219 1 94.19 114 PRO B O 1
ATOM 3253 N N . PHE B 1 115 ? -12.375 -3.668 5.355 1 97.06 115 PHE B N 1
ATOM 3254 C CA . PHE B 1 115 ? -11.18 -2.842 5.207 1 97.06 115 PHE B CA 1
ATOM 3255 C C . PHE B 1 115 ? -11.203 -1.679 6.191 1 97.06 115 PHE B C 1
ATOM 3257 O O . PHE B 1 115 ? -10.297 -0.843 6.195 1 97.06 115 PHE B O 1
ATOM 3264 N N . THR B 1 116 ? -12.195 -1.649 7.07 1 95.81 116 THR B N 1
ATOM 3265 C CA . THR B 1 116 ? -12.422 -0.478 7.91 1 95.81 116 THR B CA 1
ATOM 3266 C C . THR B 1 116 ? -11.766 -0.659 9.273 1 95.81 116 THR B C 1
ATOM 3268 O O . THR B 1 116 ? -11.727 -1.768 9.812 1 95.81 116 THR B O 1
ATOM 3271 N N . ALA B 1 117 ? -11.172 0.392 9.781 1 98.44 117 ALA B N 1
ATOM 3272 C CA . ALA B 1 117 ? -10.82 0.444 11.203 1 98.44 117 ALA B CA 1
ATOM 3273 C C . ALA B 1 117 ? -12.055 0.719 12.062 1 98.44 117 ALA B C 1
ATOM 3275 O O . ALA B 1 117 ? -12.992 1.375 11.609 1 98.44 117 ALA B O 1
ATOM 3276 N N . GLU B 1 118 ? -12.016 0.223 13.242 1 98.56 118 GLU B N 1
ATOM 3277 C CA . GLU B 1 118 ? -13.086 0.437 14.211 1 98.56 118 GLU B CA 1
ATOM 3278 C C . GLU B 1 118 ? -12.539 1.005 15.516 1 98.56 118 GLU B C 1
ATOM 3280 O O . GLU B 1 118 ? -11.344 0.893 15.797 1 98.56 118 GLU B O 1
ATOM 3285 N N . ASN B 1 119 ? -13.469 1.656 16.25 1 98.62 119 ASN B N 1
ATOM 3286 C CA . ASN B 1 119 ? -13.055 2.186 17.547 1 98.62 119 ASN B CA 1
ATOM 3287 C C . ASN B 1 119 ? -12.523 1.084 18.469 1 98.62 119 ASN B C 1
ATOM 3289 O O . ASN B 1 119 ? -11.617 1.32 19.266 1 98.62 119 ASN B O 1
ATOM 3293 N N . SER B 1 120 ? -13.047 -0.081 18.344 1 98.5 120 SER B N 1
ATOM 3294 C CA . SER B 1 120 ? -12.617 -1.218 19.141 1 98.5 120 SER B CA 1
ATOM 3295 C C . SER B 1 120 ? -11.148 -1.547 18.906 1 98.5 120 SER B C 1
ATOM 3297 O O . SER B 1 120 ? -10.5 -2.172 19.75 1 98.5 120 SER B O 1
ATOM 3299 N N . ASP B 1 121 ? -10.602 -1.157 17.797 1 98.62 121 ASP B N 1
ATOM 3300 C CA . ASP B 1 121 ? -9.188 -1.392 17.5 1 98.62 121 ASP B CA 1
ATOM 3301 C C . ASP B 1 121 ? -8.297 -0.545 18.406 1 98.62 121 ASP B C 1
ATOM 3303 O O . ASP B 1 121 ? -7.168 -0.936 18.719 1 98.62 121 ASP B O 1
ATOM 3307 N N . TYR B 1 122 ? -8.781 0.54 18.844 1 98.5 122 TYR B N 1
ATOM 3308 C CA . TYR B 1 122 ? -7.973 1.516 19.578 1 98.5 122 TYR B CA 1
ATOM 3309 C C . TYR B 1 122 ? -8.172 1.38 21.078 1 98.5 122 TYR B C 1
ATOM 3311 O O . TYR B 1 122 ? -7.348 1.847 21.859 1 98.5 122 TYR B O 1
ATOM 3319 N N . VAL B 1 123 ? -9.258 0.842 21.484 1 97.69 123 VAL B N 1
ATOM 3320 C CA . VAL B 1 123 ? -9.57 0.715 22.906 1 97.69 123 VAL B CA 1
ATOM 3321 C C . VAL B 1 123 ? -8.508 -0.138 23.594 1 97.69 123 VAL B C 1
ATOM 3323 O O . VAL B 1 123 ? -8.227 -1.259 23.156 1 97.69 123 VAL B O 1
ATOM 3326 N N . ARG B 1 124 ? -7.805 0.387 24.578 1 96 124 ARG B N 1
ATOM 3327 C CA . ARG B 1 124 ? -6.793 -0.279 25.391 1 96 124 ARG B CA 1
ATOM 3328 C C . ARG B 1 124 ? -5.617 -0.74 24.547 1 96 124 ARG B C 1
ATOM 3330 O O . ARG B 1 124 ? -5.043 -1.801 24.797 1 96 124 ARG B O 1
ATOM 3337 N N . SER B 1 125 ? -5.348 -0.036 23.5 1 96.75 125 SER B N 1
ATOM 3338 C CA . SER B 1 125 ? -4.277 -0.412 22.578 1 96.75 125 SER B CA 1
ATOM 3339 C C . SER B 1 125 ? -2.934 0.14 23.047 1 96.75 125 SER B C 1
ATOM 3341 O O . SER B 1 125 ? -1.88 -0.337 22.625 1 96.75 125 SER B O 1
ATOM 3343 N N . GLY B 1 126 ? -2.98 1.191 23.828 1 96.31 126 GLY B N 1
ATOM 3344 C CA . GLY B 1 126 ? -1.774 1.915 24.188 1 96.31 126 GLY B CA 1
ATOM 3345 C C . GLY B 1 126 ? -1.422 3.023 23.219 1 96.31 126 GLY B C 1
ATOM 3346 O O . GLY B 1 126 ? -0.436 3.736 23.406 1 96.31 126 GLY B O 1
ATOM 3347 N N . TRP B 1 127 ? -2.227 3.186 22.234 1 98.06 127 TRP B N 1
ATOM 3348 C CA . TRP B 1 127 ? -1.997 4.215 21.219 1 98.06 127 TRP B CA 1
ATOM 3349 C C . TRP B 1 127 ? -3.174 5.18 21.156 1 98.06 127 TRP B C 1
ATOM 3351 O O . TRP B 1 127 ? -4.324 4.785 21.375 1 98.06 127 TRP B O 1
ATOM 3361 N N . SER B 1 128 ? -2.852 6.426 20.859 1 98.56 128 SER B N 1
ATOM 3362 C CA . SER B 1 128 ? -3.906 7.418 20.672 1 98.56 128 SER B CA 1
ATOM 3363 C C . SER B 1 128 ? -4.371 7.465 19.219 1 98.56 128 SER B C 1
ATOM 3365 O O . SER B 1 128 ? -3.732 6.887 18.328 1 98.56 128 SER B O 1
ATOM 3367 N N . LYS B 1 129 ? -5.52 8.062 19.016 1 98.75 129 LYS B N 1
ATOM 3368 C CA . LYS B 1 129 ? -6.039 8.344 17.688 1 98.75 129 LYS B CA 1
ATOM 3369 C C . LYS B 1 129 ? -5.5 9.672 17.156 1 98.75 129 LYS B C 1
ATOM 3371 O O . LYS B 1 129 ? -6.035 10.734 17.469 1 98.75 129 LYS B O 1
ATOM 3376 N N . GLY B 1 130 ? -4.473 9.578 16.328 1 98.81 130 GLY B N 1
ATOM 3377 C CA . GLY B 1 130 ? -3.809 10.766 15.812 1 98.81 130 GLY B CA 1
ATOM 3378 C C . GLY B 1 130 ? -4.383 11.25 14.492 1 98.81 130 GLY B C 1
ATOM 3379 O O . GLY B 1 130 ? -4.43 10.5 13.516 1 98.81 130 GLY B O 1
ATOM 3380 N N . HIS B 1 131 ? -4.754 12.5 14.438 1 98.81 131 HIS B N 1
ATOM 3381 C CA . HIS B 1 131 ? -5.254 13.117 13.211 1 98.81 131 HIS B CA 1
ATOM 3382 C C . HIS B 1 131 ? -4.121 13.359 12.219 1 98.81 131 HIS B C 1
ATOM 3384 O O . HIS B 1 131 ? -3.021 13.75 12.609 1 98.81 131 HIS B O 1
ATOM 3390 N N . MET B 1 132 ? -4.414 13.07 10.953 1 98.88 132 MET B N 1
ATOM 3391 C CA . MET B 1 132 ? -3.561 13.594 9.891 1 98.88 132 MET B CA 1
ATOM 3392 C C . MET B 1 132 ? -4.012 14.992 9.469 1 98.88 132 MET B C 1
ATOM 3394 O O . MET B 1 132 ? -3.219 15.93 9.477 1 98.88 132 MET B O 1
ATOM 3398 N N . ALA B 1 133 ? -5.277 15.133 9.141 1 98.81 133 ALA B N 1
ATOM 3399 C CA . ALA B 1 133 ? -5.914 16.453 9.086 1 98.81 133 ALA B CA 1
ATOM 3400 C C . ALA B 1 133 ? -6.551 16.812 10.43 1 98.81 133 ALA B C 1
ATOM 3402 O O . ALA B 1 133 ? -7.613 16.297 10.773 1 98.81 133 ALA B O 1
ATOM 3403 N N . PRO B 1 134 ? -5.953 17.766 11.164 1 98.62 134 PRO B N 1
ATOM 3404 C CA . PRO B 1 134 ? -6.418 18.016 12.523 1 98.62 134 PRO B CA 1
ATOM 3405 C C . PRO B 1 134 ? -7.738 18.781 12.562 1 98.62 134 PRO B C 1
ATOM 3407 O O . PRO B 1 134 ? -8.008 19.594 11.672 1 98.62 134 PRO B O 1
ATOM 3410 N N . ALA B 1 135 ? -8.484 18.594 13.609 1 98.31 135 ALA B N 1
ATOM 3411 C CA . ALA B 1 135 ? -9.758 19.266 13.828 1 98.31 135 ALA B CA 1
ATOM 3412 C C . ALA B 1 135 ? -9.586 20.781 13.805 1 98.31 135 ALA B C 1
ATOM 3414 O O . ALA B 1 135 ? -10.414 21.5 13.234 1 98.31 135 ALA B O 1
ATOM 3415 N N . GLY B 1 136 ? -8.484 21.266 14.359 1 97.5 136 GLY B N 1
ATOM 3416 C CA . GLY B 1 136 ? -8.25 22.688 14.508 1 97.5 136 GLY B CA 1
ATOM 3417 C C . GLY B 1 136 ? -8.125 23.406 13.18 1 97.5 136 GLY B C 1
ATOM 3418 O O . GLY B 1 136 ? -8.219 24.641 13.133 1 97.5 136 GLY B O 1
ATOM 3419 N N . ASN B 1 137 ? -7.879 22.688 12.133 1 98.38 137 ASN B N 1
ATOM 3420 C CA . ASN B 1 137 ? -7.781 23.297 10.805 1 98.38 137 ASN B CA 1
ATOM 3421 C C . ASN B 1 137 ? -9.156 23.531 10.195 1 98.38 137 ASN B C 1
ATOM 3423 O O . ASN B 1 137 ? -9.273 24.062 9.094 1 98.38 137 ASN B O 1
ATOM 3427 N N . ASN B 1 138 ? -10.234 23.156 10.914 1 98.19 138 ASN B N 1
ATOM 3428 C CA . ASN B 1 138 ? -11.57 23.156 10.344 1 98.19 138 ASN B CA 1
ATOM 3429 C C . ASN B 1 138 ? -12.562 23.906 11.227 1 98.19 138 ASN B C 1
ATOM 3431 O O . ASN B 1 138 ? -13.75 23.562 11.258 1 98.19 138 ASN B O 1
ATOM 3435 N N . LYS B 1 139 ? -12.148 24.906 11.93 1 97.62 139 LYS B N 1
ATOM 3436 C CA . LYS B 1 139 ? -13 25.641 12.859 1 97.62 139 LYS B CA 1
ATOM 3437 C C . LYS B 1 139 ? -14.094 26.406 12.125 1 97.62 139 LYS B C 1
ATOM 3439 O O . LYS B 1 139 ? -15.102 26.781 12.727 1 97.62 139 LYS B O 1
ATOM 3444 N N . PHE B 1 140 ? -13.984 26.641 10.836 1 97.56 140 PHE B N 1
ATOM 3445 C CA . PHE B 1 140 ? -14.922 27.438 10.047 1 97.56 140 PHE B CA 1
ATOM 3446 C C . PHE B 1 140 ? -16.219 26.672 9.828 1 97.56 140 PHE B C 1
ATOM 3448 O O . PHE B 1 140 ? -17.234 27.266 9.445 1 97.56 140 PHE B O 1
ATOM 3455 N N . ASP B 1 141 ? -16.203 25.344 10.023 1 98 141 ASP B N 1
ATOM 3456 C CA . ASP B 1 141 ? -17.359 24.547 9.648 1 98 141 ASP B CA 1
ATOM 3457 C C . ASP B 1 141 ? -17.406 23.25 10.453 1 98 141 ASP B C 1
ATOM 3459 O O . ASP B 1 141 ? -16.469 22.453 10.438 1 98 141 ASP B O 1
ATOM 3463 N N . GLN B 1 142 ? -18.531 22.969 11.133 1 98.31 142 GLN B N 1
ATOM 3464 C CA . GLN B 1 142 ? -18.672 21.812 12.016 1 98.31 142 GLN B CA 1
ATOM 3465 C C . GLN B 1 142 ? -18.625 20.516 11.219 1 98.31 142 GLN B C 1
ATOM 3467 O O . GLN B 1 142 ? -18.047 19.516 11.672 1 98.31 142 GLN B O 1
ATOM 3472 N N . ARG B 1 143 ? -19.234 20.547 10.086 1 97.5 143 ARG B N 1
ATOM 3473 C CA . ARG B 1 143 ? -19.219 19.344 9.25 1 97.5 143 ARG B CA 1
ATOM 3474 C C . ARG B 1 143 ? -17.797 18.984 8.836 1 97.5 143 ARG B C 1
ATOM 3476 O O . ARG B 1 143 ? -17.391 17.828 8.906 1 97.5 143 ARG B O 1
ATOM 3483 N N . ALA B 1 144 ? -17.094 19.969 8.367 1 97.94 144 ALA B N 1
ATOM 3484 C CA . ALA B 1 144 ? -15.695 19.75 7.992 1 97.94 144 ALA B CA 1
ATOM 3485 C C . ALA B 1 144 ? -14.898 19.188 9.164 1 97.94 144 ALA B C 1
ATOM 3487 O O . ALA B 1 144 ? -14.102 18.266 8.992 1 97.94 144 ALA B O 1
ATOM 3488 N N . MET B 1 145 ? -15.117 19.734 10.328 1 98.62 145 MET B N 1
ATOM 3489 C CA . MET B 1 145 ? -14.445 19.25 11.523 1 98.62 145 MET B CA 1
ATOM 3490 C C . MET B 1 145 ? -14.852 17.812 11.836 1 98.62 145 MET B C 1
ATOM 3492 O O . MET B 1 145 ? -14.008 16.969 12.133 1 98.62 145 MET B O 1
ATOM 3496 N N . ASP B 1 146 ? -16.156 17.5 11.758 1 98.69 146 ASP B N 1
ATOM 3497 C CA . ASP B 1 146 ? -16.641 16.156 12.023 1 98.69 146 ASP B CA 1
ATOM 3498 C C . ASP B 1 146 ? -15.969 15.133 11.117 1 98.69 146 ASP B C 1
ATOM 3500 O O . ASP B 1 146 ? -15.633 14.031 11.555 1 98.69 146 ASP B O 1
ATOM 3504 N N . GLU B 1 147 ? -15.766 15.484 9.922 1 98.5 147 GLU B N 1
ATOM 3505 C CA . GLU B 1 147 ? -15.219 14.562 8.93 1 98.5 147 GLU B CA 1
ATOM 3506 C C . GLU B 1 147 ? -13.758 14.234 9.227 1 98.5 147 GLU B C 1
ATOM 3508 O O . GLU B 1 147 ? -13.234 13.227 8.75 1 98.5 147 GLU B O 1
ATOM 3513 N N . THR B 1 148 ? -13.055 15.094 9.969 1 98.75 148 THR B N 1
ATOM 3514 C CA . THR B 1 148 ? -11.688 14.773 10.367 1 98.75 148 THR B CA 1
ATOM 3515 C C . THR B 1 148 ? -11.68 13.641 11.391 1 98.75 148 THR B C 1
ATOM 3517 O O . THR B 1 148 ? -10.625 13.078 11.688 1 98.75 148 THR B O 1
ATOM 3520 N N . PHE B 1 149 ? -12.828 13.25 11.922 1 98.88 149 PHE B N 1
ATOM 3521 C CA . PHE B 1 149 ? -12.922 12.227 12.945 1 98.88 149 PHE B CA 1
ATOM 3522 C C . PHE B 1 149 ? -13.266 10.875 12.336 1 98.88 149 PHE B C 1
ATOM 3524 O O . PHE B 1 149 ? -13.383 9.875 13.047 1 98.88 149 PHE B O 1
ATOM 3531 N N . TYR B 1 150 ? -13.43 10.844 11.062 1 98.75 150 TYR B N 1
ATOM 3532 C CA . TYR B 1 150 ? -13.453 9.531 10.422 1 98.75 150 TYR B CA 1
ATOM 3533 C C . TYR B 1 150 ? -12.125 8.805 10.625 1 98.75 150 TYR B C 1
ATOM 3535 O O . TYR B 1 150 ? -11.055 9.398 10.484 1 98.75 150 TYR B O 1
ATOM 3543 N N . LEU B 1 151 ? -12.195 7.5 10.867 1 98.88 151 LEU B N 1
ATOM 3544 C CA . LEU B 1 151 ? -11 6.734 11.211 1 98.88 151 LEU B CA 1
ATOM 3545 C C . LEU B 1 151 ? -10.086 6.582 10 1 98.88 151 LEU B C 1
ATOM 3547 O O . LEU B 1 151 ? -8.922 6.211 10.141 1 98.88 151 LEU B O 1
ATOM 3551 N N . THR B 1 152 ? -10.555 6.938 8.781 1 98.62 152 THR B N 1
ATOM 3552 C CA . THR B 1 152 ? -9.703 6.945 7.602 1 98.62 152 THR B CA 1
ATOM 3553 C C . THR B 1 152 ? -8.672 8.07 7.688 1 98.62 152 THR B C 1
ATOM 3555 O O . THR B 1 152 ? -7.68 8.062 6.961 1 98.62 152 THR B O 1
ATOM 3558 N N . ASN B 1 153 ? -8.906 9.062 8.562 1 98.88 153 ASN B N 1
ATOM 3559 C CA . ASN B 1 153 ? -8.008 10.195 8.758 1 98.88 153 ASN B CA 1
ATOM 3560 C C . ASN B 1 153 ? -7.109 9.992 9.977 1 98.88 153 ASN B C 1
ATOM 3562 O O . ASN B 1 153 ? -6.402 10.914 10.391 1 98.88 153 ASN B O 1
ATOM 3566 N N . ILE B 1 154 ? -7.168 8.805 10.578 1 98.94 154 ILE B N 1
ATOM 3567 C CA . ILE B 1 154 ? -6.566 8.57 11.891 1 98.94 154 ILE B CA 1
ATOM 3568 C C . ILE B 1 154 ? -5.492 7.488 11.781 1 98.94 154 ILE B C 1
ATOM 3570 O O . ILE B 1 154 ? -5.637 6.535 11.008 1 98.94 154 ILE B O 1
ATOM 3574 N N . VAL B 1 155 ? -4.422 7.656 12.531 1 98.94 155 VAL B N 1
ATOM 3575 C CA . VAL B 1 155 ? -3.416 6.617 12.719 1 98.94 155 VAL B CA 1
ATOM 3576 C C . VAL B 1 155 ? -3.182 6.379 14.203 1 98.94 155 VAL B C 1
ATOM 3578 O O . VAL B 1 155 ? -3.346 7.293 15.016 1 98.94 155 VAL B O 1
ATOM 3581 N N . PRO B 1 156 ? -2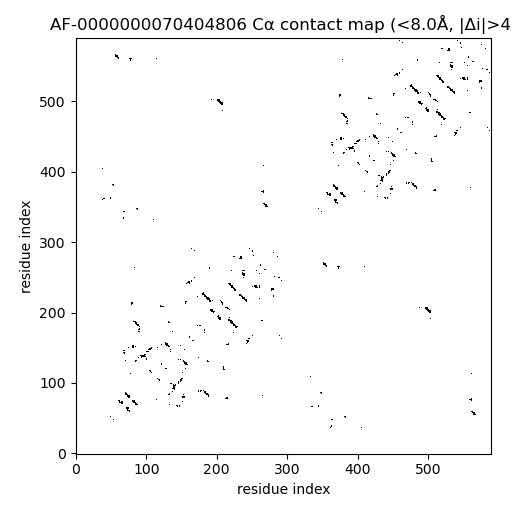.84 5.137 14.547 1 98.94 156 PRO B N 1
ATOM 3582 C CA . PRO B 1 156 ? -2.324 4.973 15.906 1 98.94 156 PRO B CA 1
ATOM 3583 C C . PRO B 1 156 ? -1.053 5.785 16.156 1 98.94 156 PRO B C 1
ATOM 3585 O O . PRO B 1 156 ? -0.066 5.625 15.43 1 98.94 156 PRO B O 1
ATOM 3588 N N . GLN B 1 157 ? -1.096 6.625 17.156 1 98.88 157 GLN B N 1
ATOM 3589 C CA . GLN B 1 157 ? 0.005 7.555 17.391 1 98.88 157 GLN B CA 1
ATOM 3590 C C . GLN B 1 157 ? 0.426 7.543 18.859 1 98.88 157 GLN B C 1
ATOM 3592 O O . GLN B 1 157 ? -0.415 7.41 19.75 1 98.88 157 GLN B O 1
ATOM 3597 N N . ASP B 1 158 ? 1.732 7.645 19.062 1 98.62 158 ASP B N 1
ATOM 3598 C CA . ASP B 1 158 ? 2.229 7.809 20.422 1 98.62 158 ASP B CA 1
ATOM 3599 C C . ASP B 1 158 ? 1.555 8.992 21.109 1 98.62 158 ASP B C 1
ATOM 3601 O O . ASP B 1 158 ? 1.478 10.086 20.547 1 98.62 158 ASP B O 1
ATOM 3605 N N . MET B 1 159 ? 1.177 8.805 22.328 1 97.69 159 MET B N 1
ATOM 3606 C CA . MET B 1 159 ? 0.373 9.789 23.031 1 97.69 159 MET B CA 1
ATOM 3607 C C . MET B 1 159 ? 1.18 11.055 23.297 1 97.69 159 MET B C 1
ATOM 3609 O O . MET B 1 159 ? 0.669 12.172 23.141 1 97.69 159 MET B O 1
ATOM 3613 N N . ASP B 1 160 ? 2.418 10.93 23.688 1 97.06 160 ASP B N 1
ATOM 3614 C CA . ASP B 1 160 ? 3.27 12.078 23.984 1 97.06 160 ASP B CA 1
ATOM 3615 C C . ASP B 1 160 ? 3.584 12.867 22.719 1 97.06 160 ASP B C 1
ATOM 3617 O O . ASP B 1 160 ? 3.641 14.102 22.75 1 97.06 160 ASP B O 1
ATOM 3621 N N . ASN B 1 161 ? 3.818 12.133 21.688 1 97.62 161 ASN B N 1
ATOM 3622 C CA . ASN B 1 161 ? 4.059 12.781 20.406 1 97.62 161 ASN B CA 1
ATOM 3623 C C . ASN B 1 161 ? 2.816 13.516 19.922 1 97.62 161 ASN B C 1
ATOM 3625 O O . ASN B 1 161 ? 2.902 14.672 19.5 1 97.62 161 ASN B O 1
ATOM 3629 N N . ASN B 1 162 ? 1.683 12.891 20 1 97.81 162 ASN B N 1
ATOM 3630 C CA . ASN B 1 162 ? 0.409 13.422 19.531 1 97.81 162 ASN B CA 1
ATOM 3631 C C . ASN B 1 162 ? 0.044 14.719 20.25 1 97.81 162 ASN B C 1
ATOM 3633 O O . ASN B 1 162 ? -0.349 15.695 19.609 1 97.81 162 ASN B O 1
ATOM 3637 N N . ALA B 1 163 ? 0.237 14.75 21.531 1 95.69 163 ALA B N 1
ATOM 3638 C CA . ALA B 1 163 ? -0.13 15.898 22.344 1 95.69 163 ALA B CA 1
ATOM 3639 C C . ALA B 1 163 ? 1.033 16.891 22.453 1 95.69 163 ALA B C 1
ATOM 3641 O O . ALA B 1 163 ? 0.881 17.969 23.016 1 95.69 163 ALA B O 1
ATOM 3642 N N . GLY B 1 164 ? 2.209 16.516 21.953 1 95.06 164 GLY B N 1
ATOM 3643 C CA . GLY B 1 164 ? 3.412 17.312 22.109 1 95.06 164 GLY B CA 1
ATOM 3644 C C . GLY B 1 164 ? 3.959 17.828 20.781 1 95.06 164 GLY B C 1
ATOM 3645 O O . GLY B 1 164 ? 3.459 18.797 20.234 1 95.06 164 GLY B O 1
ATOM 3646 N N . PHE B 1 165 ? 4.984 17.141 20.344 1 96.19 165 PHE B N 1
ATOM 3647 C CA . PHE B 1 165 ? 5.727 17.609 19.188 1 96.19 165 PHE B CA 1
ATOM 3648 C C . PHE B 1 165 ? 4.816 17.719 17.969 1 96.19 165 PHE B C 1
ATOM 3650 O O . PHE B 1 165 ? 4.816 18.734 17.281 1 96.19 165 PHE B O 1
ATOM 3657 N N . TRP B 1 166 ? 4.031 16.688 17.688 1 97.75 166 TRP B N 1
ATOM 3658 C CA . TRP B 1 166 ? 3.158 16.688 16.516 1 97.75 166 TRP B CA 1
ATOM 3659 C C . TRP B 1 166 ? 2.105 17.781 16.625 1 97.75 166 TRP B C 1
ATOM 3661 O O . TRP B 1 166 ? 1.805 18.453 15.625 1 97.75 166 TRP B O 1
ATOM 3671 N N . ASN B 1 167 ? 1.556 17.953 17.766 1 96.62 167 ASN B N 1
ATOM 3672 C CA . ASN B 1 167 ? 0.599 19.031 17.984 1 96.62 167 ASN B CA 1
ATOM 3673 C C . ASN B 1 167 ? 1.219 20.391 17.703 1 96.62 167 ASN B C 1
ATOM 3675 O O . ASN B 1 167 ? 0.576 21.266 17.125 1 96.62 167 ASN B O 1
ATOM 3679 N N . ARG B 1 168 ? 2.42 20.594 18.141 1 96.56 168 ARG B N 1
ATOM 3680 C CA . ARG B 1 168 ? 3.115 21.844 17.891 1 96.56 168 ARG B CA 1
ATOM 3681 C C . ARG B 1 168 ? 3.383 22.031 16.406 1 96.56 168 ARG B C 1
ATOM 3683 O O . ARG B 1 168 ? 3.326 23.156 15.891 1 96.56 168 ARG B O 1
ATOM 3690 N N . LEU B 1 169 ? 3.693 20.953 15.766 1 97.62 169 LEU B N 1
ATOM 3691 C CA . LEU B 1 169 ? 3.873 21.016 14.32 1 97.62 169 LEU B CA 1
ATOM 3692 C C . LEU B 1 169 ? 2.578 21.406 13.625 1 97.62 169 LEU B C 1
ATOM 3694 O O . LEU B 1 169 ? 2.596 22.219 12.688 1 97.62 169 LEU B O 1
ATOM 3698 N N . GLU B 1 170 ? 1.442 20.875 14.062 1 97.25 170 GLU B N 1
ATOM 3699 C CA . GLU B 1 170 ? 0.136 21.25 13.531 1 97.25 170 GLU B CA 1
ATOM 3700 C C . GLU B 1 170 ? -0.156 22.734 13.766 1 97.25 170 GLU B C 1
ATOM 3702 O O . GLU B 1 170 ? -0.641 23.422 12.867 1 97.25 170 GLU B O 1
ATOM 3707 N N . SER B 1 171 ? 0.14 23.172 14.922 1 96.44 171 SER B N 1
ATOM 3708 C CA . SER B 1 171 ? -0.047 24.578 15.258 1 96.44 171 SER B CA 1
ATOM 3709 C C . SER B 1 171 ? 0.82 25.484 14.375 1 96.44 171 SER B C 1
ATOM 3711 O O . SER B 1 171 ? 0.376 26.547 13.938 1 96.44 171 SER B O 1
ATOM 3713 N N . TYR B 1 172 ? 1.996 25.047 14.211 1 97.25 172 TYR B N 1
ATOM 3714 C CA . TYR B 1 172 ? 2.902 25.797 13.344 1 97.25 172 TYR B CA 1
ATOM 3715 C C . TYR B 1 172 ? 2.303 25.984 11.961 1 97.25 172 TYR B C 1
ATOM 3717 O O . TYR B 1 172 ? 2.359 27.078 11.391 1 97.25 172 TYR B O 1
ATOM 3725 N N . CYS B 1 173 ? 1.732 24.922 11.391 1 98 173 CYS B N 1
ATOM 3726 C CA . CYS B 1 173 ? 1.1 25 10.078 1 98 173 CYS B CA 1
ATOM 3727 C C . CYS B 1 173 ? -0.014 26.047 10.078 1 98 173 CYS B C 1
ATOM 3729 O O . CYS B 1 173 ? -0.132 26.844 9.141 1 98 173 CYS B O 1
ATOM 3731 N N . ARG B 1 174 ? -0.834 26.078 11.086 1 97.31 174 ARG B N 1
ATOM 3732 C CA . ARG B 1 174 ? -1.894 27.078 11.188 1 97.31 174 ARG B CA 1
ATOM 3733 C C . ARG B 1 174 ? -1.312 28.484 11.273 1 97.31 174 ARG B C 1
ATOM 3735 O O . ARG B 1 174 ? -1.834 29.422 10.664 1 97.31 174 ARG B O 1
ATOM 3742 N N . ASP B 1 175 ? -0.23 28.609 12.023 1 96.56 175 ASP B N 1
ATOM 3743 C CA . ASP B 1 175 ? 0.41 29.906 12.188 1 96.56 175 ASP B CA 1
ATOM 3744 C C . ASP B 1 175 ? 0.932 30.438 10.852 1 96.56 175 ASP B C 1
ATOM 3746 O O . ASP B 1 175 ? 0.952 31.641 10.617 1 96.56 175 ASP B O 1
ATOM 3750 N N . LEU B 1 176 ? 1.351 29.547 10.016 1 97.69 176 LEU B N 1
ATOM 3751 C CA . LEU B 1 176 ? 1.859 29.938 8.703 1 97.69 176 LEU B CA 1
ATOM 3752 C C . LEU B 1 176 ? 0.793 30.688 7.906 1 97.69 176 LEU B C 1
ATOM 3754 O O . LEU B 1 176 ? 1.115 31.516 7.062 1 97.69 176 LEU B O 1
ATOM 3758 N N . THR B 1 177 ? -0.492 30.406 8.141 1 97.38 177 THR B N 1
ATOM 3759 C CA . THR B 1 177 ? -1.576 31.016 7.383 1 97.38 177 THR B CA 1
ATOM 3760 C C . THR B 1 177 ? -1.662 32.5 7.672 1 97.38 177 THR B C 1
ATOM 3762 O O . THR B 1 177 ? -2.309 33.25 6.934 1 97.38 177 THR B O 1
ATOM 3765 N N . GLN B 1 178 ? -1.066 32.938 8.758 1 96.06 178 GLN B N 1
ATOM 3766 C CA . GLN B 1 178 ? -1.027 34.375 9.078 1 96.06 178 GLN B CA 1
ATOM 3767 C C . GLN B 1 178 ? -0.027 35.125 8.195 1 96.06 178 GLN B C 1
ATOM 3769 O O . GLN B 1 178 ? -0.113 36.344 8.039 1 96.06 178 GLN B O 1
ATOM 3774 N N . ARG B 1 179 ? 0.887 34.406 7.621 1 96 179 ARG B N 1
ATOM 3775 C CA . ARG B 1 179 ? 1.976 35.031 6.867 1 96 179 ARG B CA 1
ATOM 3776 C C . ARG B 1 179 ? 1.886 34.656 5.387 1 96 179 ARG B C 1
ATOM 3778 O O . ARG B 1 179 ? 2.453 35.375 4.543 1 96 179 ARG B O 1
ATOM 3785 N N . PHE B 1 180 ? 1.197 33.594 5.074 1 97.12 180 PHE B N 1
ATOM 3786 C CA . PHE B 1 180 ? 1.082 33.125 3.695 1 97.12 180 PHE B CA 1
ATOM 3787 C C . PHE B 1 180 ? -0.381 33.031 3.277 1 97.12 180 PHE B C 1
ATOM 3789 O O . PHE B 1 180 ? -1.261 32.844 4.121 1 97.12 180 PHE B O 1
ATOM 3796 N N . ASP B 1 181 ? -0.685 33.094 1.91 1 96.19 181 ASP B N 1
ATOM 3797 C CA . ASP B 1 181 ? -2.039 33.094 1.363 1 96.19 181 ASP B CA 1
ATOM 3798 C C . ASP B 1 181 ? -2.695 31.734 1.545 1 96.19 181 ASP B C 1
ATOM 3800 O O . ASP B 1 181 ? -3.916 31.641 1.702 1 96.19 181 ASP B O 1
ATOM 3804 N N . GLY B 1 182 ? -1.896 30.734 1.421 1 96.88 182 GLY B N 1
ATOM 3805 C CA . GLY B 1 182 ? -2.328 29.359 1.53 1 96.88 182 GLY B CA 1
ATOM 3806 C C . GLY B 1 182 ? -1.213 28.406 1.946 1 96.88 182 GLY B C 1
ATOM 3807 O O . GLY B 1 182 ? -0.04 28.672 1.665 1 96.88 182 GLY B O 1
ATOM 3808 N N . VAL B 1 183 ? -1.622 27.453 2.688 1 98.19 183 VAL B N 1
ATOM 3809 C CA . VAL B 1 183 ? -0.707 26.406 3.125 1 98.19 183 VAL B CA 1
ATOM 3810 C C . VAL B 1 183 ? -1.239 25.031 2.695 1 98.19 183 VAL B C 1
ATOM 3812 O O . VAL B 1 183 ? -2.264 24.578 3.203 1 98.19 183 VAL B O 1
ATOM 3815 N N . GLN B 1 184 ? -0.597 24.422 1.742 1 98 184 GLN B N 1
ATOM 3816 C CA . GLN B 1 184 ? -0.917 23.062 1.358 1 98 184 GLN B CA 1
ATOM 3817 C C . GLN B 1 184 ? -0.141 22.047 2.207 1 98 184 GLN B C 1
ATOM 3819 O O . GLN B 1 184 ? 1.077 22.172 2.359 1 98 184 GLN B O 1
ATOM 3824 N N . ILE B 1 185 ? -0.894 21.125 2.713 1 98.75 185 ILE B N 1
ATOM 3825 C CA . ILE B 1 185 ? -0.298 20.156 3.635 1 98.75 185 ILE B CA 1
ATOM 3826 C C . ILE B 1 185 ? -0.618 18.734 3.176 1 98.75 185 ILE B C 1
ATOM 3828 O O . ILE B 1 185 ? -1.759 18.438 2.818 1 98.75 185 ILE B O 1
ATOM 3832 N N . LEU B 1 186 ? 0.381 17.922 3.127 1 98.81 186 LEU B N 1
ATOM 3833 C CA . LEU B 1 186 ? 0.217 16.469 3.012 1 98.81 186 LEU B CA 1
ATOM 3834 C C . LEU B 1 186 ? 0.827 15.758 4.211 1 98.81 186 LEU B C 1
ATOM 3836 O O . LEU B 1 186 ? 1.97 16.031 4.586 1 98.81 186 LEU B O 1
ATOM 3840 N N . SER B 1 187 ? 0.072 14.914 4.82 1 98.88 187 SER B N 1
ATOM 3841 C CA . SER B 1 187 ? 0.54 14.148 5.973 1 98.88 187 SER B CA 1
ATOM 3842 C C . SER B 1 187 ? 0.177 12.672 5.836 1 98.88 187 SER B C 1
ATOM 3844 O O . SER B 1 187 ? -0.783 12.32 5.145 1 98.88 187 SER B O 1
ATOM 3846 N N . GLY B 1 188 ? 0.932 11.836 6.508 1 98.88 188 GLY B N 1
ATOM 3847 C CA . GLY B 1 188 ? 0.641 10.406 6.508 1 98.88 188 GLY B CA 1
ATOM 3848 C C . GLY B 1 188 ? 1.637 9.594 7.309 1 98.88 188 GLY B C 1
ATOM 3849 O O . GLY B 1 188 ? 2.572 10.148 7.891 1 98.88 188 GLY B O 1
ATOM 3850 N N . PRO B 1 189 ? 1.341 8.32 7.395 1 98.94 189 PRO B N 1
ATOM 3851 C CA . PRO B 1 189 ? 2.201 7.375 8.109 1 98.94 189 PRO B CA 1
ATOM 3852 C C . PRO B 1 189 ? 3.297 6.785 7.227 1 98.94 189 PRO B C 1
ATOM 3854 O O . PRO B 1 189 ? 3.197 6.836 6 1 98.94 189 PRO B O 1
ATOM 3857 N N . LEU B 1 190 ? 4.328 6.32 7.879 1 98.88 190 LEU B N 1
ATOM 3858 C CA . LEU B 1 190 ? 5.391 5.535 7.262 1 98.88 190 LEU B CA 1
ATOM 3859 C C . LEU B 1 190 ? 5.734 4.32 8.117 1 98.88 190 LEU B C 1
ATOM 3861 O O . LEU B 1 190 ? 5.684 4.387 9.344 1 98.88 190 LEU B O 1
ATOM 3865 N N . THR B 1 191 ? 6.051 3.23 7.5 1 98.69 191 THR B N 1
ATOM 3866 C CA . THR B 1 191 ? 6.723 2.1 8.133 1 98.69 191 THR B CA 1
ATOM 3867 C C . THR B 1 191 ? 8.133 1.921 7.566 1 98.69 191 THR B C 1
ATOM 3869 O O . THR B 1 191 ? 8.297 1.403 6.457 1 98.69 191 THR B O 1
ATOM 3872 N N . LEU B 1 192 ? 9.078 2.363 8.344 1 98.75 192 LEU B N 1
ATOM 3873 C CA . LEU B 1 192 ? 10.469 2.396 7.906 1 98.75 192 LEU B CA 1
ATOM 3874 C C . LEU B 1 192 ? 11.305 1.399 8.695 1 98.75 192 LEU B C 1
ATOM 3876 O O . LEU B 1 192 ? 10.914 0.976 9.781 1 98.75 192 LEU B O 1
ATOM 3880 N N . PRO B 1 193 ? 12.445 1 8.094 1 98.44 193 PRO B N 1
ATOM 3881 C CA . PRO B 1 193 ? 13.375 0.195 8.898 1 98.44 193 PRO B CA 1
ATOM 3882 C C . PRO B 1 193 ? 13.852 0.926 10.148 1 98.44 193 PRO B C 1
ATOM 3884 O O . PRO B 1 193 ? 14.289 2.08 10.062 1 98.44 193 PRO B O 1
ATOM 3887 N N . THR B 1 194 ? 13.734 0.188 11.266 1 97.56 194 THR B N 1
ATOM 3888 C CA . THR B 1 194 ? 14.109 0.824 12.523 1 97.56 194 THR B CA 1
ATOM 3889 C C . THR B 1 194 ? 15.094 -0.048 13.305 1 97.56 194 THR B C 1
ATOM 3891 O O . THR B 1 194 ? 15.617 0.371 14.336 1 97.56 194 THR B O 1
ATOM 3894 N N . GLN B 1 195 ? 15.281 -1.237 12.836 1 96.94 195 GLN B N 1
ATOM 3895 C CA . GLN B 1 195 ? 16.156 -2.186 13.508 1 96.94 195 GLN B CA 1
ATOM 3896 C C . GLN B 1 195 ? 17.078 -2.885 12.516 1 96.94 195 GLN B C 1
ATOM 3898 O O . GLN B 1 195 ? 16.859 -2.816 11.305 1 96.94 195 GLN B O 1
ATOM 3903 N N . THR B 1 196 ? 18.141 -3.43 13.055 1 96.69 196 THR B N 1
ATOM 3904 C CA . THR B 1 196 ? 19.062 -4.27 12.305 1 96.69 196 THR B CA 1
ATOM 3905 C C . THR B 1 196 ? 19.266 -5.609 13.008 1 96.69 196 THR B C 1
ATOM 3907 O O . THR B 1 196 ? 19.438 -5.656 14.227 1 96.69 196 THR B O 1
ATOM 3910 N N . ASP B 1 197 ? 19.188 -6.648 12.211 1 93.88 197 ASP B N 1
ATOM 3911 C CA . ASP B 1 197 ? 19.406 -7.953 12.828 1 93.88 197 ASP B CA 1
ATOM 3912 C C . ASP B 1 197 ? 20.891 -8.219 13.039 1 93.88 197 ASP B C 1
ATOM 3914 O O . ASP B 1 197 ? 21.734 -7.402 12.664 1 93.88 197 ASP B O 1
ATOM 3918 N N . PRO B 1 198 ? 21.219 -9.328 13.68 1 92.81 198 PRO B N 1
ATOM 3919 C CA . PRO B 1 198 ? 22.625 -9.617 13.992 1 92.81 198 PRO B CA 1
ATOM 3920 C C . PRO B 1 198 ? 23.484 -9.758 12.734 1 92.81 198 PRO B C 1
ATOM 3922 O O . PRO B 1 198 ? 24.688 -9.547 12.789 1 92.81 198 PRO B O 1
ATOM 3925 N N . GLN B 1 199 ? 22.906 -10.102 11.656 1 91.62 199 GLN B N 1
ATOM 3926 C CA . GLN B 1 199 ? 23.656 -10.281 10.414 1 91.62 199 GLN B CA 1
ATOM 3927 C C . GLN B 1 199 ? 23.75 -8.977 9.633 1 91.62 199 GLN B C 1
ATOM 3929 O O . GLN B 1 199 ? 24.297 -8.945 8.531 1 91.62 199 GLN B O 1
ATOM 3934 N N . GLY B 1 200 ? 23.156 -7.891 10.156 1 93.19 200 GLY B N 1
ATOM 3935 C CA . GLY B 1 200 ? 23.266 -6.574 9.555 1 93.19 200 GLY B CA 1
ATOM 3936 C C . GLY B 1 200 ? 22.125 -6.246 8.617 1 93.19 200 GLY B C 1
ATOM 3937 O O . GLY B 1 200 ? 22.141 -5.215 7.941 1 93.19 200 GLY B O 1
ATOM 3938 N N . GLN B 1 201 ? 21.219 -7.078 8.656 1 95.25 201 GLN B N 1
ATOM 3939 C CA . GLN B 1 201 ? 20.062 -6.844 7.789 1 95.25 201 GLN B CA 1
ATOM 3940 C C . GLN B 1 201 ? 19.078 -5.867 8.43 1 95.25 201 GLN B C 1
ATOM 3942 O O . GLN B 1 201 ? 18.703 -6.031 9.594 1 95.25 201 GLN B O 1
ATOM 3947 N N . LYS B 1 202 ? 18.672 -4.844 7.656 1 98.19 202 LYS B N 1
ATOM 3948 C CA . LYS B 1 202 ? 17.688 -3.879 8.133 1 98.19 202 LYS B CA 1
ATOM 3949 C C . LYS B 1 202 ? 16.297 -4.52 8.25 1 98.19 202 LYS B C 1
ATOM 3951 O O . LYS B 1 202 ? 15.898 -5.297 7.383 1 98.19 202 LYS B O 1
ATOM 3956 N N . LEU B 1 203 ? 15.594 -4.168 9.367 1 98.69 203 LEU B N 1
ATOM 3957 C CA . LEU B 1 203 ? 14.273 -4.734 9.633 1 98.69 203 LEU B CA 1
ATOM 3958 C C . LEU B 1 203 ? 13.234 -3.631 9.797 1 98.69 203 LEU B C 1
ATOM 3960 O O . LEU B 1 203 ? 13.5 -2.611 10.438 1 98.69 203 LEU B O 1
ATOM 3964 N N . VAL B 1 204 ? 12.117 -3.807 9.172 1 98.81 204 VAL B N 1
ATOM 3965 C CA . VAL B 1 204 ? 10.922 -3.047 9.5 1 98.81 204 VAL B CA 1
ATOM 3966 C C . VAL B 1 204 ? 10.125 -3.773 10.578 1 98.81 204 VAL B C 1
ATOM 3968 O O . VAL B 1 204 ? 9.797 -4.953 10.43 1 98.81 204 VAL B O 1
ATOM 3971 N N . VAL B 1 205 ? 9.852 -3.078 11.688 1 98.62 205 VAL B N 1
ATOM 3972 C CA . VAL B 1 205 ? 9.125 -3.637 12.82 1 98.62 205 VAL B CA 1
ATOM 3973 C C . VAL B 1 205 ? 8.039 -2.658 13.273 1 98.62 205 VAL B C 1
ATOM 3975 O O . VAL B 1 205 ? 8.336 -1.512 13.617 1 98.62 205 VAL B O 1
ATOM 3978 N N . TYR B 1 206 ? 6.812 -3.096 13.297 1 98.69 206 TYR B N 1
ATOM 3979 C CA . TYR B 1 206 ? 5.75 -2.242 13.812 1 98.69 206 TYR B CA 1
ATOM 3980 C C . TYR B 1 206 ? 4.613 -3.076 14.391 1 98.69 206 TYR B C 1
ATOM 3982 O O . TYR B 1 206 ? 4.34 -4.18 13.906 1 98.69 206 TYR B O 1
ATOM 3990 N N . PRO B 1 207 ? 3.93 -2.592 15.422 1 98.56 207 PRO B N 1
ATOM 3991 C CA . PRO B 1 207 ? 2.771 -3.299 15.969 1 98.56 207 PRO B CA 1
ATOM 3992 C C . PRO B 1 207 ? 1.511 -3.109 15.133 1 98.56 207 PRO B C 1
ATOM 3994 O O . PRO B 1 207 ? 1.448 -2.201 14.297 1 98.56 207 PRO B O 1
ATOM 3997 N N . VAL B 1 208 ? 0.595 -4.004 15.297 1 98.81 208 VAL B N 1
ATOM 3998 C CA . VAL B 1 208 ? -0.781 -3.82 14.844 1 98.81 208 VAL B CA 1
ATOM 3999 C C . VAL B 1 208 ? -1.727 -3.867 16.047 1 98.81 208 VAL B C 1
ATOM 4001 O O . VAL B 1 208 ? -1.457 -4.562 17.031 1 98.81 208 VAL B O 1
ATOM 4004 N N . ILE B 1 209 ? -2.84 -3.127 15.938 1 98.69 209 ILE B N 1
ATOM 4005 C CA . ILE B 1 209 ? -3.691 -3.029 17.109 1 98.69 209 ILE B CA 1
ATOM 4006 C C . ILE B 1 209 ? -5.105 -3.492 16.766 1 98.69 209 ILE B C 1
ATOM 4008 O O . ILE B 1 209 ? -5.586 -3.27 15.656 1 98.69 209 ILE B O 1
ATOM 4012 N N . GLY B 1 210 ? -5.797 -4.16 17.766 1 97.81 210 GLY B N 1
ATOM 4013 C CA . GLY B 1 210 ? -7.207 -4.5 17.703 1 97.81 210 GLY B CA 1
ATOM 4014 C C . GLY B 1 210 ? -7.496 -5.699 16.812 1 97.81 210 GLY B C 1
ATOM 4015 O O . GLY B 1 210 ? -6.574 -6.312 16.281 1 97.81 210 GLY B O 1
ATOM 4016 N N . PRO B 1 211 ? -8.844 -5.988 16.75 1 96.62 211 PRO B N 1
ATOM 4017 C CA . PRO B 1 211 ? -9.258 -7.168 15.984 1 96.62 211 PRO B CA 1
ATOM 4018 C C . PRO B 1 211 ? -8.992 -7.027 14.484 1 96.62 211 PRO B C 1
ATOM 4020 O O . PRO B 1 211 ? -8.812 -8.031 13.789 1 96.62 211 PRO B O 1
ATOM 4023 N N . ASN B 1 212 ? -8.891 -5.762 14.039 1 97.88 212 ASN B N 1
ATOM 4024 C CA . ASN B 1 212 ? -8.688 -5.547 12.609 1 97.88 212 ASN B CA 1
ATOM 4025 C C . ASN B 1 212 ? -7.223 -5.293 12.281 1 97.88 212 ASN B C 1
ATOM 4027 O O . ASN B 1 212 ? -6.875 -5.023 11.125 1 97.88 212 ASN B O 1
ATOM 4031 N N . GLU B 1 213 ? -6.402 -5.312 13.258 1 98.06 213 GLU B N 1
ATOM 4032 C CA . GLU B 1 213 ? -4.957 -5.223 13.094 1 98.06 213 GLU B CA 1
ATOM 4033 C C . GLU B 1 213 ? -4.559 -3.938 12.367 1 98.06 213 GLU B C 1
ATOM 4035 O O . GLU B 1 213 ? -3.816 -3.977 11.383 1 98.06 213 GLU B O 1
ATOM 4040 N N . VAL B 1 214 ? -5.004 -2.797 12.93 1 98.88 214 VAL B N 1
ATOM 4041 C CA . VAL B 1 214 ? -4.617 -1.495 12.391 1 98.88 214 VAL B CA 1
ATOM 4042 C C . VAL B 1 214 ? -3.121 -1.275 12.602 1 98.88 214 VAL B C 1
ATOM 4044 O O . VAL B 1 214 ? -2.609 -1.442 13.711 1 98.88 214 VAL B O 1
ATOM 4047 N N . ALA B 1 215 ? -2.428 -0.903 11.594 1 98.94 215 ALA B N 1
ATOM 4048 C CA . ALA B 1 215 ? -0.975 -0.766 11.648 1 98.94 215 ALA B CA 1
ATOM 4049 C C . ALA B 1 215 ? -0.57 0.478 12.438 1 98.94 215 ALA B C 1
ATOM 4051 O O . ALA B 1 215 ? -1.109 1.564 12.211 1 98.94 215 ALA B O 1
ATOM 4052 N N . VAL B 1 216 ? 0.373 0.324 13.297 1 98.94 216 VAL B N 1
ATOM 4053 C CA . VAL B 1 216 ? 1.004 1.452 13.969 1 98.94 216 VAL B CA 1
ATOM 4054 C C . VAL B 1 216 ? 2.236 1.901 13.188 1 98.94 216 VAL B C 1
ATOM 4056 O O . VAL B 1 216 ? 3.211 1.156 13.07 1 98.94 216 VAL B O 1
ATOM 4059 N N . PRO B 1 217 ? 2.166 3.104 12.68 1 98.88 217 PRO B N 1
ATOM 4060 C CA . PRO B 1 217 ? 3.32 3.523 11.883 1 98.88 217 PRO B CA 1
ATOM 4061 C C . PRO B 1 217 ? 4.574 3.74 12.727 1 98.88 217 PRO B C 1
ATOM 4063 O O . PRO B 1 217 ? 4.48 4.16 13.883 1 98.88 217 PRO B O 1
ATOM 4066 N N . THR B 1 218 ? 5.738 3.535 12.117 1 98.88 218 THR B N 1
ATOM 4067 C CA . THR B 1 218 ? 7 3.822 12.789 1 98.88 218 THR B CA 1
ATOM 4068 C C . THR B 1 218 ? 7.301 5.32 12.758 1 98.88 218 THR B C 1
ATOM 4070 O O . THR B 1 218 ? 7.98 5.84 13.648 1 98.88 218 THR B O 1
ATOM 4073 N N . HIS B 1 219 ? 6.875 5.953 11.742 1 98.94 219 HIS B N 1
ATOM 4074 C CA . HIS B 1 219 ? 7.09 7.379 11.523 1 98.94 219 HIS B CA 1
ATOM 4075 C C . HIS B 1 219 ? 5.848 8.047 10.945 1 98.94 219 HIS B C 1
ATOM 4077 O O . HIS B 1 219 ? 4.93 7.359 10.484 1 98.94 219 HIS B O 1
ATOM 4083 N N . LEU B 1 220 ? 5.828 9.305 10.984 1 98.94 220 LEU B N 1
ATOM 4084 C CA . LEU B 1 220 ? 4.863 10.164 10.305 1 98.94 220 LEU B CA 1
ATOM 4085 C C . LEU B 1 220 ? 5.574 11.195 9.438 1 98.94 220 LEU B C 1
ATOM 4087 O O . LEU B 1 220 ? 6.688 11.617 9.758 1 98.94 220 LEU B O 1
ATOM 4091 N N . TYR B 1 221 ? 4.93 11.57 8.359 1 98.94 221 TYR B N 1
ATOM 4092 C CA . TYR B 1 221 ? 5.512 12.625 7.543 1 98.94 221 TYR B CA 1
ATOM 4093 C C . TYR B 1 221 ? 4.531 13.781 7.355 1 98.94 221 TYR B C 1
ATOM 4095 O O . TYR B 1 221 ? 3.322 13.602 7.512 1 98.94 221 TYR B O 1
ATOM 4103 N N . LYS B 1 222 ? 5.055 14.906 7.098 1 98.88 222 LYS B N 1
ATOM 4104 C CA . LYS B 1 222 ? 4.297 16.094 6.742 1 98.88 222 LYS B CA 1
ATOM 4105 C C . LYS B 1 222 ? 5.039 16.938 5.699 1 98.88 222 LYS B C 1
ATOM 4107 O O . LYS B 1 222 ? 6.223 17.234 5.867 1 98.88 222 LYS B O 1
ATOM 4112 N N . ILE B 1 223 ? 4.391 17.234 4.621 1 98.81 223 ILE B N 1
ATOM 4113 C CA . ILE B 1 223 ? 4.859 18.141 3.586 1 98.81 223 ILE B CA 1
ATOM 4114 C C . ILE B 1 223 ? 4.074 19.453 3.658 1 98.81 223 ILE B C 1
ATOM 4116 O O . ILE B 1 223 ? 2.842 19.438 3.666 1 98.81 223 ILE B O 1
ATOM 4120 N N . ILE B 1 224 ? 4.816 20.531 3.738 1 98.62 224 ILE B N 1
ATOM 4121 C CA . ILE B 1 224 ? 4.199 21.844 3.863 1 98.62 224 ILE B CA 1
ATOM 4122 C C . ILE B 1 224 ? 4.629 22.719 2.693 1 98.62 224 ILE B C 1
ATOM 4124 O O . ILE B 1 224 ? 5.812 23.031 2.545 1 98.62 224 ILE B O 1
ATOM 4128 N N . LEU B 1 225 ? 3.707 23.094 1.851 1 98.06 225 LEU B N 1
ATOM 4129 C CA . LEU B 1 225 ? 3.914 24.031 0.741 1 98.06 225 LEU B CA 1
ATOM 4130 C C . LEU B 1 225 ? 3.168 25.328 0.976 1 98.06 225 LEU B C 1
ATOM 4132 O O . LEU B 1 225 ? 1.942 25.344 1.117 1 98.06 225 LEU B O 1
ATOM 4136 N N . VAL B 1 226 ? 3.918 26.438 1.022 1 97.69 226 VAL B N 1
ATOM 4137 C CA . VAL B 1 226 ? 3.277 27.719 1.281 1 97.69 226 VAL B CA 1
ATOM 4138 C C . VAL B 1 226 ? 3.191 28.531 -0.015 1 97.69 226 VAL B C 1
ATOM 4140 O O . VAL B 1 226 ? 4.02 28.359 -0.913 1 97.69 226 VAL B O 1
ATOM 4143 N N . GLU B 1 227 ? 2.174 29.281 -0.049 1 96.06 227 GLU B N 1
ATOM 4144 C CA . GLU B 1 227 ? 1.903 30.109 -1.219 1 96.06 227 GLU B CA 1
ATOM 4145 C C . GLU B 1 227 ? 2.021 31.594 -0.881 1 96.06 227 GLU B C 1
ATOM 4147 O O . GLU B 1 227 ? 1.534 32.031 0.159 1 96.06 227 GLU B O 1
ATOM 4152 N N . SER B 1 228 ? 2.742 32.281 -1.676 1 94.56 228 SER B N 1
ATOM 4153 C CA . SER B 1 228 ? 2.816 33.75 -1.635 1 94.56 228 SER B CA 1
ATOM 4154 C C . SER B 1 228 ? 2.33 34.344 -2.943 1 94.56 228 SER B C 1
ATOM 4156 O O . SER B 1 228 ? 2.779 33.969 -4.023 1 94.56 228 SER B O 1
ATOM 4158 N N . ASN B 1 229 ? 1.45 35.312 -2.822 1 93.81 229 ASN B N 1
ATOM 4159 C CA . ASN B 1 229 ? 0.852 35.938 -3.984 1 93.81 229 ASN B CA 1
ATOM 4160 C C . ASN B 1 229 ? 0.203 34.938 -4.922 1 93.81 229 ASN B C 1
ATOM 4162 O O . ASN B 1 229 ? 0.406 35 -6.137 1 93.81 229 ASN B O 1
ATOM 4166 N N . GLY B 1 230 ? -0.297 33.938 -4.352 1 88.88 230 GLY B N 1
ATOM 4167 C CA . GLY B 1 230 ? -1.085 32.969 -5.082 1 88.88 230 GLY B CA 1
ATOM 4168 C C . GLY B 1 230 ? -0.239 31.891 -5.746 1 88.88 230 GLY B C 1
ATOM 4169 O O . GLY B 1 230 ? -0.761 31.047 -6.473 1 88.88 230 GLY B O 1
ATOM 4170 N N . THR B 1 231 ? 1.053 31.938 -5.496 1 92.62 231 THR B N 1
ATOM 4171 C CA . THR B 1 231 ? 1.946 30.969 -6.129 1 92.62 231 THR B CA 1
ATOM 4172 C C . THR B 1 231 ? 2.777 30.234 -5.078 1 92.62 231 THR B C 1
ATOM 4174 O O . THR B 1 231 ? 3.066 30.781 -4.016 1 92.62 231 THR B O 1
ATOM 4177 N N . PRO B 1 232 ? 3.145 29.031 -5.41 1 95.69 232 PRO B N 1
ATOM 4178 C CA . PRO B 1 232 ? 4.023 28.328 -4.477 1 95.69 232 PRO B CA 1
ATOM 4179 C C . PRO B 1 232 ? 5.355 29.047 -4.262 1 95.69 232 PRO B C 1
ATOM 4181 O O . PRO B 1 232 ? 5.988 29.484 -5.227 1 95.69 232 PRO B O 1
ATOM 4184 N N . SER B 1 233 ? 5.777 29.141 -3.014 1 95.62 233 SER B N 1
ATOM 4185 C CA . SER B 1 233 ? 6.965 29.938 -2.754 1 95.62 233 SER B CA 1
ATOM 4186 C C . SER B 1 233 ? 8.008 29.156 -1.975 1 95.62 233 SER B C 1
ATOM 4188 O O . SER B 1 233 ? 9.211 29.328 -2.182 1 95.62 233 SER B O 1
ATOM 4190 N N . ALA B 1 234 ? 7.547 28.297 -1.053 1 97.31 234 ALA B N 1
ATOM 4191 C CA . ALA B 1 234 ? 8.492 27.516 -0.252 1 97.31 234 ALA B CA 1
ATOM 4192 C C . ALA B 1 234 ? 7.887 26.172 0.15 1 97.31 234 ALA B C 1
ATOM 4194 O O . ALA B 1 234 ? 6.664 26.031 0.206 1 97.31 234 ALA B O 1
ATOM 4195 N N . ILE B 1 235 ? 8.805 25.203 0.403 1 97.81 235 ILE B N 1
ATOM 4196 C CA . ILE B 1 235 ? 8.375 23.859 0.763 1 97.81 235 ILE B CA 1
ATOM 4197 C C . ILE B 1 235 ? 9.242 23.328 1.896 1 97.81 235 ILE B C 1
ATOM 4199 O O . ILE B 1 235 ? 10.445 23.609 1.952 1 97.81 235 ILE B O 1
ATOM 4203 N N . GLY B 1 236 ? 8.625 22.75 2.838 1 98.06 236 GLY B N 1
ATOM 4204 C CA . GLY B 1 236 ? 9.273 21.984 3.895 1 98.06 236 GLY B CA 1
ATOM 4205 C C . GLY B 1 236 ? 8.734 20.578 4.031 1 98.06 236 GLY B C 1
ATOM 4206 O O . GLY B 1 236 ? 7.523 20.359 3.984 1 98.06 236 GLY B O 1
ATOM 4207 N N . CYS B 1 237 ? 9.625 19.578 4.129 1 98.62 237 CYS B N 1
ATOM 4208 C CA . CYS B 1 237 ? 9.258 18.188 4.316 1 98.62 237 CYS B CA 1
ATOM 4209 C C . CYS B 1 237 ? 9.891 17.625 5.582 1 98.62 237 CYS B C 1
ATOM 4211 O O . CYS B 1 237 ? 11.055 17.906 5.887 1 98.62 237 CYS B O 1
ATOM 4213 N N . PHE B 1 238 ? 9.109 16.812 6.289 1 98.81 238 PHE B N 1
ATOM 4214 C CA . PHE B 1 238 ? 9.562 16.312 7.582 1 98.81 238 PHE B CA 1
ATOM 4215 C C . PHE B 1 238 ? 9.148 14.859 7.781 1 98.81 238 PHE B C 1
ATOM 4217 O O . PHE B 1 238 ? 8.047 14.461 7.406 1 98.81 238 PHE B O 1
ATOM 4224 N N . ILE B 1 239 ? 10.031 14.07 8.305 1 98.81 239 ILE B N 1
ATOM 4225 C CA . ILE B 1 239 ? 9.734 12.727 8.797 1 98.81 239 ILE B CA 1
ATOM 4226 C C . ILE B 1 239 ? 10.039 12.656 10.289 1 98.81 239 ILE B C 1
ATOM 4228 O O . ILE B 1 239 ? 11.172 12.883 10.719 1 98.81 239 ILE B O 1
ATOM 4232 N N . VAL B 1 240 ? 8.992 12.336 11.031 1 98.56 240 VAL B N 1
ATOM 4233 C CA . VAL B 1 240 ? 9.039 12.375 12.484 1 98.56 240 VAL B CA 1
ATOM 4234 C C . VAL B 1 240 ? 8.766 10.984 13.055 1 98.56 240 VAL B C 1
ATOM 4236 O O . VAL B 1 240 ? 7.781 10.336 12.688 1 98.56 240 VAL B O 1
ATOM 4239 N N . PRO B 1 241 ? 9.656 10.477 13.969 1 98.44 241 PRO B N 1
ATOM 4240 C CA . PRO B 1 241 ? 9.359 9.172 14.578 1 98.44 241 PRO B CA 1
ATOM 4241 C C . PRO B 1 241 ? 8.07 9.18 15.391 1 98.44 241 PRO B C 1
ATOM 4243 O O . PRO B 1 241 ? 7.758 10.172 16.062 1 98.44 241 PRO B O 1
ATOM 4246 N N . ASN B 1 242 ? 7.316 8.102 15.312 1 98.69 242 ASN B N 1
ATOM 4247 C CA . ASN B 1 242 ? 6.117 7.922 16.125 1 98.69 242 ASN B CA 1
ATOM 4248 C C . ASN B 1 242 ? 6.453 7.418 17.516 1 98.69 242 ASN B C 1
ATOM 4250 O O . ASN B 1 242 ? 6.02 6.336 17.922 1 98.69 242 ASN B O 1
ATOM 4254 N N . LYS B 1 243 ? 7.191 8.195 18.203 1 97.94 243 LYS B N 1
ATOM 4255 C CA . LYS B 1 243 ? 7.66 7.973 19.578 1 97.94 243 LYS B CA 1
ATOM 4256 C C . LYS B 1 243 ? 7.707 9.281 20.359 1 97.94 243 LYS B C 1
ATOM 4258 O O . LYS B 1 243 ? 7.562 10.359 19.781 1 97.94 243 LYS B O 1
ATOM 4263 N N . PRO B 1 244 ? 7.895 9.172 21.641 1 97.06 244 PRO B N 1
ATOM 4264 C CA . PRO B 1 244 ? 8.062 10.422 22.375 1 97.06 244 PRO B CA 1
ATOM 4265 C C . PRO B 1 244 ? 9.242 11.25 21.875 1 97.06 244 PRO B C 1
ATOM 4267 O O . PRO B 1 244 ? 10.328 10.711 21.641 1 97.06 244 PRO B O 1
ATOM 4270 N N . ILE B 1 245 ? 8.969 12.508 21.656 1 94.94 245 ILE B N 1
ATOM 4271 C CA . ILE B 1 245 ? 10 13.453 21.25 1 94.94 245 ILE B CA 1
ATOM 4272 C C . ILE B 1 245 ? 10.102 14.586 22.266 1 94.94 245 ILE B C 1
ATOM 4274 O O . ILE B 1 245 ? 9.094 15.219 22.594 1 94.94 245 ILE B O 1
ATOM 4278 N N . LYS B 1 246 ? 11.281 14.867 22.672 1 88.81 246 LYS B N 1
ATOM 4279 C CA . LYS B 1 246 ? 11.5 15.875 23.719 1 88.81 246 LYS B CA 1
ATOM 4280 C C . LYS B 1 246 ? 11.211 17.281 23.188 1 88.81 246 LYS B C 1
ATOM 4282 O O . LYS B 1 246 ? 11.406 17.547 22 1 88.81 246 LYS B O 1
ATOM 4287 N N . ASN B 1 247 ? 10.93 18.109 24.062 1 83.94 247 ASN B N 1
ATOM 4288 C CA . ASN B 1 247 ? 10.57 19.484 23.719 1 83.94 247 ASN B CA 1
ATOM 4289 C C . ASN B 1 247 ? 11.75 20.234 23.109 1 83.94 247 ASN B C 1
ATOM 4291 O O . ASN B 1 247 ? 11.555 21.172 22.328 1 83.94 247 ASN B O 1
ATOM 4295 N N . LYS B 1 248 ? 12.844 19.828 23.453 1 82.25 248 LYS B N 1
ATOM 4296 C CA . LYS B 1 248 ? 14.031 20.562 23 1 82.25 248 LYS B CA 1
ATOM 4297 C C . LYS B 1 248 ? 14.328 20.297 21.531 1 82.25 248 LYS B C 1
ATOM 4299 O O . LYS B 1 248 ? 15.109 21.016 20.906 1 82.25 248 LYS B O 1
ATOM 4304 N N . ASN B 1 249 ? 13.719 19.312 21.016 1 83.12 249 ASN B N 1
ATOM 4305 C CA . ASN B 1 249 ? 13.969 19 19.609 1 83.12 249 ASN B CA 1
ATOM 4306 C C . ASN B 1 249 ? 13.328 20.031 18.688 1 83.12 249 ASN B C 1
ATOM 4308 O O . ASN B 1 249 ? 12.211 20.484 18.922 1 83.12 249 ASN B O 1
ATOM 4312 N N . SER B 1 250 ? 14.156 20.406 17.688 1 89.56 250 SER B N 1
ATOM 4313 C CA . SER B 1 250 ? 13.672 21.328 16.672 1 89.56 250 SER B CA 1
ATOM 4314 C C . SER B 1 250 ? 13.078 20.578 15.484 1 89.56 250 SER B C 1
ATOM 4316 O O . SER B 1 250 ? 13.469 19.453 15.203 1 89.56 250 SER B O 1
ATOM 4318 N N . LEU B 1 251 ? 12.148 21.234 14.789 1 94.94 251 LEU B N 1
ATOM 4319 C CA . LEU B 1 251 ? 11.539 20.656 13.594 1 94.94 251 LEU B CA 1
ATOM 4320 C C . LEU B 1 251 ? 12.578 20.406 12.516 1 94.94 251 LEU B C 1
ATOM 4322 O O . LEU B 1 251 ? 12.484 19.422 11.773 1 94.94 251 LEU B O 1
ATOM 4326 N N . LYS B 1 252 ? 13.594 21.25 12.484 1 95.19 252 LYS B N 1
ATOM 4327 C CA . LYS B 1 252 ? 14.641 21.188 11.469 1 95.19 252 LYS B CA 1
ATOM 4328 C C . LYS B 1 252 ? 15.414 19.875 11.562 1 95.19 252 LYS B C 1
ATOM 4330 O O . LYS B 1 252 ? 15.93 19.391 10.555 1 95.19 252 LYS B O 1
ATOM 4335 N N . GLU B 1 253 ? 15.477 19.344 12.75 1 95.62 253 GLU B N 1
ATOM 4336 C CA . GLU B 1 253 ? 16.188 18.078 12.953 1 95.62 253 GLU B CA 1
ATOM 4337 C C . GLU B 1 253 ? 15.531 16.953 12.172 1 95.62 253 GLU B C 1
ATOM 4339 O O . GLU B 1 253 ? 16.172 15.922 11.898 1 95.62 253 GLU B O 1
ATOM 4344 N N . PHE B 1 254 ? 14.305 17.141 11.789 1 97.69 254 PHE B N 1
ATOM 4345 C CA . PHE B 1 254 ? 13.547 16.078 11.141 1 97.69 254 PHE B CA 1
ATOM 4346 C C . PHE B 1 254 ? 13.281 16.406 9.68 1 97.69 254 PHE B C 1
ATOM 4348 O O . PHE B 1 254 ? 12.516 15.719 9.008 1 97.69 254 PHE B O 1
ATOM 4355 N N . GLN B 1 255 ? 13.867 17.516 9.211 1 98.06 255 GLN B N 1
ATOM 4356 C CA . GLN B 1 255 ? 13.648 17.953 7.836 1 98.06 255 GLN B CA 1
ATOM 4357 C C . GLN B 1 255 ? 14.328 17.016 6.844 1 98.06 255 GLN B C 1
ATOM 4359 O O . GLN B 1 255 ? 15.461 16.578 7.074 1 98.06 255 GLN B O 1
ATOM 4364 N N . VAL B 1 256 ? 13.625 16.672 5.812 1 98.44 256 VAL B N 1
ATOM 4365 C CA . VAL B 1 256 ? 14.148 15.867 4.711 1 98.44 256 VAL B CA 1
ATOM 4366 C C . VAL B 1 256 ? 13.758 16.5 3.379 1 98.44 256 VAL B C 1
ATOM 4368 O O . VAL B 1 256 ? 13 17.484 3.35 1 98.44 256 VAL B O 1
ATOM 4371 N N . SER B 1 257 ? 14.32 15.992 2.312 1 97.06 257 SER B N 1
ATOM 4372 C CA . SER B 1 257 ? 13.953 16.469 0.987 1 97.06 257 SER B CA 1
ATOM 4373 C C . SER B 1 257 ? 12.617 15.891 0.542 1 97.06 257 SER B C 1
ATOM 4375 O O . SER B 1 257 ? 12.172 14.867 1.07 1 97.06 257 SER B O 1
ATOM 4377 N N . LEU B 1 258 ? 11.961 16.578 -0.37 1 97 258 LEU B N 1
ATOM 4378 C CA . LEU B 1 258 ? 10.75 16.047 -0.966 1 97 258 LEU B CA 1
ATOM 4379 C C . LEU B 1 258 ? 11.008 14.68 -1.602 1 97 258 LEU B C 1
ATOM 4381 O O . LEU B 1 258 ? 10.18 13.781 -1.515 1 97 258 LEU B O 1
ATOM 4385 N N . GLU B 1 259 ? 12.172 14.516 -2.221 1 96.44 259 GLU B N 1
ATOM 4386 C CA . GLU B 1 259 ? 12.555 13.258 -2.863 1 96.44 259 GLU B CA 1
ATOM 4387 C C . GLU B 1 259 ? 12.586 12.109 -1.855 1 96.44 259 GLU B C 1
ATOM 4389 O O . GLU B 1 259 ? 12.148 11 -2.162 1 96.44 259 GLU B O 1
ATOM 4394 N N . GLU B 1 260 ? 13.031 12.43 -0.714 1 97.81 260 GLU B N 1
ATOM 4395 C CA . GLU B 1 260 ? 13.109 11.398 0.32 1 97.81 260 GLU B CA 1
ATOM 4396 C C . GLU B 1 260 ? 11.719 10.953 0.761 1 97.81 260 GLU B C 1
ATOM 4398 O O . GLU B 1 260 ? 11.469 9.758 0.918 1 97.81 260 GLU B O 1
ATOM 4403 N N . VAL B 1 261 ? 10.844 11.891 0.963 1 98.5 261 VAL B N 1
ATOM 4404 C CA . VAL B 1 261 ? 9.484 11.539 1.347 1 98.5 261 VAL B CA 1
ATOM 4405 C C . VAL B 1 261 ? 8.836 10.711 0.239 1 98.5 261 VAL B C 1
ATOM 4407 O O . VAL B 1 261 ? 8.164 9.703 0.513 1 98.5 261 VAL B O 1
ATOM 4410 N N . GLN B 1 262 ? 9.039 11.148 -0.987 1 98 262 GLN B N 1
ATOM 4411 C CA . GLN B 1 262 ? 8.469 10.43 -2.123 1 98 262 GLN B CA 1
ATOM 4412 C C . GLN B 1 262 ? 9.016 9.008 -2.203 1 98 262 GLN B C 1
ATOM 4414 O O . GLN B 1 262 ? 8.25 8.062 -2.396 1 98 262 GLN B O 1
ATOM 4419 N N . LYS B 1 263 ? 10.25 8.875 -2.018 1 97.62 263 LYS B N 1
ATOM 4420 C CA . LYS B 1 263 ? 10.891 7.566 -2.068 1 97.62 263 LYS B CA 1
ATOM 4421 C C . LYS B 1 263 ? 10.336 6.648 -0.98 1 97.62 263 LYS B C 1
ATOM 4423 O O . LYS B 1 263 ? 10.039 5.48 -1.239 1 97.62 263 LYS B O 1
ATOM 4428 N N . ARG B 1 264 ? 10.148 7.172 0.192 1 98 264 ARG B N 1
ATOM 4429 C CA . ARG B 1 264 ? 9.742 6.371 1.341 1 98 264 ARG B CA 1
ATOM 4430 C C . ARG B 1 264 ? 8.258 6.027 1.272 1 98 264 ARG B C 1
ATOM 4432 O O . ARG B 1 264 ? 7.844 4.957 1.718 1 98 264 ARG B O 1
ATOM 4439 N N . THR B 1 265 ? 7.504 6.891 0.693 1 98.19 265 THR B N 1
ATOM 4440 C CA . THR B 1 265 ? 6.062 6.672 0.621 1 98.19 265 THR B CA 1
ATOM 4441 C C . THR B 1 265 ? 5.695 5.906 -0.647 1 98.19 265 THR B C 1
ATOM 4443 O O . THR B 1 265 ? 4.633 5.289 -0.719 1 98.19 265 THR B O 1
ATOM 4446 N N . GLY B 1 266 ? 6.504 6.035 -1.633 1 97.56 266 GLY B N 1
ATOM 4447 C CA . GLY B 1 266 ? 6.145 5.535 -2.951 1 97.56 266 GLY B CA 1
ATOM 4448 C C . GLY B 1 266 ? 5.152 6.422 -3.678 1 97.56 266 GLY B C 1
ATOM 4449 O O . GLY B 1 266 ? 4.469 5.973 -4.602 1 97.56 266 GLY B O 1
ATOM 4450 N N . VAL B 1 267 ? 5.02 7.688 -3.223 1 97.94 267 VAL B N 1
ATOM 4451 C CA . VAL B 1 267 ? 4.023 8.609 -3.76 1 97.94 267 VAL B CA 1
ATOM 4452 C C . VAL B 1 267 ? 4.719 9.805 -4.406 1 97.94 267 VAL B C 1
ATOM 4454 O O . VAL B 1 267 ? 5.652 10.367 -3.836 1 97.94 267 VAL B O 1
ATOM 4457 N N . GLU B 1 268 ? 4.359 10.133 -5.621 1 96.81 268 GLU B N 1
ATOM 4458 C CA . GLU B 1 268 ? 4.762 11.406 -6.219 1 96.81 268 GLU B CA 1
ATOM 4459 C C . GLU B 1 268 ? 3.828 12.531 -5.797 1 96.81 268 GLU B C 1
ATOM 4461 O O . GLU B 1 268 ? 2.641 12.523 -6.133 1 96.81 268 GLU B O 1
ATOM 4466 N N . PHE B 1 269 ? 4.406 13.445 -5.09 1 97.06 269 PHE B N 1
ATOM 4467 C CA . PHE B 1 269 ? 3.604 14.562 -4.609 1 97.06 269 PHE B CA 1
ATOM 4468 C C . PHE B 1 269 ? 3.742 15.766 -5.527 1 97.06 269 PHE B C 1
ATOM 4470 O O . PHE B 1 269 ? 4.801 15.984 -6.125 1 97.06 269 PHE B O 1
ATOM 4477 N N . PHE B 1 270 ? 2.693 16.5 -5.723 1 96.5 270 PHE B N 1
ATOM 4478 C CA . PHE B 1 270 ? 2.637 17.734 -6.5 1 96.5 270 PHE B CA 1
ATOM 4479 C C . PHE B 1 270 ? 3.143 17.5 -7.922 1 96.5 270 PHE B C 1
ATOM 4481 O O . PHE B 1 270 ? 4.023 18.219 -8.398 1 96.5 270 PHE B O 1
ATOM 4488 N N . PRO B 1 271 ? 2.5 16.609 -8.625 1 94.25 271 PRO B N 1
ATOM 4489 C CA . PRO B 1 271 ? 3.025 16.266 -9.953 1 94.25 271 PRO B CA 1
ATOM 4490 C C . PRO B 1 271 ? 2.92 17.422 -10.945 1 94.25 271 PRO B C 1
ATOM 4492 O O . PRO B 1 271 ? 3.58 17.406 -11.984 1 94.25 271 PRO B O 1
ATOM 4495 N N . MET B 1 272 ? 2.189 18.438 -10.648 1 93.62 272 MET B N 1
ATOM 4496 C CA . MET B 1 272 ? 2 19.547 -11.57 1 93.62 272 MET B CA 1
ATOM 4497 C C . MET B 1 272 ? 2.824 20.75 -11.141 1 93.62 272 MET B C 1
ATOM 4499 O O . MET B 1 272 ? 2.77 21.812 -11.781 1 93.62 272 MET B O 1
ATOM 4503 N N . LEU B 1 273 ? 3.527 20.547 -10.047 1 91.75 273 LEU B N 1
ATOM 4504 C CA . LEU B 1 273 ? 4.32 21.656 -9.523 1 91.75 273 LEU B CA 1
ATOM 4505 C C . LEU B 1 273 ? 5.676 21.734 -10.219 1 91.75 273 LEU B C 1
ATOM 4507 O O . LEU B 1 273 ? 6.352 20.719 -10.383 1 91.75 273 LEU B O 1
ATOM 4511 N N . ASP B 1 274 ? 5.992 22.922 -10.727 1 83.81 274 ASP B N 1
ATOM 4512 C CA . ASP B 1 274 ? 7.363 23.203 -11.156 1 83.81 274 ASP B CA 1
ATOM 4513 C C . ASP B 1 274 ? 8.273 23.453 -9.953 1 83.81 274 ASP B C 1
ATOM 4515 O O . ASP B 1 274 ? 8.156 24.484 -9.289 1 83.81 274 ASP B O 1
ATOM 4519 N N . HIS B 1 275 ? 9.117 22.594 -9.617 1 75.19 275 HIS B N 1
ATOM 4520 C CA . HIS B 1 275 ? 9.891 22.609 -8.383 1 75.19 275 HIS B CA 1
ATOM 4521 C C . HIS B 1 275 ? 11.055 23.594 -8.477 1 75.19 275 HIS B C 1
ATOM 4523 O O . HIS B 1 275 ? 11.656 23.938 -7.457 1 75.19 275 HIS B O 1
ATOM 4529 N N . VAL B 1 276 ? 11.352 24.141 -9.547 1 73.19 276 VAL B N 1
ATOM 4530 C CA . VAL B 1 276 ? 12.578 24.891 -9.781 1 73.19 276 VAL B CA 1
ATOM 4531 C C . VAL B 1 276 ? 12.586 26.156 -8.938 1 73.19 276 VAL B C 1
ATOM 4533 O O . VAL B 1 276 ? 13.633 26.547 -8.414 1 73.19 276 VAL B O 1
ATOM 4536 N N . ASN B 1 277 ? 11.5 26.609 -8.484 1 82.25 277 ASN B N 1
ATOM 4537 C CA . ASN B 1 277 ? 11.562 27.922 -7.832 1 82.25 277 ASN B CA 1
ATOM 4538 C C . ASN B 1 277 ? 11.055 27.859 -6.395 1 82.25 277 ASN B C 1
ATOM 4540 O O . ASN B 1 277 ? 10.695 28.875 -5.809 1 82.25 277 ASN B O 1
ATOM 4544 N N . LEU B 1 278 ? 11.18 26.672 -5.789 1 93.19 278 LEU B N 1
ATOM 4545 C CA . LEU B 1 278 ? 10.695 26.578 -4.414 1 93.19 278 LEU B CA 1
ATOM 4546 C C . LEU B 1 278 ? 11.844 26.75 -3.424 1 93.19 278 LEU B C 1
ATOM 4548 O O . LEU B 1 278 ? 12.891 26.125 -3.566 1 93.19 278 LEU B O 1
ATOM 4552 N N . LYS B 1 279 ? 11.641 27.672 -2.51 1 95.12 279 LYS B N 1
ATOM 4553 C CA . LYS B 1 279 ? 12.609 27.844 -1.435 1 95.12 279 LYS B CA 1
ATOM 4554 C C . LYS B 1 279 ? 12.375 26.828 -0.318 1 95.12 279 LYS B C 1
ATOM 4556 O O . LYS B 1 279 ? 11.328 26.188 -0.267 1 95.12 279 LYS B O 1
ATOM 4561 N N . ASN B 1 280 ? 13.414 26.734 0.485 1 96.44 280 ASN B N 1
ATOM 4562 C CA . ASN B 1 280 ? 13.289 25.938 1.704 1 96.44 280 ASN B CA 1
ATOM 4563 C C . ASN B 1 280 ? 12.469 26.672 2.766 1 96.44 280 ASN B C 1
ATOM 4565 O O . ASN B 1 280 ? 12.82 27.766 3.182 1 96.44 280 ASN B O 1
ATOM 4569 N N . LEU B 1 281 ? 11.43 26.047 3.205 1 97.31 281 LEU B N 1
ATOM 4570 C CA . LEU B 1 281 ? 10.508 26.656 4.152 1 97.31 281 LEU B CA 1
ATOM 4571 C C . LEU B 1 281 ? 11.242 27.094 5.414 1 97.31 281 LEU B C 1
ATOM 4573 O O . LEU B 1 281 ? 10.984 28.172 5.949 1 97.31 281 LEU B O 1
ATOM 4577 N N . CYS B 1 282 ? 12.227 26.266 5.883 1 95.25 282 CYS B N 1
ATOM 4578 C CA . CYS B 1 282 ? 12.875 26.531 7.16 1 95.25 282 CYS B CA 1
ATOM 4579 C C . CYS B 1 282 ? 13.906 27.656 7.023 1 95.25 282 CYS B C 1
ATOM 4581 O O . CYS B 1 282 ? 14.383 28.203 8.023 1 95.25 282 CYS B O 1
ATOM 4583 N N . TYR B 1 283 ? 14.195 28 5.852 1 93.06 283 TYR B N 1
ATOM 4584 C CA . TYR B 1 283 ? 15.023 29.172 5.613 1 93.06 283 TYR B CA 1
ATOM 4585 C C . TYR B 1 283 ? 14.172 30.438 5.543 1 93.06 283 TYR B C 1
ATOM 4587 O O . TYR B 1 283 ? 14.578 31.5 6.02 1 93.06 283 TYR B O 1
ATOM 4595 N N . VAL B 1 284 ? 12.984 30.234 5.016 1 92.94 284 VAL B N 1
ATOM 4596 C CA . VAL B 1 284 ? 12.094 31.375 4.809 1 92.94 284 VAL B CA 1
ATOM 4597 C C . VAL B 1 284 ? 11.383 31.719 6.113 1 92.94 284 VAL B C 1
ATOM 4599 O O . VAL B 1 284 ? 11.172 32.906 6.422 1 92.94 284 VAL B O 1
ATOM 4602 N N . ASP B 1 285 ? 10.875 30.734 6.961 1 90.38 285 ASP B N 1
ATOM 4603 C CA . ASP B 1 285 ? 10.07 30.953 8.156 1 90.38 285 ASP B CA 1
ATOM 4604 C C . ASP B 1 285 ? 10.719 30.312 9.383 1 90.38 285 ASP B C 1
ATOM 4606 O O . ASP B 1 285 ? 10.117 30.25 10.453 1 90.38 285 ASP B O 1
ATOM 4610 N N . SER B 1 286 ? 11.867 29.859 9.453 1 84.75 286 SER B N 1
ATOM 4611 C CA . SER B 1 286 ? 12.734 29.344 10.508 1 84.75 286 SER B CA 1
ATOM 4612 C C . SER B 1 286 ? 12.273 27.969 10.984 1 84.75 286 SER B C 1
ATOM 4614 O O . SER B 1 286 ? 13.047 27.234 11.594 1 84.75 286 SER B O 1
ATOM 4616 N N . CYS B 1 287 ? 11.008 27.594 10.906 1 88.44 287 CYS B N 1
ATOM 4617 C CA . CYS B 1 287 ? 10.461 26.312 11.328 1 88.44 287 CYS B CA 1
ATOM 4618 C C . CYS B 1 287 ? 10.578 26.125 12.836 1 88.44 287 CYS B C 1
ATOM 4620 O O . CYS B 1 287 ? 10.852 25.031 13.312 1 88.44 287 CYS B O 1
ATOM 4622 N N . ASN B 1 288 ? 10.438 27.203 13.594 1 88.19 288 ASN B N 1
ATOM 4623 C CA . ASN B 1 288 ? 10.414 27.156 15.047 1 88.19 288 ASN B CA 1
ATOM 4624 C C . ASN B 1 288 ? 9.023 26.812 15.578 1 88.19 288 ASN B C 1
ATOM 4626 O O . ASN B 1 288 ? 8.047 27.484 15.242 1 88.19 288 ASN B O 1
ATOM 4630 N N . LEU B 1 289 ? 9.094 25.75 16.391 1 88.5 289 LEU B N 1
ATOM 4631 C CA . LEU B 1 289 ? 7.824 25.328 16.969 1 88.5 289 LEU B CA 1
ATOM 4632 C C . LEU B 1 289 ? 7.555 26.062 18.281 1 88.5 289 LEU B C 1
ATOM 4634 O O . LEU B 1 289 ? 8.477 26.312 19.062 1 88.5 289 LEU B O 1
ATOM 4638 N N . GLY B 1 290 ? 6.348 26.656 18.438 1 75.56 290 GLY B N 1
ATOM 4639 C CA . GLY B 1 290 ? 5.996 27.328 19.688 1 75.56 290 GLY B CA 1
ATOM 4640 C C . GLY B 1 290 ? 6.082 26.422 20.891 1 75.56 290 GLY B C 1
ATOM 4641 O O . GLY B 1 290 ? 6.301 25.219 20.766 1 75.56 290 GLY B O 1
ATOM 4642 N N . LYS B 1 291 ? 6.148 27.047 22.125 1 67.06 291 LYS B N 1
ATOM 4643 C CA . LYS B 1 291 ? 6.203 26.297 23.375 1 67.06 291 LYS B CA 1
ATOM 4644 C C . LYS B 1 291 ? 4.938 25.469 23.578 1 67.06 291 LYS B C 1
ATOM 4646 O O . LYS B 1 291 ? 3.902 25.75 22.969 1 67.06 291 LYS B O 1
ATOM 4651 N N . ARG B 1 292 ? 5.074 24.203 24.172 1 59.38 292 ARG B N 1
ATOM 4652 C CA . ARG B 1 292 ? 3.934 23.359 24.531 1 59.38 292 ARG B CA 1
ATOM 4653 C C . ARG B 1 292 ? 2.863 24.172 25.25 1 59.38 292 ARG B C 1
ATOM 4655 O O . ARG B 1 292 ? 3.174 24.969 26.125 1 59.38 292 ARG B O 1
ATOM 4662 N N . HIS B 1 293 ? 1.651 24.281 24.594 1 45.84 293 HIS B N 1
ATOM 4663 C CA . HIS B 1 293 ? 0.595 24.875 25.391 1 45.84 293 HIS B CA 1
ATOM 4664 C C . HIS B 1 293 ? 0.262 24.016 26.609 1 45.84 293 HIS B C 1
ATOM 4666 O O . HIS B 1 293 ? -0.022 22.812 26.453 1 45.84 293 HIS B O 1
ATOM 4672 N N . THR B 1 294 ? 1.082 24.062 27.656 1 36.91 294 THR B N 1
ATOM 4673 C CA . THR B 1 294 ? 0.634 23.422 28.891 1 36.91 294 THR B CA 1
ATOM 4674 C C . THR B 1 294 ? -0.821 23.781 29.188 1 36.91 294 THR B C 1
ATOM 4676 O O . THR B 1 294 ? -1.168 24.953 29.312 1 36.91 294 THR B O 1
ATOM 4679 N N . GLY B 1 295 ? -1.664 23.094 28.453 1 30.78 295 GLY B N 1
ATOM 4680 C CA . GLY B 1 295 ? -2.971 23.281 29.062 1 30.78 295 GLY B CA 1
ATOM 4681 C C . GLY B 1 295 ? -3.016 22.859 30.516 1 30.78 295 GLY B C 1
ATOM 4682 O O . GLY B 1 295 ? -2.201 22.047 30.969 1 30.78 295 GLY B O 1
#

Solvent-accessible surface area (backbone atoms only — not comparable to full-atom values): 32361 Å² total; per-residue (Å²): 134,90,77,81,86,73,87,77,78,79,75,79,74,78,76,76,76,75,76,74,75,75,73,72,73,68,63,67,75,74,65,70,71,60,79,69,64,70,49,85,45,58,68,70,57,46,50,52,44,43,52,62,46,36,64,37,35,71,68,39,49,57,75,67,66,48,60,54,83,67,40,36,32,33,51,33,28,44,38,33,25,34,54,36,33,35,26,54,42,33,51,69,34,48,36,65,80,36,56,71,90,81,42,59,81,38,57,43,86,79,46,60,71,79,38,44,49,51,70,71,24,46,61,92,54,83,41,35,86,30,57,55,53,51,49,67,60,22,11,58,35,52,66,43,25,38,59,34,29,24,36,59,38,25,39,51,25,31,56,59,17,50,74,35,52,51,39,32,52,52,49,41,57,57,56,45,21,78,80,26,68,31,35,35,36,37,21,29,59,36,81,49,70,77,45,63,47,98,88,65,45,38,22,30,63,33,44,38,29,47,92,72,39,34,45,32,41,42,24,34,37,42,36,42,36,33,18,51,91,85,33,77,39,25,39,39,29,35,54,42,68,48,39,77,56,64,84,84,64,58,55,68,80,32,51,48,54,67,66,55,54,25,38,65,62,21,33,46,69,40,70,66,52,77,68,88,68,51,40,52,28,51,77,77,67,60,49,72,61,67,78,80,78,78,120,129,86,74,92,75,79,83,76,80,77,76,78,77,78,76,76,76,76,76,76,73,76,74,72,73,68,65,67,74,74,65,72,72,60,78,71,65,71,48,85,46,59,69,70,57,46,51,52,44,43,52,62,45,36,64,37,35,70,68,40,50,55,77,67,68,48,60,53,81,66,40,36,32,34,51,34,29,44,39,34,26,35,54,35,32,36,29,52,42,32,51,69,35,48,36,67,80,37,54,71,88,82,42,62,79,38,56,44,87,78,45,60,73,78,37,45,48,50,69,70,24,43,62,91,54,84,42,35,84,29,56,54,55,51,49,68,60,23,12,58,34,52,66,43,26,35,60,34,30,22,37,60,37,25,38,50,24,32,56,58,17,49,75,36,53,52,40,32,51,53,49,42,57,58,57,44,20,79,79,27,69,30,34,36,36,38,22,29,57,35,81,50,70,78,46,64,46,97,88,66,44,38,22,31,62,33,44,37,29,46,93,74,39,34,44,32,38,45,22,34,38,42,37,41,37,34,18,51,92,86,33,78,42,25,39,38,27,35,52,42,70,48,40,78,55,65,82,84,63,57,56,67,80,31,52,48,54,65,65,54,53,25,39,66,63,21,31,46,68,40,71,66,52,78,68,87,68,51,39,55,30,50,75,76,68,61,50,71,63,67,79,82,78,76,120

pLDDT: mean 86.11, std 24.09, range [22.14, 98.94]

Sequence (590 aa):
MSFTRGFFTGTVTTLFAVGVYQYSNELPPQVYQGEKSGSLFPQEVSEAIKRRILRYGVPQRGEAPLIYSNHILSYDRSKRTPVWVAERITQDQTQGSANRKHSKFIPDPGIPSPFTAENSDYVRSGWSKGHMAPAGNNKFDQRAMDETFYLTNIVPQDMDNNAGFWNRLESYCRDLTQRFDGVQILSGPLTLPTQTDPQGQKLVVYPVIGPNEVAVPTHLYKIILVESNGTPSAIGCFIVPNKPIKNKNSLKEFQVSLEEVQKRTGVEFFPMLDHVNLKNLCYVDSCNLGKRHTGMSFTRGFFTGTVTTLFAVGVYQYSNELPPQVYQGEKSGSLFPQEVSEAIKRRILRYGVPQRGEAPLIYSNHILSYDRSKRTPVWVAERITQDQTQGSANRKHSKFIPDPGIPSPFTAENSDYVRSGWSKGHMAPAGNNKFDQRAMDETFYLTNIVPQDMDNNAGFWNRLESYCRDLTQRFDGVQILSGPLTLPTQTDPQGQKLVVYPVIGPNEVAVPTHLYKIILVESNGTPSAIGCFIVPNKPIKNKNSLKEFQVSLEEVQKRTGVEFFPMLDHVNLKNLCYVDSCNLGKRHTG

Nearest PDB structures (foldseek):
  5t40-assembly1_B  TM=9.762E-01  e=5.027E-37  Homo sapiens
  6iid-assembly2_D  TM=9.731E-01  e=3.330E-36  Homo sapiens
  4a1n-assembly1_A-2  TM=9.734E-01  e=6.129E-36  Homo sapiens
  6iid-assembly1_B  TM=9.745E-01  e=4.316E-35  Homo sapiens
  7r6t-assembly1_D  TM=9.743E-01  e=1.145E-34  Homo sapiens

Secondary structure (DSSP, 8-state):
---------------------------------------SS-HHHHHHHHHHHTTT---B---SPEE-SS-EEEEETTTTEEEEEEEEE-GGGG-SS--GGG---B--TTS-GGG---GGGTTTSS-EEEESS-GGGGTT-HHHHHHTTBGGGEEEE-HHHHHTHHHHHHHHHHHHTTTSSEEEEEEEEE--EEEE-TTS-EEEEEEEETTTTEE--SEEEEEEEEEETTEEEEEEEEEEESS---TT--GGGGEE-HHHHHHHHT-B--TT--GGGPEEHHHHSTTPPPPP---/---------------------------------------SS-HHHHHHHHHHHTTT---B---SPEE-SS-EEEEETTTTEEEEEEEEE-GGGG-SS--GGG---B--TTS-GGG---GGGTTTSS-EEEESS-GGGGTT-HHHHHHTTBGGGEEEE-HHHHHTHHHHHHHHHHHHTTTSSEEEEEEEEE--EEEE-TTS-EEEEEEEETTTTEE--SEEEEEEEEEETTEEEEEEEEEEESS---TT--GGGGEE-HHHHHHHHT-B--TT--GGGPEEHHHHSTTPPPP----

InterPro domains:
  IPR001604 DNA/RNA non-specific endonuclease/pyrophosphatase/phosphodiesterase domain [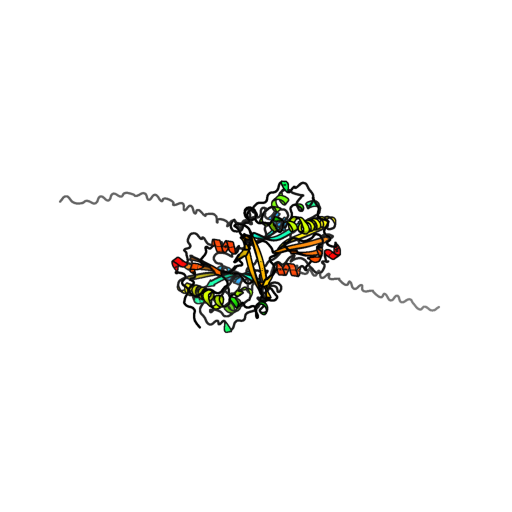PF01223] (53-272)
  IPR001604 DNA/RNA non-specific endonuclease/pyrophosphatase/phosphodiesterase domain [SM00892] (67-276)
  IPR020821 ENPP1-3/EXOG-like, endonuclease/phosphodiesterase domain [SM00477] (68-276)
  IPR040255 Non-specific endonuclease [PTHR13966] (43-284)
  IPR044925 His-Me finger superfamily [SSF54060] (54-281)
  IPR044929 DNA/RNA non-specific endonuclease superfamily [G3DSA:3.40.570.10] (50-286)

Foldseek 3Di:
DPDDDDPPPPPVPPPPPPPPPPPPCVVPPPPPPPPPPVPPDPPVVVVVVCCVPVVPHDDDQQQDWDDDDFKIFDFGLLQQETLKIKGKAALLQLDAQADCVPAAAAADPVDPPLRIDGPQQVVVFQFDWAFQPALSRGRNDNRRSNVSRHSRRTAGFHPQCRLAVVVLLVVVQSVVNVVFVMKMKMKTAFFDFDDADPVGHTDGDWFFTGPSRNTHGQWMKMKIWTHHPRHTAAIWIFIGGRYRDDNPDARVVGTDDPVVVCVRSVDDPPPVDDPVRHHHPCVVPVRGGDDRPPD/DDDPDDPPPCPPPPPPPPPPPPPPCVVPPPPPPPPPPVPPDPPVVVVVVCCVPVVPHDDDQQQDWDDDDFKIFDFGLLQQETLKIKGKAALLQLDAAADCVPAAAAADPVDPPLRIDGPQQVVVFQFDWAFQPALSRGRNDNRRSNVSRHSRRTAGFHPQCRLAVVVLLVVVQSVVNVVFVMKMKMKTAFFDFDDADPVGHTDGDWFFTGPSRNTHGQWMKMKIWTHHPRHTAAIWIFIGGRYRDDNPDARVVGTDDPVVVCVRSVDDPPPVDDPVRHHHPCVVPVRGGDDRPPD

Radius of gyration: 32.15 Å; Cα contacts (8 Å, |Δi|>4): 1170; chains: 2; bounding box: 106×144×87 Å